Protein AF-A0A846DYH5-F1 (afdb_monomer_lite)

Secondary structure (DSSP, 8-state):
--------------S--GGGG--GGGSTTSS-S----HHHHHHHHHHHHTTSEEE-TTS-EEEEGGGGG-S-HHHHHHHHH-GGGGTT-HHHHHHHT-HHHHHHHHHHHHHHHHHHHHHHHHHHHHHIIIIIIS---PPPPPPP-------PPTT-SEEEE-TT-EEEEEE-TTSPEEEEE-SS-EEEES-------------PPPPHHHHHHTTTT-HHHHHHHHHHHH-SSSTTSPPPPBTTB---HHHIIIIIIHHHTTS-GGGS-HHHHHIIIIIS--SSHHHHHHHHHHHHHHHTTTSTTSPPPPHHHHHHHHHHHHHHHHHHHHHHHHHHHHHHHHT-SSHHHHHHHHHHHHH-SSSTTSPPPPPPTT--SHHHHHTTTTSHHHHHIIIIIS---HHHHHHHHHHHT-SSS--HHHHHHHHHHHHHHHTTPPPPPTT----

pLDDT: mean 88.49, std 13.13, range [25.88, 98.12]

Foldseek 3Di:
DDDDPPPPPPPPPPDDDPVSPDDCCLQLVSDFPDPDAPLNVLVVVLVVQQVAFDADPVRDGDGTRNVVSDDDSVLLVVCLVPLCVCVVPVPSSVVCVDPSNVVVSVVSVVVVVVRVVRSVVSVVVSCCVVCPVVVDDDDDDDDDDDDDDDDDDPPDAKDKDAWQDKDWPAADPVRHTDIDTHHHIDIDGPDDDPDDDDDDDDDDFQALVNQCPPPPNDQVSLQQSLQLLQNPDHRSHFQDDQVPHGDTSVCCVPVQQVVPQPDDPVPHPPSSQCCVCPRSNQVGVVLVNLLVVLSVLCVCVVPPPRDHDDPVSVVSNSVRSNNSSVSNVLVVQLVVLVVQLVVDPDNVVSNQQSLQQQQNPPHRRHHAPDQPPPDDDLVVLLVPLVDPSSQCCCCPRQVAHSVLSNLLVVLVVDPPDRPVVSVSNRSSVSSCVSVVDDDDHRRDDDD

Structure (mmCIF, N/CA/C/O backbone):
data_AF-A0A846DYH5-F1
#
_entry.id   AF-A0A846DYH5-F1
#
loop_
_atom_site.group_PDB
_atom_site.id
_atom_site.type_symbol
_atom_site.label_atom_id
_atom_site.label_alt_id
_atom_site.label_comp_id
_atom_site.label_asym_id
_atom_site.label_entity_id
_atom_site.label_seq_id
_atom_site.pdbx_PDB_ins_code
_atom_site.Cartn_x
_atom_site.Cartn_y
_atom_site.Cartn_z
_atom_site.occupancy
_atom_site.B_iso_or_equiv
_atom_site.auth_seq_id
_atom_site.auth_comp_id
_atom_site.auth_asym_id
_atom_site.auth_atom_id
_atom_site.pdbx_PDB_model_num
ATOM 1 N N . MET A 1 1 ? 3.959 31.354 -25.041 1.00 33.06 1 MET A N 1
ATOM 2 C CA . MET A 1 1 ? 5.036 30.347 -24.973 1.00 33.06 1 MET A CA 1
ATOM 3 C C . MET A 1 1 ? 4.444 29.095 -24.362 1.00 33.06 1 MET A C 1
ATOM 5 O O . MET A 1 1 ? 4.186 29.095 -23.171 1.00 33.06 1 MET A O 1
ATOM 9 N N . ASN A 1 2 ? 4.132 28.083 -25.167 1.00 25.88 2 ASN A N 1
ATOM 10 C CA . ASN A 1 2 ? 3.838 26.757 -24.636 1.00 25.88 2 ASN A CA 1
ATOM 11 C C . ASN A 1 2 ? 4.361 25.742 -25.651 1.00 25.88 2 ASN A C 1
ATOM 13 O O . ASN A 1 2 ? 3.909 25.692 -26.794 1.00 25.88 2 ASN A O 1
ATOM 17 N N . THR A 1 3 ? 5.437 25.071 -25.269 1.00 32.34 3 THR A N 1
ATOM 18 C CA . THR A 1 3 ? 6.216 24.150 -26.090 1.00 32.34 3 THR A CA 1
ATOM 19 C C . THR A 1 3 ? 5.499 22.812 -26.196 1.00 32.34 3 THR A C 1
ATOM 21 O O . THR A 1 3 ? 5.254 22.144 -25.196 1.00 32.34 3 THR A O 1
ATOM 24 N N . ASN A 1 4 ? 5.192 22.422 -27.434 1.00 33.66 4 ASN A N 1
ATOM 25 C CA . ASN A 1 4 ? 4.738 21.090 -27.816 1.00 33.66 4 ASN A CA 1
ATOM 26 C C . ASN A 1 4 ? 5.799 20.036 -27.464 1.00 33.66 4 ASN A C 1
ATOM 28 O O . ASN A 1 4 ? 6.685 19.755 -28.272 1.00 33.66 4 ASN A O 1
ATOM 32 N N . ASN A 1 5 ? 5.682 19.401 -26.300 1.00 33.19 5 ASN A N 1
ATOM 33 C CA . ASN A 1 5 ? 6.360 18.134 -26.050 1.00 33.19 5 ASN A CA 1
ATOM 34 C C . ASN A 1 5 ? 5.574 17.013 -26.738 1.00 33.19 5 ASN A C 1
ATOM 36 O O . ASN A 1 5 ? 4.652 16.426 -26.177 1.00 33.19 5 ASN A O 1
ATOM 40 N N . LYS A 1 6 ? 5.963 16.719 -27.984 1.00 35.84 6 LYS A N 1
ATOM 41 C CA . LYS A 1 6 ? 5.687 15.434 -28.633 1.00 35.84 6 LYS A CA 1
ATOM 42 C C . LYS A 1 6 ? 6.311 14.339 -27.767 1.00 35.84 6 LYS A C 1
ATOM 44 O O . LYS A 1 6 ? 7.518 14.119 -27.823 1.00 35.84 6 LYS A O 1
ATOM 49 N N . ILE A 1 7 ? 5.490 13.647 -26.986 1.00 35.69 7 ILE A N 1
ATOM 50 C CA . ILE A 1 7 ? 5.874 12.378 -26.372 1.00 35.69 7 ILE A CA 1
ATOM 51 C C . ILE A 1 7 ? 5.957 11.363 -27.514 1.00 35.69 7 ILE A C 1
ATOM 53 O O . ILE A 1 7 ? 4.967 10.771 -27.937 1.00 35.69 7 ILE A O 1
ATOM 57 N N . ILE A 1 8 ? 7.154 11.227 -28.081 1.00 36.69 8 ILE A N 1
ATOM 58 C CA . ILE A 1 8 ? 7.504 10.100 -28.936 1.00 36.69 8 ILE A CA 1
ATOM 59 C C . ILE A 1 8 ? 7.644 8.924 -27.974 1.00 36.69 8 ILE A C 1
ATOM 61 O O . ILE A 1 8 ? 8.625 8.856 -27.236 1.00 36.69 8 ILE A O 1
ATOM 65 N N . HIS A 1 9 ? 6.671 8.012 -27.955 1.00 36.84 9 HIS A N 1
ATOM 66 C CA . HIS A 1 9 ? 6.869 6.688 -27.372 1.00 36.84 9 HIS A CA 1
ATOM 67 C C . HIS A 1 9 ? 8.001 6.001 -28.149 1.00 36.84 9 HIS A C 1
ATOM 69 O O . HIS A 1 9 ? 7.777 5.311 -29.141 1.00 36.84 9 HIS A O 1
ATOM 75 N N . HIS A 1 10 ? 9.243 6.231 -27.721 1.00 39.12 10 HIS A N 1
ATOM 76 C CA . HIS A 1 10 ? 10.358 5.357 -28.031 1.00 39.12 10 HIS A CA 1
ATOM 77 C C . HIS A 1 10 ? 10.042 4.041 -27.331 1.00 39.12 10 HIS A C 1
ATOM 79 O O . HIS A 1 10 ? 10.247 3.888 -26.129 1.00 39.12 10 HIS A O 1
ATOM 85 N N . ILE A 1 11 ? 9.465 3.109 -28.086 1.00 37.81 11 ILE A N 1
ATOM 86 C CA . ILE A 1 11 ? 9.456 1.701 -27.719 1.00 37.81 11 ILE A CA 1
ATOM 87 C C . ILE A 1 11 ? 10.929 1.342 -27.521 1.00 37.81 11 ILE A C 1
ATOM 89 O O . ILE A 1 11 ? 11.677 1.235 -28.494 1.00 37.81 11 ILE A O 1
ATOM 93 N N . PHE A 1 12 ? 11.358 1.235 -26.265 1.00 35.06 12 PHE A N 1
ATOM 94 C CA . PHE A 1 12 ? 12.655 0.681 -25.908 1.00 35.06 12 PHE A CA 1
ATOM 95 C C . PHE A 1 12 ? 12.652 -0.768 -26.401 1.00 35.06 12 PHE A C 1
ATOM 97 O O . PHE A 1 12 ? 12.103 -1.662 -25.764 1.00 35.06 12 PHE A O 1
ATOM 104 N N . ARG A 1 13 ? 13.197 -0.987 -27.598 1.00 42.84 13 ARG A N 1
ATOM 105 C CA . ARG A 1 13 ? 13.584 -2.316 -28.056 1.00 42.84 13 ARG A CA 1
ATOM 106 C C . ARG A 1 13 ? 14.913 -2.609 -27.367 1.00 42.84 13 ARG A C 1
ATOM 108 O O . ARG A 1 13 ? 15.943 -2.095 -27.784 1.00 42.84 13 ARG A O 1
ATOM 115 N N . ASP A 1 14 ? 14.877 -3.405 -26.306 1.00 38.56 14 ASP A N 1
ATOM 116 C CA . ASP A 1 14 ? 16.056 -3.963 -25.622 1.00 38.56 14 ASP A CA 1
ATOM 117 C C . ASP A 1 14 ? 16.841 -4.966 -26.497 1.00 38.56 14 ASP A C 1
ATOM 119 O O . ASP A 1 14 ? 17.904 -5.459 -26.124 1.00 38.56 14 ASP A O 1
ATOM 123 N N . GLY A 1 15 ? 16.346 -5.249 -27.702 1.00 47.53 15 GLY A N 1
ATOM 124 C CA . GLY A 1 15 ? 17.020 -6.068 -28.691 1.00 47.53 15 GLY A CA 1
ATOM 125 C C . GLY A 1 15 ? 18.105 -5.302 -29.442 1.00 47.53 15 GLY A C 1
ATOM 126 O O . GLY A 1 15 ? 17.817 -4.427 -30.259 1.00 47.53 15 GLY A O 1
ATOM 127 N N . VAL A 1 16 ? 19.359 -5.726 -29.272 1.00 46.12 16 VAL A N 1
ATOM 128 C CA . VAL A 1 16 ? 20.442 -5.409 -30.214 1.00 46.12 16 VAL A CA 1
ATOM 129 C C . VAL A 1 16 ? 19.974 -5.791 -31.623 1.00 46.12 16 VAL A C 1
ATOM 131 O O . VAL A 1 16 ? 19.581 -6.947 -31.853 1.00 46.12 16 VAL A O 1
ATOM 134 N N . SER A 1 17 ? 19.983 -4.828 -32.555 1.00 54.22 17 SER A N 1
ATOM 135 C CA . SER A 1 17 ? 19.673 -5.089 -33.969 1.00 54.22 17 SER A CA 1
ATOM 136 C C . SER A 1 17 ? 20.543 -6.243 -34.480 1.00 54.22 17 SER A C 1
ATOM 138 O O . SER A 1 17 ? 21.670 -6.401 -34.017 1.00 54.22 17 SER A O 1
ATOM 140 N N . GLN A 1 18 ? 20.056 -7.063 -35.419 1.00 56.47 18 GLN A N 1
ATOM 141 C CA . GLN A 1 18 ? 20.845 -8.189 -35.951 1.00 56.47 18 GLN A CA 1
ATOM 142 C C . GLN A 1 18 ? 22.246 -7.752 -36.415 1.00 56.47 18 GLN A C 1
ATOM 144 O O . GLN A 1 18 ? 23.218 -8.453 -36.156 1.00 56.47 18 GLN A O 1
ATOM 149 N N . ARG A 1 19 ? 22.357 -6.557 -37.011 1.00 55.00 19 ARG A N 1
ATOM 150 C CA . ARG A 1 19 ? 23.637 -5.956 -37.415 1.00 55.00 19 ARG A CA 1
ATOM 151 C C . ARG A 1 19 ? 24.560 -5.634 -36.235 1.00 55.00 19 ARG A C 1
ATOM 153 O O . ARG A 1 19 ? 25.766 -5.739 -36.379 1.00 55.00 19 ARG A O 1
ATOM 160 N N . GLY A 1 20 ? 24.009 -5.299 -35.069 1.00 55.03 20 GLY A N 1
ATOM 161 C CA . GLY A 1 20 ? 24.764 -5.065 -33.833 1.00 55.03 20 GLY A CA 1
ATOM 162 C C . GLY A 1 20 ? 25.154 -6.333 -33.065 1.00 55.03 20 GLY A C 1
ATOM 163 O O . GLY A 1 20 ? 25.787 -6.222 -32.023 1.00 55.03 20 GLY A O 1
ATOM 164 N N . ARG A 1 21 ? 24.775 -7.531 -33.541 1.00 63.84 21 ARG A N 1
ATOM 165 C CA . ARG A 1 21 ? 25.204 -8.823 -32.964 1.00 63.84 21 ARG A CA 1
ATOM 166 C C . ARG A 1 21 ? 26.462 -9.386 -33.622 1.00 63.84 21 ARG A C 1
ATOM 168 O O . ARG A 1 21 ? 26.934 -10.442 -33.207 1.00 63.84 21 ARG A O 1
ATOM 175 N N . LEU A 1 22 ? 26.967 -8.727 -34.663 1.00 64.50 22 LEU A N 1
ATOM 176 C CA . LEU A 1 22 ? 28.192 -9.137 -35.329 1.00 64.50 22 LEU A CA 1
ATOM 177 C C . LEU A 1 22 ? 29.369 -8.681 -34.461 1.00 64.50 22 LEU A C 1
ATOM 179 O O . LEU A 1 22 ? 29.663 -7.491 -34.382 1.00 64.50 22 LEU A O 1
ATOM 183 N N . LEU A 1 23 ? 29.978 -9.624 -33.741 1.00 73.31 23 LEU A N 1
ATOM 184 C CA . LEU A 1 23 ? 31.199 -9.366 -32.984 1.00 73.31 23 LEU A CA 1
ATOM 185 C C . LEU A 1 23 ? 32.321 -9.124 -33.988 1.00 73.31 23 LEU A C 1
ATOM 187 O O . LEU A 1 23 ? 32.629 -10.009 -34.788 1.00 73.31 23 LEU A O 1
ATOM 191 N N . ARG A 1 24 ? 32.920 -7.933 -33.944 1.00 75.88 24 ARG A N 1
ATOM 192 C CA . ARG A 1 24 ? 34.040 -7.568 -34.818 1.00 75.88 24 ARG A CA 1
ATOM 193 C C . ARG A 1 24 ? 35.210 -8.540 -34.644 1.00 75.88 24 ARG A C 1
ATOM 195 O O . ARG A 1 24 ? 35.927 -8.823 -35.588 1.00 75.88 24 ARG A O 1
ATOM 202 N N . GLU A 1 25 ? 35.345 -9.108 -33.452 1.00 79.88 25 GLU A N 1
ATOM 203 C CA . GLU A 1 25 ? 36.344 -10.105 -33.070 1.00 79.88 25 GLU A CA 1
ATOM 204 C C . GLU A 1 25 ? 36.223 -11.427 -33.844 1.00 79.88 25 GLU A C 1
ATOM 206 O O . GLU A 1 25 ? 37.168 -12.214 -33.874 1.00 79.88 25 GLU A O 1
ATOM 211 N N . LEU A 1 26 ? 35.060 -11.691 -34.448 1.00 74.19 26 LEU A N 1
ATOM 212 C CA . LEU A 1 26 ? 34.813 -12.865 -35.286 1.00 74.19 26 LEU A CA 1
ATOM 213 C C . LEU A 1 26 ? 35.010 -12.573 -36.778 1.00 74.19 26 LEU A C 1
ATOM 215 O O . LEU A 1 26 ? 34.820 -13.477 -37.594 1.00 74.19 26 LEU A O 1
ATOM 219 N N . GLU A 1 27 ? 35.372 -11.342 -37.151 1.00 80.31 27 GLU A N 1
ATOM 220 C CA . GLU A 1 27 ? 35.711 -11.041 -38.535 1.00 80.31 27 GLU A CA 1
ATOM 221 C C . GLU A 1 27 ? 37.061 -11.682 -38.907 1.00 80.31 27 GLU A C 1
ATOM 223 O O . GLU A 1 27 ? 38.001 -11.685 -38.108 1.00 80.31 27 GLU A O 1
ATOM 228 N N . PRO A 1 28 ? 37.203 -12.241 -40.118 1.00 74.94 28 PRO A N 1
ATOM 229 C CA . PRO A 1 28 ? 38.383 -13.031 -40.485 1.00 74.94 28 PRO A CA 1
ATOM 230 C C . PRO A 1 28 ? 39.664 -12.206 -40.603 1.00 74.94 28 PRO A C 1
ATOM 232 O O . PRO A 1 28 ? 40.765 -12.751 -40.579 1.00 74.94 28 PRO A O 1
ATOM 235 N N . ASP A 1 29 ? 39.520 -10.899 -40.778 1.00 75.88 29 ASP A N 1
ATOM 236 C CA . ASP A 1 29 ? 40.586 -9.914 -40.858 1.00 75.88 29 ASP A CA 1
ATOM 237 C C . ASP A 1 29 ? 40.761 -9.115 -39.558 1.00 75.88 29 ASP A C 1
ATOM 239 O O . ASP A 1 29 ? 41.563 -8.181 -39.539 1.00 75.88 29 ASP A O 1
ATOM 243 N N . TYR A 1 30 ? 40.074 -9.500 -38.473 1.00 80.06 30 TYR A N 1
ATOM 244 C CA . TYR A 1 30 ? 40.242 -8.886 -37.155 1.00 80.06 30 TYR A CA 1
ATOM 245 C C . TYR A 1 30 ? 41.652 -9.092 -36.588 1.00 80.06 30 TYR A C 1
ATOM 247 O O . TYR A 1 30 ? 42.226 -8.164 -36.028 1.00 80.06 30 TYR A O 1
ATOM 255 N N . VAL A 1 31 ? 42.212 -10.296 -36.756 1.00 75.94 31 VAL A N 1
ATOM 256 C CA . VAL A 1 31 ? 43.593 -10.637 -36.383 1.00 75.94 31 VAL A CA 1
ATOM 257 C C . VAL A 1 31 ? 44.289 -11.267 -37.582 1.00 75.94 31 VAL A C 1
ATOM 259 O O . VAL A 1 31 ? 43.795 -12.231 -38.177 1.00 75.94 31 VAL A O 1
ATOM 262 N N . SER A 1 32 ? 45.469 -10.743 -37.914 1.00 74.00 32 SER A N 1
ATOM 263 C CA . SER A 1 32 ? 46.362 -11.339 -38.908 1.00 74.00 32 SER A CA 1
ATOM 264 C C . SER A 1 32 ? 47.502 -12.086 -38.217 1.00 74.00 32 SER A C 1
ATOM 266 O O . SER A 1 32 ? 47.984 -11.684 -37.165 1.00 74.00 32 SER A O 1
ATOM 268 N N . VAL A 1 33 ? 47.978 -13.171 -38.831 1.00 78.62 33 VAL A N 1
ATOM 269 C CA . VAL A 1 33 ? 49.165 -13.906 -38.347 1.00 78.62 33 VAL A CA 1
ATOM 270 C C . VAL A 1 33 ? 50.437 -13.051 -38.455 1.00 78.62 33 VAL A C 1
ATOM 272 O O . VAL A 1 33 ? 51.359 -13.209 -37.660 1.00 78.62 33 VAL A O 1
ATOM 275 N N . ASP A 1 34 ? 50.480 -12.136 -39.426 1.00 81.38 34 ASP A N 1
ATOM 276 C CA . ASP A 1 34 ? 51.511 -11.104 -39.557 1.00 81.38 34 ASP A CA 1
ATOM 277 C C . ASP A 1 34 ? 50.825 -9.755 -39.794 1.00 81.38 34 ASP A C 1
ATOM 279 O O . ASP A 1 34 ? 50.113 -9.581 -40.787 1.00 81.38 34 ASP A O 1
ATOM 283 N N . GLU A 1 35 ? 51.006 -8.827 -38.858 1.00 81.56 35 GLU A N 1
ATOM 284 C CA . GLU A 1 35 ? 50.425 -7.477 -38.889 1.00 81.56 35 GLU A CA 1
ATOM 285 C C . GLU A 1 35 ? 51.432 -6.409 -39.323 1.00 81.56 35 GLU A C 1
ATOM 287 O O . GLU A 1 35 ? 51.060 -5.249 -39.472 1.00 81.56 35 GLU A O 1
ATOM 292 N N . ARG A 1 36 ? 52.697 -6.790 -39.553 1.00 87.88 36 ARG A N 1
ATOM 293 C CA . ARG A 1 36 ? 53.738 -5.841 -39.954 1.00 87.88 36 ARG A CA 1
ATOM 294 C C . ARG A 1 36 ? 53.445 -5.309 -41.343 1.00 87.88 36 ARG A C 1
ATOM 296 O O . ARG A 1 36 ? 53.382 -6.070 -42.317 1.00 87.88 36 ARG A O 1
ATOM 303 N N . ASP A 1 37 ? 53.330 -3.995 -41.437 1.00 88.25 37 ASP A N 1
ATOM 304 C CA . ASP A 1 37 ? 53.206 -3.334 -42.720 1.00 88.25 37 ASP A CA 1
ATOM 305 C C . ASP A 1 37 ? 54.586 -3.119 -43.375 1.00 88.25 37 ASP A C 1
ATOM 307 O O . ASP A 1 37 ? 55.641 -3.520 -42.874 1.00 88.25 37 ASP A O 1
ATOM 311 N N . VAL A 1 38 ? 54.601 -2.505 -44.559 1.00 90.94 38 VAL A N 1
ATOM 312 C CA . VAL A 1 38 ? 55.864 -2.250 -45.270 1.00 90.94 38 VAL A CA 1
ATOM 313 C C . VAL A 1 38 ? 56.758 -1.261 -44.507 1.00 90.94 38 VAL A C 1
ATOM 315 O O . VAL A 1 38 ? 57.978 -1.362 -44.613 1.00 90.94 38 VAL A O 1
ATOM 318 N N . SER A 1 39 ? 56.181 -0.348 -43.721 1.00 92.88 39 SER A N 1
ATOM 319 C CA . SER A 1 39 ? 56.921 0.601 -42.881 1.00 92.88 39 SER A CA 1
ATOM 320 C C . SER A 1 39 ? 57.651 -0.129 -41.760 1.00 92.88 39 SER A C 1
ATOM 322 O O . SER A 1 39 ? 58.855 0.066 -41.557 1.00 92.88 39 SER A O 1
ATOM 324 N N . ASP A 1 40 ? 56.941 -1.031 -41.083 1.00 92.69 40 ASP A N 1
ATOM 325 C CA . ASP A 1 40 ? 57.485 -1.867 -40.019 1.00 92.69 40 ASP A CA 1
ATOM 326 C C . ASP A 1 40 ? 58.635 -2.727 -40.540 1.00 92.69 40 ASP A C 1
ATOM 328 O O . ASP A 1 40 ? 59.683 -2.833 -39.898 1.00 92.69 40 ASP A O 1
ATOM 332 N N . LEU A 1 41 ? 58.472 -3.309 -41.731 1.00 93.12 41 LEU A N 1
ATOM 333 C CA . LEU A 1 41 ? 59.492 -4.139 -42.368 1.00 93.12 41 LEU A CA 1
ATOM 334 C C . LEU A 1 41 ? 60.722 -3.330 -42.797 1.00 93.12 41 LEU A C 1
ATOM 336 O O . LEU A 1 41 ? 61.844 -3.784 -42.577 1.00 93.12 41 LEU A O 1
ATOM 340 N N . LEU A 1 42 ? 60.545 -2.130 -43.358 1.00 93.81 42 LEU A N 1
ATOM 341 C CA . LEU A 1 42 ? 61.658 -1.232 -43.689 1.00 93.81 42 LEU A CA 1
ATOM 342 C C . LEU A 1 42 ? 62.424 -0.814 -42.431 1.00 93.81 42 LEU A C 1
ATOM 344 O O . LEU A 1 42 ? 63.648 -0.936 -42.373 1.00 93.81 42 LEU A O 1
ATOM 348 N N . THR A 1 43 ? 61.696 -0.414 -41.389 1.00 94.75 43 THR A N 1
ATOM 349 C CA . THR A 1 43 ? 62.267 -0.053 -40.086 1.00 94.75 43 THR A CA 1
ATOM 350 C C . THR A 1 43 ? 63.015 -1.234 -39.469 1.00 94.75 43 THR A C 1
ATOM 352 O O . THR A 1 43 ? 64.103 -1.074 -38.909 1.00 94.75 43 THR A O 1
ATOM 355 N N . PHE A 1 44 ? 62.452 -2.439 -39.573 1.00 94.00 44 PHE A N 1
ATOM 356 C CA . PHE A 1 44 ? 63.087 -3.667 -39.117 1.00 94.00 44 PHE A CA 1
ATOM 357 C C . PHE A 1 44 ? 64.398 -3.927 -39.861 1.00 94.00 44 PHE A C 1
ATOM 359 O O . PHE A 1 44 ? 65.412 -4.166 -39.209 1.00 94.00 44 PHE A O 1
ATOM 366 N N . VAL A 1 45 ? 64.409 -3.832 -41.195 1.00 94.25 45 VAL A N 1
ATOM 367 C CA . VAL A 1 45 ? 65.615 -4.034 -42.014 1.00 94.25 45 VAL A CA 1
ATOM 368 C C . VAL A 1 45 ? 66.701 -3.024 -41.648 1.00 94.25 45 VAL A C 1
ATOM 370 O O . VAL A 1 45 ? 67.840 -3.425 -41.412 1.00 94.25 45 VAL A O 1
ATOM 373 N N . GLN A 1 46 ? 66.354 -1.741 -41.511 1.00 93.69 46 GLN A N 1
ATOM 374 C CA . GLN A 1 46 ? 67.301 -0.697 -41.107 1.00 93.69 46 GLN A CA 1
ATOM 375 C C . GLN A 1 46 ? 67.909 -0.971 -39.728 1.00 93.69 46 GLN A C 1
ATOM 377 O O . GLN A 1 46 ? 69.126 -0.908 -39.557 1.00 93.69 46 GLN A O 1
ATOM 382 N N . LYS A 1 47 ? 67.082 -1.347 -38.744 1.00 94.81 47 LYS A N 1
ATOM 383 C CA . LYS A 1 47 ? 67.564 -1.723 -37.405 1.00 94.81 47 LYS A CA 1
ATOM 384 C C . LYS A 1 47 ? 68.430 -2.977 -37.445 1.00 94.81 47 LYS A C 1
ATOM 386 O O . LYS A 1 47 ? 69.463 -3.018 -36.776 1.00 94.81 47 LYS A O 1
ATOM 391 N N . TYR A 1 48 ? 68.032 -3.986 -38.214 1.00 95.19 48 TYR A N 1
ATOM 392 C CA . TYR A 1 48 ? 68.766 -5.242 -38.339 1.00 95.19 48 TYR A CA 1
ATOM 393 C C . TYR A 1 48 ? 70.141 -5.029 -38.980 1.00 95.19 48 TYR A C 1
ATOM 395 O O . TYR A 1 48 ? 71.129 -5.590 -38.511 1.00 95.19 48 TYR A O 1
ATOM 403 N N . ALA A 1 49 ? 70.233 -4.142 -39.971 1.00 94.88 49 ALA A N 1
ATOM 404 C CA . ALA A 1 49 ? 71.477 -3.812 -40.655 1.00 94.88 49 ALA A CA 1
ATOM 405 C C . ALA A 1 49 ? 72.564 -3.262 -39.710 1.00 94.88 49 ALA A C 1
ATOM 407 O O . ALA A 1 49 ? 73.734 -3.594 -39.884 1.00 94.88 49 ALA A O 1
ATOM 408 N N . THR A 1 50 ? 72.189 -2.528 -38.652 1.00 94.69 50 THR A N 1
ATOM 409 C CA . THR A 1 50 ? 73.134 -2.040 -37.616 1.00 94.69 50 THR A CA 1
ATOM 410 C C . THR A 1 50 ? 73.805 -3.154 -36.805 1.00 94.69 50 THR A C 1
ATOM 412 O O . THR A 1 50 ? 74.762 -2.923 -36.071 1.00 94.69 50 THR A O 1
ATOM 415 N N . LYS A 1 51 ? 73.269 -4.378 -36.866 1.00 95.50 51 LYS A N 1
ATOM 416 C CA . LYS A 1 51 ? 73.795 -5.544 -36.142 1.00 95.50 51 LYS A CA 1
ATOM 417 C C . LYS A 1 51 ? 74.717 -6.400 -37.002 1.00 95.50 51 LYS A C 1
ATOM 419 O O . LYS A 1 51 ? 75.287 -7.363 -36.493 1.00 95.50 51 LYS A O 1
ATOM 424 N N . LEU A 1 52 ? 74.853 -6.070 -38.284 1.00 94.31 52 LEU A N 1
ATOM 425 C CA . LEU A 1 52 ? 75.666 -6.810 -39.235 1.00 94.31 52 LEU A CA 1
ATOM 426 C C . LEU A 1 52 ? 76.956 -6.041 -39.505 1.00 94.31 52 LEU A C 1
ATOM 428 O O . LEU A 1 52 ? 76.909 -4.907 -39.970 1.00 94.31 52 LEU A O 1
ATOM 432 N N . ASN A 1 53 ? 78.103 -6.675 -39.270 1.00 95.56 53 ASN A N 1
ATOM 433 C CA . ASN A 1 53 ? 79.398 -6.093 -39.615 1.00 95.56 53 ASN A CA 1
ATOM 434 C C . ASN A 1 53 ? 79.532 -5.960 -41.139 1.00 95.56 53 ASN A C 1
ATOM 436 O O . ASN A 1 53 ? 79.275 -6.919 -41.875 1.00 95.56 53 ASN A O 1
ATOM 440 N N . TYR A 1 54 ? 79.984 -4.797 -41.602 1.00 93.19 54 TYR A N 1
ATOM 441 C CA . TYR A 1 54 ? 80.401 -4.605 -42.986 1.00 93.19 54 TYR A CA 1
ATOM 442 C C . TYR A 1 54 ? 81.897 -4.899 -43.115 1.00 93.19 54 TYR A C 1
ATOM 444 O O . TYR A 1 54 ? 82.697 -4.412 -42.314 1.00 93.19 54 TYR A O 1
ATOM 452 N N . TYR A 1 55 ? 82.272 -5.705 -44.108 1.00 94.06 55 TYR A N 1
ATOM 453 C CA . TYR A 1 55 ? 83.664 -6.030 -44.411 1.00 94.06 55 TYR A CA 1
ATOM 454 C C . TYR A 1 55 ? 84.070 -5.331 -45.707 1.00 94.06 55 TYR A C 1
ATOM 456 O O . TYR A 1 55 ? 83.380 -5.455 -46.717 1.00 94.06 55 TYR A O 1
ATOM 464 N N . ASP A 1 56 ? 85.178 -4.595 -45.673 1.00 91.00 56 ASP A N 1
ATOM 465 C CA . ASP A 1 56 ? 85.725 -3.919 -46.849 1.00 91.00 56 ASP A CA 1
ATOM 466 C C . ASP A 1 56 ? 86.423 -4.889 -47.825 1.00 91.00 56 ASP A C 1
ATOM 468 O O . ASP A 1 56 ? 86.536 -6.091 -47.580 1.00 91.00 56 ASP A O 1
ATOM 472 N N . GLU A 1 57 ? 86.935 -4.364 -48.942 1.00 92.81 57 GLU A N 1
ATOM 473 C CA . GLU A 1 57 ? 87.640 -5.146 -49.973 1.00 92.81 57 GLU A CA 1
ATOM 474 C C . GLU A 1 57 ? 88.919 -5.833 -49.458 1.00 92.81 57 GLU A C 1
ATOM 476 O O . GLU A 1 57 ? 89.415 -6.778 -50.069 1.00 92.81 57 GLU A O 1
ATOM 481 N N . SER A 1 58 ? 89.452 -5.385 -48.316 1.00 94.12 58 SER A N 1
ATOM 482 C CA . SER A 1 58 ? 90.588 -6.003 -47.622 1.00 94.12 58 SER A CA 1
ATOM 483 C C . SER A 1 58 ? 90.152 -6.996 -46.535 1.00 94.12 58 SER A C 1
ATOM 485 O O . SER A 1 58 ? 90.989 -7.451 -45.750 1.00 94.12 58 SER A O 1
ATOM 487 N N . ASN A 1 59 ? 88.859 -7.339 -46.487 1.00 91.38 59 ASN A N 1
ATOM 488 C CA . ASN A 1 59 ? 88.222 -8.212 -45.504 1.00 91.38 59 ASN A CA 1
ATOM 489 C C . ASN A 1 59 ? 88.362 -7.714 -44.051 1.00 91.38 59 ASN A C 1
ATOM 491 O O . ASN A 1 59 ? 88.495 -8.508 -43.115 1.00 91.38 59 ASN A O 1
ATOM 495 N N . ARG A 1 60 ? 88.358 -6.391 -43.842 1.00 93.88 60 ARG A N 1
ATOM 496 C CA . ARG A 1 60 ? 88.394 -5.767 -42.510 1.00 93.88 60 ARG A CA 1
ATOM 497 C C . ARG A 1 60 ? 87.034 -5.189 -42.151 1.00 93.88 60 ARG A C 1
ATOM 499 O O . ARG A 1 60 ? 86.338 -4.663 -43.013 1.00 93.88 60 ARG A O 1
ATOM 506 N N . ILE A 1 61 ? 86.673 -5.263 -40.869 1.00 93.12 61 ILE A N 1
ATOM 507 C CA . ILE A 1 61 ? 85.431 -4.662 -40.370 1.00 93.12 61 ILE A CA 1
ATOM 508 C C . ILE A 1 61 ? 85.527 -3.142 -40.523 1.00 93.12 61 ILE A C 1
ATOM 510 O O . ILE A 1 61 ? 86.419 -2.517 -39.948 1.00 93.12 61 ILE A O 1
ATOM 514 N N . ASN A 1 62 ? 84.596 -2.561 -41.275 1.00 91.44 62 ASN A N 1
ATOM 515 C CA . ASN A 1 62 ? 84.513 -1.133 -41.550 1.00 91.44 62 ASN A CA 1
ATOM 516 C C . ASN A 1 62 ? 83.060 -0.656 -41.393 1.00 91.44 62 ASN A C 1
ATOM 518 O O . ASN A 1 62 ? 82.358 -0.392 -42.364 1.00 91.44 62 ASN A O 1
ATOM 522 N N . GLY A 1 63 ? 82.603 -0.600 -40.141 1.00 92.44 63 GLY A N 1
ATOM 523 C CA . GLY A 1 63 ? 81.231 -0.222 -39.801 1.00 92.44 63 GLY A CA 1
ATOM 524 C C . GLY A 1 63 ? 80.230 -1.370 -39.948 1.00 92.44 63 GLY A C 1
ATOM 525 O O . GLY A 1 63 ? 80.563 -2.541 -39.743 1.00 92.44 63 GLY A O 1
ATOM 526 N N . ASP A 1 64 ? 78.989 -1.015 -40.273 1.00 94.00 64 ASP A N 1
ATOM 527 C CA . ASP A 1 64 ? 77.852 -1.927 -40.391 1.00 94.00 64 ASP A CA 1
ATOM 528 C C . ASP A 1 64 ? 77.097 -1.736 -41.721 1.00 94.00 64 ASP A C 1
ATOM 530 O O . ASP A 1 64 ? 77.429 -0.875 -42.539 1.00 94.00 64 ASP A O 1
ATOM 534 N N . TRP A 1 65 ? 76.069 -2.551 -41.954 1.00 93.81 65 TRP A N 1
ATOM 535 C CA . TRP A 1 65 ? 75.273 -2.492 -43.185 1.00 93.81 65 TRP A CA 1
ATOM 536 C C . TRP A 1 65 ? 74.220 -1.370 -43.201 1.00 93.81 65 TRP A C 1
ATOM 538 O O . TRP A 1 65 ? 73.455 -1.279 -44.161 1.00 93.81 65 TRP A O 1
ATOM 548 N N . SER A 1 66 ? 74.139 -0.505 -42.183 1.00 91.44 66 SER A N 1
ATOM 549 C CA . SER A 1 66 ? 73.094 0.531 -42.102 1.00 91.44 66 SER A CA 1
ATOM 550 C C . SER A 1 66 ? 73.125 1.496 -43.286 1.00 91.44 66 SER A C 1
ATOM 552 O O . SER A 1 66 ? 72.073 1.866 -43.802 1.00 91.44 66 SER A O 1
ATOM 554 N N . SER A 1 67 ? 74.321 1.830 -43.783 1.00 87.94 67 SER A N 1
ATOM 555 C CA . SER A 1 67 ? 74.496 2.722 -44.938 1.00 87.94 67 SER A CA 1
ATOM 556 C C . SER A 1 67 ? 73.916 2.139 -46.232 1.00 87.94 67 SER A C 1
ATOM 558 O O . SER A 1 67 ? 73.530 2.894 -47.117 1.00 87.94 67 SER A O 1
ATOM 560 N N . PHE A 1 68 ? 73.810 0.809 -46.332 1.00 87.81 68 PHE A N 1
ATOM 561 C CA . PHE A 1 68 ? 73.245 0.110 -47.491 1.00 87.81 68 PHE A CA 1
ATOM 562 C C . PHE A 1 68 ? 71.710 0.174 -47.539 1.00 87.81 68 PHE A C 1
ATOM 564 O O . PHE A 1 68 ? 71.115 0.033 -48.598 1.00 87.81 68 PHE A O 1
ATOM 571 N N . PHE A 1 69 ? 71.053 0.391 -46.398 1.00 88.44 69 PHE A N 1
ATOM 572 C CA . PHE A 1 69 ? 69.592 0.520 -46.301 1.00 88.44 69 PHE A CA 1
ATOM 573 C C . PHE A 1 69 ? 69.171 1.897 -45.768 1.00 88.44 69 PHE A C 1
ATOM 575 O O . PHE A 1 69 ? 68.055 2.075 -45.275 1.00 88.44 69 PHE A O 1
ATOM 582 N N . GLY A 1 70 ? 70.085 2.867 -45.832 1.00 82.81 70 GLY A N 1
ATOM 583 C CA . GLY A 1 70 ? 69.900 4.201 -45.283 1.00 82.81 70 GLY A CA 1
ATOM 584 C C . GLY A 1 70 ? 68.899 5.035 -46.081 1.00 82.81 70 GLY A C 1
ATOM 585 O O . GLY A 1 70 ? 68.788 4.918 -47.300 1.00 82.81 70 GLY A O 1
ATOM 586 N N . GLY A 1 71 ? 68.185 5.911 -45.380 1.00 85.31 71 GLY A N 1
ATOM 587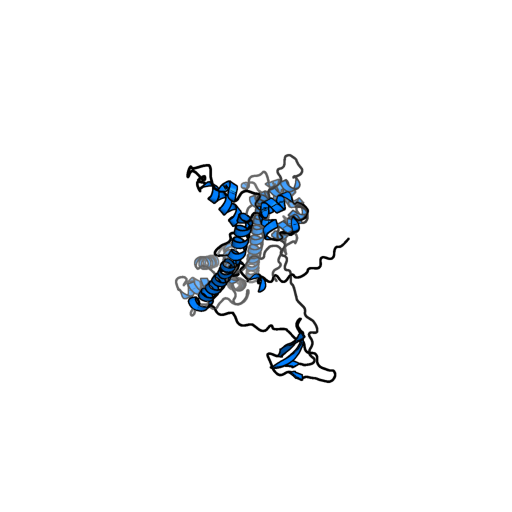 C CA . GLY A 1 71 ? 67.212 6.834 -45.958 1.00 85.31 71 GLY A CA 1
ATOM 588 C C . GLY A 1 71 ? 65.947 6.921 -45.114 1.00 85.31 71 GLY A C 1
ATOM 589 O O . GLY A 1 71 ? 65.768 6.166 -44.156 1.00 85.31 71 GLY A O 1
ATOM 590 N N . ASP A 1 72 ? 65.084 7.862 -45.471 1.00 91.38 72 ASP A N 1
ATOM 591 C CA . ASP A 1 72 ? 63.842 8.102 -44.752 1.00 91.38 72 ASP A CA 1
ATOM 592 C C . ASP A 1 72 ? 62.758 7.079 -45.132 1.00 91.38 72 ASP A C 1
ATOM 594 O O . ASP A 1 72 ? 62.476 6.858 -46.312 1.00 91.38 72 ASP A O 1
ATOM 598 N N . VAL A 1 73 ? 62.148 6.447 -44.126 1.00 92.38 73 VAL A N 1
ATOM 599 C CA . VAL A 1 73 ? 61.158 5.377 -44.329 1.00 92.38 73 VAL A CA 1
ATOM 600 C C . VAL A 1 73 ? 59.904 5.912 -45.022 1.00 92.38 73 VAL A C 1
ATOM 602 O O . VAL A 1 73 ? 59.346 5.220 -45.875 1.00 92.38 73 VAL A O 1
ATOM 605 N N . GLU A 1 74 ? 59.478 7.143 -44.728 1.00 92.50 74 GLU A N 1
ATOM 606 C CA . GLU A 1 74 ? 58.299 7.733 -45.371 1.00 92.50 74 GLU A CA 1
ATOM 607 C C . GLU A 1 74 ? 58.542 7.975 -46.865 1.00 92.50 74 GLU A C 1
ATOM 609 O O . GLU A 1 74 ? 57.706 7.601 -47.695 1.00 92.50 74 GLU A O 1
ATOM 614 N N . GLN A 1 75 ? 59.715 8.502 -47.228 1.00 92.25 75 GLN A N 1
ATOM 615 C CA . GLN A 1 75 ? 60.127 8.652 -48.627 1.00 92.25 75 GLN A CA 1
ATOM 616 C C . GLN A 1 75 ? 60.217 7.306 -49.357 1.00 92.25 75 GLN A C 1
ATOM 618 O O . GLN A 1 75 ? 59.711 7.177 -50.475 1.00 92.25 75 GLN A O 1
ATOM 623 N N . MET A 1 76 ? 60.798 6.281 -48.722 1.00 93.31 76 MET A N 1
ATOM 624 C CA . MET A 1 76 ? 60.848 4.929 -49.290 1.00 93.31 76 MET A CA 1
ATOM 625 C C . MET A 1 76 ? 59.441 4.365 -49.528 1.00 93.31 76 MET A C 1
ATOM 627 O O . MET A 1 76 ? 59.164 3.826 -50.597 1.00 93.31 76 MET A O 1
ATOM 631 N N . LEU A 1 77 ? 58.520 4.523 -48.573 1.00 93.62 77 LEU A N 1
ATOM 632 C CA . LEU A 1 77 ? 57.131 4.075 -48.712 1.00 93.62 77 LEU A CA 1
ATOM 633 C C . LEU A 1 77 ? 56.381 4.806 -49.821 1.00 93.62 77 LEU A C 1
ATOM 635 O O . LEU A 1 77 ? 55.629 4.173 -50.569 1.00 93.62 77 LEU A O 1
ATOM 639 N N . ALA A 1 78 ? 56.561 6.121 -49.924 1.00 92.88 78 ALA A N 1
ATOM 640 C CA . ALA A 1 78 ? 55.978 6.917 -50.995 1.00 92.88 78 ALA A CA 1
ATOM 641 C C . ALA A 1 78 ? 56.488 6.438 -52.360 1.00 92.88 78 ALA A C 1
ATOM 643 O O . ALA A 1 78 ? 55.683 6.206 -53.261 1.00 92.88 78 ALA A O 1
ATOM 644 N N . TYR A 1 79 ? 57.791 6.167 -52.476 1.00 93.56 79 TYR A N 1
ATOM 645 C CA . TYR A 1 79 ? 58.396 5.656 -53.704 1.00 93.56 79 TYR A CA 1
ATOM 646 C C . TYR A 1 79 ? 57.894 4.251 -54.061 1.00 93.56 79 TYR A C 1
ATOM 648 O O . TYR A 1 79 ? 57.555 3.995 -55.211 1.00 93.56 79 TYR A O 1
ATOM 656 N N . ILE A 1 80 ? 57.743 3.354 -53.078 1.00 93.00 80 ILE A N 1
ATOM 657 C CA . ILE A 1 80 ? 57.147 2.019 -53.279 1.00 93.00 80 ILE A CA 1
ATOM 658 C C . ILE A 1 80 ? 55.704 2.111 -53.799 1.00 93.00 80 ILE A C 1
ATOM 660 O O . ILE A 1 80 ? 55.272 1.240 -54.557 1.00 93.00 80 ILE A O 1
ATOM 664 N N . LYS A 1 81 ? 54.929 3.112 -53.358 1.00 92.44 81 LYS A N 1
ATOM 665 C CA . LYS A 1 81 ? 53.532 3.308 -53.783 1.00 92.44 81 LYS A CA 1
ATOM 666 C C . LYS A 1 81 ? 53.435 3.942 -55.166 1.00 92.44 81 LYS A C 1
ATOM 668 O O . LYS A 1 81 ? 52.605 3.511 -55.961 1.00 92.44 81 LYS A O 1
ATOM 673 N N . ASN A 1 82 ? 54.235 4.972 -55.424 1.00 93.12 82 ASN A N 1
ATOM 674 C CA . ASN A 1 82 ? 54.231 5.710 -56.677 1.00 93.12 82 ASN A CA 1
ATOM 675 C C . ASN A 1 82 ? 55.620 6.316 -56.961 1.00 93.12 82 ASN A C 1
ATOM 677 O O . ASN A 1 82 ? 55.895 7.433 -56.527 1.00 93.12 82 ASN A O 1
ATOM 681 N N . PRO A 1 83 ? 56.491 5.632 -57.724 1.00 90.50 83 PRO A N 1
ATOM 682 C CA . PRO A 1 83 ? 57.816 6.153 -58.062 1.00 90.50 83 PRO A CA 1
ATOM 683 C C . PRO A 1 83 ? 57.789 7.490 -58.821 1.00 90.50 83 PRO A C 1
ATOM 685 O O . PRO A 1 83 ? 58.738 8.270 -58.727 1.00 90.50 83 PRO A O 1
ATOM 688 N N . GLU A 1 84 ? 56.714 7.771 -59.567 1.00 90.06 84 GLU A N 1
ATOM 689 C CA . GLU A 1 84 ? 56.571 8.992 -60.370 1.00 90.06 84 GLU A CA 1
ATOM 690 C C . GLU A 1 84 ? 56.340 10.243 -59.513 1.00 90.06 84 GLU A C 1
ATOM 692 O O . GLU A 1 84 ? 56.589 11.352 -59.980 1.00 90.06 84 GLU A O 1
ATOM 697 N N . SER A 1 85 ? 55.947 10.099 -58.238 1.00 90.56 85 SER A N 1
ATOM 698 C CA . SER A 1 85 ? 55.737 11.248 -57.343 1.00 90.56 85 SER A CA 1
ATOM 699 C C . SER A 1 85 ? 57.018 12.021 -57.015 1.00 90.56 85 SER A C 1
ATOM 701 O O . SER A 1 85 ? 56.942 13.089 -56.419 1.00 90.56 85 SER A O 1
ATOM 703 N N . PHE A 1 86 ? 58.185 11.485 -57.381 1.00 90.94 86 PHE A N 1
ATOM 704 C CA . PHE A 1 86 ? 59.495 12.109 -57.183 1.00 90.94 86 PHE A CA 1
ATOM 705 C C . PHE A 1 86 ? 60.093 12.677 -58.478 1.00 90.94 86 PHE A C 1
ATOM 707 O O . PHE A 1 86 ? 61.264 13.045 -58.488 1.00 90.94 86 PHE A O 1
ATOM 714 N N . ALA A 1 87 ? 59.324 12.762 -59.571 1.00 87.00 87 ALA A N 1
ATOM 715 C CA . ALA A 1 87 ? 59.817 13.274 -60.854 1.00 87.00 87 ALA A CA 1
ATOM 716 C C . ALA A 1 87 ? 60.372 14.713 -60.770 1.00 87.00 87 ALA A C 1
ATOM 718 O O . ALA A 1 87 ? 61.328 15.041 -61.473 1.00 87.00 87 ALA A O 1
ATOM 719 N N . ASP A 1 88 ? 59.820 15.538 -59.873 1.00 90.50 88 ASP A N 1
ATOM 720 C CA . ASP A 1 88 ? 60.251 16.924 -59.641 1.00 90.50 88 ASP A CA 1
ATOM 721 C C . ASP A 1 88 ? 61.423 17.050 -58.636 1.00 90.50 88 ASP A C 1
ATOM 723 O O . ASP A 1 88 ? 61.944 18.148 -58.436 1.00 90.50 88 ASP A O 1
ATOM 727 N N . ASP A 1 89 ? 61.888 15.940 -58.038 1.00 91.81 89 ASP A N 1
ATOM 728 C CA . ASP A 1 89 ? 63.073 15.872 -57.163 1.00 91.81 89 ASP A CA 1
ATOM 729 C C . ASP A 1 89 ? 64.078 14.809 -57.665 1.00 91.81 89 ASP A C 1
ATOM 731 O O . ASP A 1 89 ? 64.149 13.686 -57.143 1.00 91.81 89 ASP A O 1
ATOM 735 N N . PRO A 1 90 ? 64.911 15.156 -58.668 1.00 87.81 90 PRO A N 1
ATOM 736 C CA . PRO A 1 90 ? 65.859 14.220 -59.271 1.00 87.81 90 PRO A CA 1
ATOM 737 C C . PRO A 1 90 ? 66.910 13.675 -58.293 1.00 87.81 90 PRO A C 1
ATOM 739 O O . PRO A 1 90 ? 67.471 12.601 -58.530 1.00 87.81 90 PRO A O 1
ATOM 742 N N . SER A 1 91 ? 67.215 14.404 -57.213 1.00 89.50 91 SER A N 1
ATOM 743 C CA . SER A 1 91 ? 68.166 13.975 -56.180 1.00 89.50 91 SER A CA 1
ATOM 744 C C . SER A 1 91 ? 67.618 12.810 -55.367 1.00 89.50 91 SER A C 1
ATOM 746 O O . SER A 1 91 ? 68.243 11.747 -55.322 1.00 89.50 91 SER A O 1
ATOM 748 N N . THR A 1 92 ? 66.436 12.991 -54.779 1.00 88.44 92 THR A N 1
ATOM 749 C CA . THR A 1 92 ? 65.771 11.964 -53.969 1.00 88.44 92 THR A CA 1
ATOM 750 C C . THR A 1 92 ? 65.368 10.777 -54.836 1.00 88.44 92 THR A C 1
ATOM 752 O O . THR A 1 92 ? 65.587 9.625 -54.456 1.00 88.44 92 THR A O 1
ATOM 755 N N . GLN A 1 93 ? 64.894 11.030 -56.061 1.00 89.94 93 GLN A N 1
ATOM 756 C CA . GLN A 1 93 ? 64.580 9.970 -57.014 1.00 89.94 93 GLN A 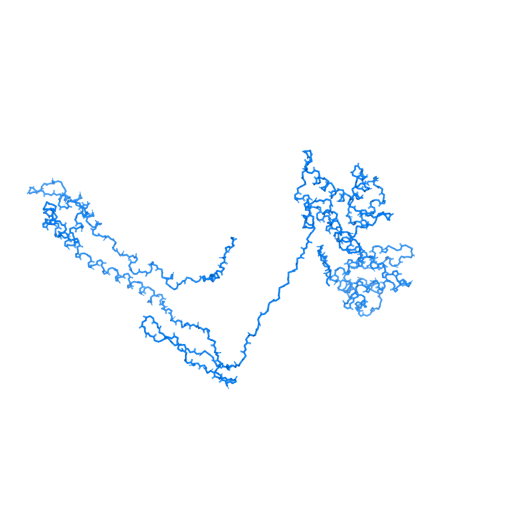CA 1
ATOM 757 C C . GLN A 1 93 ? 65.804 9.099 -57.321 1.00 89.94 93 GLN A C 1
ATOM 759 O O . GLN A 1 93 ? 65.702 7.874 -57.307 1.00 89.94 93 GLN A O 1
ATOM 764 N N . ARG A 1 94 ? 66.981 9.697 -57.557 1.00 89.50 94 ARG A N 1
ATOM 765 C CA . ARG A 1 94 ? 68.216 8.936 -57.808 1.00 89.50 94 ARG A CA 1
ATOM 766 C C . ARG A 1 94 ? 68.662 8.137 -56.584 1.00 89.50 94 ARG A C 1
ATOM 768 O O . ARG A 1 94 ? 69.190 7.041 -56.754 1.00 89.50 94 ARG A O 1
ATOM 775 N N . GLN A 1 95 ? 68.473 8.667 -55.377 1.00 90.25 95 GLN A N 1
ATOM 776 C CA . GLN A 1 95 ? 68.798 7.958 -54.139 1.00 90.25 95 GLN A CA 1
ATOM 777 C C . GLN A 1 95 ? 67.903 6.728 -53.944 1.00 90.25 95 GLN A C 1
ATOM 779 O O . GLN A 1 95 ? 68.415 5.648 -53.667 1.00 90.25 95 GLN A O 1
ATOM 784 N N . LEU A 1 96 ? 66.591 6.865 -54.146 1.00 91.75 96 LEU A N 1
ATOM 785 C CA . LEU A 1 96 ? 65.622 5.777 -53.965 1.00 91.75 96 LEU A CA 1
ATOM 786 C C . LEU A 1 96 ? 65.641 4.758 -55.117 1.00 91.75 96 LEU A C 1
ATOM 788 O O . LEU A 1 96 ? 65.356 3.582 -54.903 1.00 91.75 96 LEU A O 1
ATOM 792 N N . ALA A 1 97 ? 66.038 5.179 -56.322 1.00 92.38 97 ALA A N 1
ATOM 793 C CA . ALA A 1 97 ? 66.170 4.317 -57.499 1.00 92.38 97 ALA A CA 1
ATOM 794 C C . ALA A 1 97 ? 67.467 3.485 -57.528 1.00 92.38 97 ALA A C 1
ATOM 796 O O . ALA A 1 97 ? 67.762 2.835 -58.536 1.00 92.38 97 ALA A O 1
ATOM 797 N N . GLN A 1 98 ? 68.274 3.502 -56.460 1.00 92.94 98 GLN A N 1
ATOM 798 C CA . GLN A 1 98 ? 69.484 2.686 -56.400 1.00 92.94 98 GLN A CA 1
ATOM 799 C C . GLN A 1 98 ? 69.124 1.191 -56.505 1.00 92.94 98 GLN A C 1
ATOM 801 O O . GLN A 1 98 ? 68.196 0.741 -55.829 1.00 92.94 98 GLN A O 1
ATOM 806 N N . PRO A 1 99 ? 69.852 0.388 -57.310 1.00 94.19 99 PRO A N 1
ATOM 807 C CA . PRO A 1 99 ? 69.435 -0.978 -57.642 1.00 94.19 99 PRO A CA 1
ATOM 808 C C . PRO A 1 99 ? 69.147 -1.882 -56.437 1.00 94.19 99 PRO A C 1
ATOM 810 O O . PRO A 1 99 ? 68.234 -2.701 -56.483 1.00 94.19 99 PRO A O 1
ATOM 813 N N . HIS A 1 100 ? 69.900 -1.727 -55.346 1.00 90.69 100 HIS A N 1
ATOM 814 C CA . HIS A 1 100 ? 69.707 -2.525 -54.137 1.00 90.69 100 HIS A CA 1
ATOM 815 C C . HIS A 1 100 ? 68.435 -2.146 -53.363 1.00 90.69 100 HIS A C 1
ATOM 817 O O . HIS A 1 100 ? 67.758 -3.035 -52.849 1.00 90.69 100 HIS A O 1
ATOM 823 N N . LEU A 1 101 ? 68.073 -0.857 -53.322 1.00 93.25 101 LEU A N 1
ATOM 824 C CA . LEU A 1 101 ? 66.824 -0.400 -52.711 1.00 93.25 101 LEU A CA 1
ATOM 825 C C . LEU A 1 101 ? 65.626 -0.829 -53.552 1.00 93.25 101 LEU A C 1
ATOM 827 O O . LEU A 1 101 ? 64.678 -1.383 -53.012 1.00 93.25 101 LEU A O 1
ATOM 831 N N . VAL A 1 102 ? 65.700 -0.686 -54.877 1.00 93.94 102 VAL A N 1
ATOM 832 C CA . VAL A 1 102 ? 64.637 -1.152 -55.783 1.00 93.94 102 VAL A CA 1
ATOM 833 C C . VAL A 1 102 ? 64.423 -2.664 -55.658 1.00 93.94 102 VAL A C 1
ATOM 835 O O . VAL A 1 102 ? 63.279 -3.125 -55.639 1.00 93.94 102 VAL A O 1
ATOM 838 N N . LEU A 1 103 ? 65.496 -3.448 -55.504 1.00 94.94 103 LEU A N 1
ATOM 839 C CA . LEU A 1 103 ? 65.397 -4.885 -55.241 1.00 94.94 103 LEU A CA 1
ATOM 840 C C . LEU A 1 103 ? 64.684 -5.174 -53.909 1.00 94.94 103 LEU A C 1
ATOM 842 O O . LEU A 1 103 ? 63.774 -6.004 -53.876 1.00 94.94 103 LEU A O 1
ATOM 846 N N . LEU A 1 104 ? 65.049 -4.467 -52.833 1.00 94.06 104 LEU A N 1
ATOM 847 C CA . LEU A 1 104 ? 64.378 -4.581 -51.534 1.00 94.06 104 LEU A CA 1
ATOM 848 C C . LEU A 1 104 ? 62.895 -4.190 -51.628 1.00 94.06 104 LEU A C 1
ATOM 850 O O . LEU A 1 104 ? 62.032 -4.915 -51.140 1.00 94.06 104 LEU A O 1
ATOM 854 N N . PHE A 1 105 ? 62.582 -3.074 -52.280 1.00 94.62 105 PHE A N 1
ATOM 855 C CA . PHE A 1 105 ? 61.218 -2.584 -52.478 1.00 94.62 105 PHE A CA 1
ATOM 856 C C . PHE A 1 105 ? 60.360 -3.598 -53.231 1.00 94.62 105 PHE A C 1
ATOM 858 O O . PHE A 1 105 ? 59.245 -3.905 -52.807 1.00 94.62 105 PHE A O 1
ATOM 865 N N . THR A 1 106 ? 60.911 -4.178 -54.297 1.00 94.19 106 THR A N 1
ATOM 866 C CA . THR A 1 106 ? 60.254 -5.236 -55.072 1.00 94.19 106 THR A CA 1
ATOM 867 C C . THR A 1 106 ? 60.008 -6.468 -54.202 1.00 94.19 106 THR A C 1
ATOM 869 O O . THR A 1 106 ? 58.906 -7.014 -54.198 1.00 94.19 106 THR A O 1
ATOM 872 N N . PHE A 1 107 ? 60.996 -6.887 -53.406 1.00 94.25 107 PHE A N 1
ATOM 873 C CA . PHE A 1 107 ? 60.837 -7.996 -52.465 1.00 94.25 107 PHE A CA 1
ATOM 874 C C . PHE A 1 107 ? 59.706 -7.742 -51.457 1.00 94.25 107 PHE A C 1
ATOM 876 O O . PHE A 1 107 ? 58.846 -8.603 -51.272 1.00 94.25 107 PHE A O 1
ATOM 883 N N . LEU A 1 108 ? 59.652 -6.551 -50.854 1.00 92.06 108 LEU A N 1
ATOM 884 C CA . LEU A 1 108 ? 58.603 -6.180 -49.898 1.00 92.06 108 LEU A CA 1
ATOM 885 C C . LEU A 1 108 ? 57.213 -6.125 -50.547 1.00 92.06 108 LEU A C 1
ATOM 887 O O . LEU A 1 108 ? 56.225 -6.495 -49.914 1.00 92.06 108 LEU A O 1
ATOM 891 N N . GLN A 1 109 ? 57.115 -5.710 -51.813 1.00 89.88 109 GLN A N 1
ATOM 892 C CA . GLN A 1 109 ? 55.860 -5.778 -52.566 1.00 89.88 109 GLN A CA 1
ATOM 893 C C . GLN A 1 109 ? 55.416 -7.227 -52.803 1.00 89.88 109 GLN A C 1
ATOM 895 O O . GLN A 1 109 ? 54.236 -7.534 -52.632 1.00 89.88 109 GLN A O 1
ATOM 900 N N . LEU A 1 110 ? 56.343 -8.127 -53.149 1.00 91.50 110 LEU A N 1
ATOM 901 C CA . LEU A 1 110 ? 56.048 -9.548 -53.360 1.00 91.50 110 LEU A CA 1
ATOM 902 C C . LEU A 1 110 ? 55.682 -10.275 -52.058 1.00 91.50 110 LEU A C 1
ATOM 904 O O . LEU A 1 110 ? 54.842 -11.176 -52.071 1.00 91.50 110 LEU A O 1
ATOM 908 N N . LEU A 1 111 ? 56.250 -9.859 -50.925 1.00 88.62 111 LEU A N 1
ATOM 909 C CA . LEU A 1 111 ? 55.960 -10.441 -49.613 1.00 88.62 111 LEU A CA 1
ATOM 910 C C . LEU A 1 111 ? 54.484 -10.282 -49.195 1.00 88.62 111 LEU A C 1
ATOM 912 O O . LEU A 1 111 ? 53.977 -11.074 -48.399 1.00 88.62 111 LEU A O 1
ATOM 916 N N . ARG A 1 112 ? 53.755 -9.329 -49.793 1.00 82.81 112 ARG A N 1
ATOM 917 C CA . ARG A 1 112 ? 52.321 -9.119 -49.543 1.00 82.81 112 ARG A CA 1
ATOM 918 C C . ARG A 1 112 ? 51.450 -10.302 -49.977 1.00 82.81 112 ARG A C 1
ATOM 920 O O . ARG A 1 112 ? 50.404 -10.524 -49.372 1.00 82.81 112 ARG A O 1
ATOM 927 N N . TYR A 1 113 ? 51.848 -11.071 -50.995 1.00 84.88 113 TYR A N 1
ATOM 928 C CA . TYR A 1 113 ? 51.031 -12.189 -51.490 1.00 84.88 113 TYR A CA 1
ATOM 929 C C . TYR A 1 113 ? 50.936 -13.344 -50.475 1.00 84.88 113 TYR A C 1
ATOM 931 O O . TYR A 1 113 ? 49.816 -13.745 -50.154 1.00 84.88 113 TYR A O 1
ATOM 939 N N . PRO A 1 114 ? 52.045 -13.853 -49.896 1.00 82.81 114 PRO A N 1
ATOM 940 C CA . PRO A 1 114 ? 51.974 -14.778 -48.764 1.00 82.81 114 PRO A CA 1
ATOM 941 C C . PRO A 1 114 ? 51.218 -14.207 -47.558 1.00 82.81 114 PRO A C 1
ATOM 943 O O . PRO A 1 114 ? 50.420 -14.920 -46.955 1.00 82.81 114 PRO A O 1
ATOM 946 N N . GLN A 1 115 ? 51.399 -12.919 -47.235 1.00 78.38 115 GLN A N 1
ATOM 947 C CA . GLN A 1 115 ? 50.690 -12.287 -46.115 1.00 78.38 115 GLN A CA 1
ATOM 948 C C . GLN A 1 115 ? 49.161 -12.300 -46.302 1.00 78.38 115 GLN A C 1
ATOM 950 O O . GLN A 1 115 ? 48.422 -12.553 -45.354 1.00 78.38 115 GLN A O 1
ATOM 955 N N . GLN A 1 116 ? 48.661 -12.114 -47.529 1.00 76.75 116 GLN A N 1
ATOM 956 C CA . GLN A 1 116 ? 47.225 -12.226 -47.823 1.00 76.75 116 GLN A CA 1
ATOM 957 C C . GLN A 1 116 ? 46.672 -13.639 -47.593 1.00 76.75 116 GLN A C 1
ATOM 959 O O . GLN A 1 116 ? 45.511 -13.784 -47.208 1.00 76.75 116 GLN A O 1
ATOM 964 N N . GLN A 1 117 ? 47.485 -14.684 -47.772 1.00 79.25 117 GLN A N 1
ATOM 965 C CA . GLN A 1 117 ? 47.054 -16.063 -47.518 1.00 79.25 117 GLN A CA 1
ATOM 966 C C . GLN A 1 117 ? 46.787 -16.322 -46.029 1.00 79.25 117 GLN A C 1
ATOM 968 O O . GLN A 1 117 ? 45.955 -17.172 -45.706 1.00 79.25 117 GLN A O 1
ATOM 973 N N . PHE A 1 118 ? 47.405 -15.559 -45.118 1.00 77.44 118 PHE A N 1
ATOM 974 C CA . PHE A 1 118 ? 47.097 -15.651 -43.690 1.00 77.44 118 PHE A CA 1
ATOM 975 C C . PHE A 1 118 ? 45.660 -15.225 -43.368 1.00 77.44 118 PHE A C 1
ATOM 977 O O . PHE A 1 118 ? 45.037 -15.851 -42.517 1.00 77.44 118 PHE A O 1
ATOM 984 N N . LYS A 1 119 ? 45.076 -14.267 -44.104 1.00 71.94 119 LYS A N 1
ATOM 985 C CA . LYS A 1 119 ? 43.654 -13.904 -43.935 1.00 71.94 119 LYS A CA 1
ATOM 986 C C . LYS A 1 119 ? 42.725 -15.080 -44.249 1.00 71.94 119 LYS A C 1
ATOM 988 O O . LYS A 1 119 ? 41.771 -15.350 -43.524 1.00 71.94 119 LYS A O 1
ATOM 993 N N . ALA A 1 120 ? 43.035 -15.830 -45.308 1.00 77.50 120 ALA A N 1
ATOM 994 C CA . ALA A 1 120 ? 42.289 -17.037 -45.658 1.00 77.50 120 ALA A CA 1
ATOM 995 C C . ALA A 1 120 ? 42.474 -18.155 -44.617 1.00 77.50 120 ALA A C 1
ATOM 997 O O . ALA A 1 120 ? 41.555 -18.944 -44.393 1.00 77.50 120 ALA A O 1
ATOM 998 N N . LEU A 1 121 ? 43.640 -18.227 -43.966 1.00 84.00 121 LEU A N 1
ATOM 999 C CA . LEU A 1 121 ? 43.884 -19.172 -42.878 1.00 84.00 121 LEU A CA 1
ATOM 1000 C C . LEU A 1 121 ? 42.998 -18.870 -41.661 1.00 84.00 121 LEU A C 1
ATOM 1002 O O . LEU A 1 121 ? 42.384 -19.799 -41.138 1.00 84.00 121 LEU A O 1
ATOM 1006 N N . THR A 1 122 ? 42.874 -17.599 -41.261 1.00 82.88 122 THR A N 1
ATOM 1007 C CA . THR A 1 122 ? 42.006 -17.188 -40.144 1.00 82.88 122 THR A CA 1
ATOM 1008 C C . THR A 1 122 ? 40.541 -17.539 -40.416 1.00 82.88 122 THR A C 1
ATOM 1010 O O . THR A 1 122 ? 39.913 -18.188 -39.581 1.00 82.88 122 THR A O 1
ATOM 1013 N N . GLN A 1 123 ? 40.017 -17.234 -41.614 1.00 85.06 123 GLN A N 1
ATOM 1014 C CA . GLN A 1 123 ? 38.659 -17.642 -42.017 1.00 85.06 123 GLN A CA 1
ATOM 1015 C C . GLN A 1 123 ? 38.464 -19.159 -41.909 1.00 85.06 123 GLN A C 1
ATOM 1017 O O . GLN A 1 123 ? 37.499 -19.626 -41.309 1.00 85.06 123 GLN A O 1
ATOM 1022 N N . ARG A 1 124 ? 39.394 -19.942 -42.472 1.00 87.62 124 ARG A N 1
ATOM 1023 C CA . ARG A 1 124 ? 39.310 -21.410 -42.455 1.00 87.62 124 ARG A CA 1
ATOM 1024 C C . ARG A 1 124 ? 39.347 -21.971 -41.040 1.00 87.62 124 ARG A C 1
ATOM 1026 O O . ARG A 1 124 ? 38.647 -22.938 -40.765 1.00 87.62 124 ARG A O 1
ATOM 1033 N N . TYR A 1 125 ? 40.152 -21.385 -40.157 1.00 87.62 125 TYR A N 1
ATOM 1034 C CA . TYR A 1 125 ? 40.204 -21.788 -38.757 1.00 87.62 125 TYR A CA 1
ATOM 1035 C C . TYR A 1 125 ? 38.889 -21.486 -38.031 1.00 87.62 125 TYR A C 1
ATOM 1037 O O . TYR A 1 125 ? 38.383 -22.354 -37.323 1.00 87.62 125 TYR A O 1
ATOM 1045 N N . LEU A 1 126 ? 38.306 -20.299 -38.240 1.00 87.12 126 LEU A N 1
ATOM 1046 C CA . LEU A 1 126 ? 37.003 -19.941 -37.671 1.00 87.12 126 LEU A CA 1
ATOM 1047 C C . LEU A 1 126 ? 35.900 -20.882 -38.169 1.00 87.12 126 LEU A C 1
ATOM 1049 O O . LEU A 1 126 ? 35.123 -21.386 -37.361 1.00 87.12 126 LEU A O 1
ATOM 1053 N N . ASP A 1 127 ? 35.864 -21.172 -39.472 1.00 88.56 127 ASP A N 1
ATOM 1054 C CA . ASP A 1 127 ? 34.915 -22.128 -40.047 1.00 88.56 127 ASP A CA 1
ATOM 1055 C C . ASP A 1 127 ? 35.105 -23.531 -39.467 1.00 88.56 127 ASP A C 1
ATOM 1057 O O . ASP A 1 127 ? 34.137 -24.137 -39.016 1.00 88.56 127 ASP A O 1
ATOM 1061 N N . PHE A 1 128 ? 36.341 -24.031 -39.412 1.00 91.50 128 PHE A N 1
ATOM 1062 C CA . PHE A 1 128 ? 36.648 -25.333 -38.822 1.00 91.50 128 PHE A CA 1
ATOM 1063 C C . PHE A 1 128 ? 36.200 -25.401 -37.357 1.00 91.50 128 PHE A C 1
ATOM 1065 O O . PHE A 1 128 ? 35.466 -26.303 -36.957 1.00 91.50 128 PHE A O 1
ATOM 1072 N N . TYR A 1 129 ? 36.595 -24.422 -36.545 1.00 91.19 129 TYR A N 1
ATOM 1073 C CA . TYR A 1 129 ? 36.296 -24.430 -35.120 1.00 91.19 129 TYR A CA 1
ATOM 1074 C C . TYR A 1 129 ? 34.792 -24.296 -34.849 1.00 91.19 129 TYR A C 1
ATOM 1076 O O . TYR A 1 129 ? 34.220 -25.105 -34.120 1.00 91.19 129 TYR A O 1
ATOM 1084 N N . TYR A 1 130 ? 34.120 -23.319 -35.461 1.00 89.00 130 TYR A N 1
ATOM 1085 C CA . TYR A 1 130 ? 32.707 -23.068 -35.179 1.00 89.00 130 TYR A CA 1
ATOM 1086 C C . TYR A 1 130 ? 31.761 -24.025 -35.911 1.00 89.00 130 TYR A C 1
ATOM 1088 O O . TYR A 1 130 ? 30.775 -24.448 -35.310 1.00 89.00 130 TYR A O 1
ATOM 1096 N N . LYS A 1 131 ? 32.032 -24.404 -37.168 1.00 89.50 131 LYS A N 1
ATOM 1097 C CA . LYS A 1 131 ? 31.125 -25.253 -37.965 1.00 89.50 131 LYS A CA 1
ATOM 1098 C C . LYS A 1 131 ? 31.460 -26.741 -37.899 1.00 89.50 131 LYS A C 1
ATOM 1100 O O . LYS A 1 131 ? 30.534 -27.542 -37.943 1.00 89.50 131 LYS A O 1
ATOM 1105 N N . GLU A 1 132 ? 32.731 -27.133 -37.795 1.00 91.56 132 GLU A N 1
ATOM 1106 C CA . GLU A 1 132 ? 33.113 -28.558 -37.785 1.00 91.56 132 GLU A CA 1
ATOM 1107 C C . GLU A 1 132 ? 33.303 -29.107 -36.365 1.00 91.56 132 GLU A C 1
ATOM 1109 O O . GLU A 1 132 ? 32.744 -30.155 -36.040 1.00 91.56 132 GLU A O 1
ATOM 1114 N N . VAL A 1 133 ? 34.040 -28.397 -35.499 1.00 94.19 133 VAL A N 1
ATOM 1115 C CA . VAL A 1 133 ? 34.306 -28.839 -34.115 1.00 94.19 133 VAL A CA 1
ATOM 1116 C C . VAL A 1 133 ? 33.102 -28.586 -33.212 1.00 94.19 133 VAL A C 1
ATOM 1118 O O . VAL A 1 133 ? 32.593 -29.515 -32.589 1.00 94.19 133 VAL A O 1
ATOM 1121 N N . LEU A 1 134 ? 32.631 -27.336 -33.145 1.00 94.19 134 LEU A N 1
ATOM 1122 C CA . LEU A 1 134 ? 31.483 -26.959 -32.314 1.00 94.19 134 LEU A CA 1
ATOM 1123 C C . LEU A 1 134 ? 30.133 -27.259 -32.976 1.00 94.19 134 LEU A C 1
ATOM 1125 O O . LEU A 1 134 ? 29.106 -27.208 -32.301 1.00 94.19 134 LEU A O 1
ATOM 1129 N N . GLN A 1 135 ? 30.128 -27.567 -34.277 1.00 91.31 135 GLN A N 1
ATOM 1130 C CA . GLN A 1 135 ? 28.924 -27.892 -35.051 1.00 91.31 135 GLN A CA 1
ATOM 1131 C C . GLN A 1 135 ? 27.821 -26.832 -34.954 1.00 91.31 135 GLN A C 1
ATOM 1133 O O . GLN A 1 135 ? 26.627 -27.140 -35.046 1.00 91.31 135 GLN A O 1
ATOM 1138 N N . LEU A 1 136 ? 28.212 -25.564 -34.789 1.00 88.75 136 LEU A N 1
ATOM 1139 C CA . LEU A 1 136 ? 27.273 -24.458 -34.820 1.00 88.75 136 LEU A CA 1
ATOM 1140 C C . LEU A 1 136 ? 26.673 -24.358 -36.218 1.00 88.75 136 LEU A C 1
ATOM 1142 O O . LEU A 1 136 ? 27.367 -24.390 -37.235 1.00 88.75 136 LEU A O 1
ATOM 1146 N N . ARG A 1 137 ? 25.353 -24.207 -36.255 1.00 81.88 137 ARG A N 1
ATOM 1147 C CA . ARG A 1 137 ? 24.599 -23.993 -37.485 1.00 81.88 137 ARG A CA 1
ATOM 1148 C C . ARG A 1 137 ? 24.129 -22.556 -37.529 1.00 81.88 137 ARG A C 1
ATOM 1150 O O . ARG A 1 137 ? 23.702 -22.005 -36.512 1.00 81.88 137 ARG A O 1
ATOM 1157 N N . THR A 1 138 ? 24.179 -21.965 -38.716 1.00 81.38 138 THR A N 1
ATOM 1158 C CA . THR A 1 138 ? 23.522 -20.685 -38.960 1.00 81.38 138 THR A CA 1
ATOM 1159 C C . THR A 1 138 ? 22.047 -20.838 -38.620 1.00 81.38 138 THR A C 1
ATOM 1161 O O . THR A 1 138 ? 21.401 -21.793 -39.052 1.00 81.38 138 THR A O 1
ATOM 1164 N N . LYS A 1 139 ? 21.527 -19.922 -37.803 1.00 82.06 139 LYS A N 1
ATOM 1165 C CA . LYS A 1 139 ? 20.108 -19.911 -37.467 1.00 82.06 139 LYS A CA 1
ATOM 1166 C C . LYS A 1 139 ? 19.304 -19.666 -38.742 1.00 82.06 139 LYS A C 1
ATOM 1168 O O . LYS A 1 139 ? 19.645 -18.767 -39.505 1.00 82.06 139 LYS A O 1
ATOM 1173 N N . GLU A 1 140 ? 18.257 -20.456 -38.940 1.00 83.31 140 GLU A N 1
ATOM 1174 C CA . GLU A 1 140 ? 17.350 -20.286 -40.071 1.00 83.31 140 GLU A CA 1
ATOM 1175 C C . GLU A 1 140 ? 16.693 -18.902 -40.051 1.00 83.31 140 GLU A C 1
ATOM 1177 O O . GLU A 1 140 ? 16.487 -18.289 -38.993 1.00 83.31 140 GLU A O 1
ATOM 1182 N N . GLU A 1 141 ? 16.373 -18.416 -41.244 1.00 81.31 141 GLU A N 1
ATOM 1183 C CA . GLU A 1 141 ? 15.611 -17.191 -41.423 1.00 81.31 141 GLU A CA 1
ATOM 1184 C C . GLU A 1 141 ? 14.204 -17.383 -40.846 1.00 81.31 141 GLU A C 1
ATOM 1186 O O . GLU A 1 141 ? 13.535 -18.382 -41.104 1.00 81.31 141 GLU A O 1
ATOM 1191 N N . VAL A 1 142 ? 13.757 -16.428 -40.029 1.00 84.19 142 VAL A N 1
ATOM 1192 C CA . VAL A 1 142 ? 12.400 -16.422 -39.475 1.00 84.19 142 VAL A CA 1
ATOM 1193 C C . VAL A 1 142 ? 11.600 -15.389 -40.261 1.00 84.19 142 VAL A C 1
ATOM 1195 O O . VAL A 1 142 ? 11.962 -14.211 -40.189 1.00 84.19 142 VAL A O 1
ATOM 1198 N N . PRO A 1 143 ? 10.539 -15.796 -40.983 1.00 84.00 143 PRO A N 1
ATOM 1199 C CA . PRO A 1 143 ? 9.664 -14.862 -41.676 1.00 84.00 143 PRO A CA 1
ATOM 1200 C C . PRO A 1 143 ? 9.083 -13.836 -40.707 1.00 84.00 143 PRO A C 1
ATOM 1202 O O . PRO A 1 143 ? 8.746 -14.152 -39.560 1.00 84.00 143 PRO A O 1
ATOM 1205 N N . ASP A 1 144 ? 8.966 -12.601 -41.164 1.00 86.38 144 ASP A N 1
ATOM 1206 C CA . ASP A 1 144 ? 8.322 -11.537 -40.420 1.00 86.38 144 ASP A CA 1
ATOM 1207 C C . ASP A 1 144 ? 6.795 -11.704 -40.410 1.00 86.38 144 ASP A C 1
ATOM 1209 O O . ASP A 1 144 ? 6.201 -12.438 -41.201 1.00 86.38 144 ASP A O 1
ATOM 1213 N N . LYS A 1 145 ? 6.147 -11.051 -39.443 1.00 88.94 145 LYS A N 1
ATOM 1214 C CA . LYS A 1 145 ? 4.693 -11.085 -39.260 1.00 88.94 145 LYS A CA 1
ATOM 1215 C C . LYS A 1 145 ? 4.149 -9.669 -39.183 1.00 88.94 145 LYS A C 1
ATOM 1217 O O . LYS A 1 145 ? 4.752 -8.809 -38.539 1.00 88.94 145 LYS A O 1
ATOM 1222 N N . VAL A 1 146 ? 2.986 -9.457 -39.789 1.00 90.31 146 VAL A N 1
ATOM 1223 C CA . VAL A 1 146 ? 2.288 -8.169 -39.823 1.00 90.31 146 VAL A CA 1
ATOM 1224 C C . VAL A 1 146 ? 0.817 -8.355 -39.464 1.00 90.31 146 VAL A C 1
ATOM 1226 O O . VAL A 1 146 ? 0.224 -9.381 -39.781 1.00 90.31 146 VAL A O 1
ATOM 1229 N N . ASN A 1 147 ? 0.229 -7.353 -38.810 1.00 93.31 147 ASN A N 1
ATOM 1230 C CA . ASN A 1 147 ? -1.214 -7.310 -38.582 1.00 93.31 147 ASN A CA 1
ATOM 1231 C C . ASN A 1 147 ? -1.873 -6.602 -39.766 1.00 93.31 147 ASN A C 1
ATOM 1233 O O . ASN A 1 147 ? -1.459 -5.497 -40.125 1.00 93.31 147 ASN A O 1
ATOM 1237 N N . VAL A 1 148 ? -2.899 -7.222 -40.343 1.00 90.88 148 VAL A N 1
ATOM 1238 C CA . VAL A 1 148 ? -3.658 -6.676 -41.474 1.00 90.88 148 VAL A CA 1
ATOM 1239 C C . VAL A 1 148 ? -5.107 -6.487 -41.043 1.00 90.88 148 VAL A C 1
ATOM 1241 O O . VAL A 1 148 ? -5.680 -7.352 -40.385 1.00 90.88 148 VAL A O 1
ATOM 1244 N N . ILE A 1 149 ? -5.688 -5.342 -41.396 1.00 91.44 149 ILE A N 1
ATOM 1245 C CA . ILE A 1 149 ? -7.106 -5.047 -41.183 1.00 91.44 149 ILE A CA 1
ATOM 1246 C C . ILE A 1 149 ? -7.810 -5.210 -42.527 1.00 91.44 149 ILE A C 1
ATOM 1248 O O . ILE A 1 149 ? -7.366 -4.649 -43.528 1.00 91.44 149 ILE A O 1
ATOM 1252 N N . PHE A 1 150 ? -8.896 -5.976 -42.539 1.00 90.75 150 PHE A N 1
ATOM 1253 C CA . PHE A 1 150 ? -9.734 -6.169 -43.715 1.00 90.75 150 PHE A CA 1
ATOM 1254 C C . PHE A 1 150 ? -10.999 -5.327 -43.597 1.00 90.75 150 PHE A C 1
ATOM 1256 O O . PHE A 1 150 ? -11.641 -5.308 -42.548 1.00 90.75 150 PHE A O 1
ATOM 1263 N N . GLU A 1 151 ? -11.378 -4.678 -44.692 1.00 89.19 151 GLU A N 1
ATOM 1264 C CA . GLU A 1 151 ? -12.655 -3.984 -44.828 1.00 89.19 151 GLU A CA 1
ATOM 1265 C C . GLU A 1 151 ? -13.480 -4.673 -45.916 1.00 89.19 151 GLU A C 1
ATOM 1267 O O . GLU A 1 151 ? -12.950 -5.075 -46.955 1.00 89.19 151 GLU A O 1
ATOM 1272 N N . LEU A 1 152 ? -14.781 -4.831 -45.669 1.00 91.50 152 LEU A N 1
ATOM 1273 C CA . LEU A 1 152 ? -15.695 -5.392 -46.659 1.00 91.50 152 LEU A CA 1
ATOM 1274 C C . LEU A 1 152 ? -16.007 -4.370 -47.753 1.00 91.50 152 LEU A C 1
ATOM 1276 O O . LEU A 1 152 ? -16.183 -3.180 -47.489 1.00 91.50 152 LEU A O 1
ATOM 1280 N N . ALA A 1 153 ? -16.146 -4.862 -48.984 1.00 89.00 153 ALA A N 1
ATOM 1281 C CA . ALA A 1 153 ? -16.709 -4.076 -50.071 1.00 89.00 153 ALA A CA 1
ATOM 1282 C C . ALA A 1 153 ? -18.186 -3.738 -49.794 1.00 89.00 153 ALA A C 1
ATOM 1284 O O . ALA A 1 153 ? -18.894 -4.444 -49.073 1.00 89.00 153 ALA A O 1
ATOM 1285 N N . GLN A 1 154 ? -18.668 -2.648 -50.393 1.00 84.56 154 GLN A N 1
ATOM 1286 C CA . GLN A 1 154 ? -20.047 -2.205 -50.217 1.00 84.56 154 GLN A CA 1
ATOM 1287 C C . GLN A 1 154 ? -21.039 -3.268 -50.723 1.00 84.56 154 GLN A C 1
ATOM 1289 O O . GLN A 1 154 ? -20.975 -3.673 -51.880 1.00 84.56 154 GLN A O 1
ATOM 1294 N N . GLY A 1 155 ? -21.986 -3.667 -49.868 1.00 85.62 155 GLY A N 1
ATOM 1295 C CA . GLY A 1 155 ? -23.039 -4.637 -50.198 1.00 85.62 155 GLY A CA 1
ATOM 1296 C C . GLY A 1 155 ? -22.788 -6.068 -49.710 1.00 85.62 155 GLY A C 1
ATOM 1297 O O . GLY A 1 155 ? -23.702 -6.881 -49.794 1.00 85.62 155 GLY A O 1
ATOM 1298 N N . GLU A 1 156 ? -21.609 -6.363 -49.157 1.00 90.31 156 GLU A N 1
ATOM 1299 C CA . GLU A 1 156 ? -21.294 -7.657 -48.537 1.00 90.31 156 GLU A CA 1
ATOM 1300 C C . GLU A 1 156 ? -21.583 -7.627 -47.023 1.00 90.31 156 GLU A C 1
ATOM 1302 O O . GLU A 1 156 ? -21.238 -6.666 -46.326 1.00 90.31 156 GLU A O 1
ATOM 1307 N N . GLU A 1 157 ? -22.213 -8.678 -46.488 1.00 90.12 157 GLU A N 1
ATOM 1308 C CA . GLU A 1 157 ? -22.485 -8.810 -45.043 1.00 90.12 157 GLU A CA 1
ATOM 1309 C C . GLU A 1 157 ? -21.339 -9.504 -44.296 1.00 90.12 157 GLU A C 1
ATOM 1311 O O . GLU A 1 157 ? -20.988 -9.114 -43.178 1.00 90.12 157 GLU A O 1
ATOM 1316 N N . ALA A 1 158 ? -20.746 -10.524 -44.920 1.00 93.88 158 ALA A N 1
ATOM 1317 C CA . ALA A 1 158 ? -19.608 -11.257 -44.390 1.00 93.88 158 ALA A CA 1
ATOM 1318 C C . ALA A 1 158 ? -18.807 -11.938 -45.508 1.00 93.88 158 ALA A C 1
ATOM 1320 O O . ALA A 1 158 ? -19.372 -12.353 -46.518 1.00 93.88 158 ALA A O 1
ATOM 1321 N N . HIS A 1 159 ? -17.502 -12.116 -45.302 1.00 95.06 159 HIS A N 1
ATOM 1322 C CA . HIS A 1 159 ? -16.621 -12.817 -46.235 1.00 95.06 159 HIS A CA 1
ATOM 1323 C C . HIS A 1 159 ? -15.610 -13.702 -45.498 1.00 95.06 159 HIS A C 1
ATOM 1325 O O . HIS A 1 159 ? -14.986 -13.259 -44.534 1.00 95.06 159 HIS A O 1
ATOM 1331 N N . LEU A 1 160 ? -15.436 -14.945 -45.957 1.00 96.06 160 LEU A N 1
ATOM 1332 C CA . LEU A 1 160 ? -14.440 -15.877 -45.424 1.00 96.06 160 LEU A CA 1
ATOM 1333 C C . LEU A 1 160 ? -13.121 -15.733 -46.186 1.00 96.06 160 LEU A C 1
ATOM 1335 O O . LEU A 1 160 ? -13.058 -15.985 -47.387 1.00 96.06 160 LEU A O 1
ATOM 1339 N N . ILE A 1 161 ? -12.058 -15.410 -45.459 1.00 95.75 161 ILE A N 1
ATOM 1340 C CA . ILE A 1 161 ? -10.681 -15.436 -45.940 1.00 95.75 161 ILE A CA 1
ATOM 1341 C C . ILE A 1 161 ? -10.041 -16.707 -45.397 1.00 95.75 161 ILE A C 1
ATOM 1343 O O . ILE A 1 161 ? -9.905 -16.858 -44.187 1.00 95.75 161 ILE A O 1
ATOM 1347 N N . ASN A 1 162 ? -9.655 -17.624 -46.283 1.00 97.06 162 ASN A N 1
ATOM 1348 C CA . ASN A 1 162 ? -8.993 -18.858 -45.866 1.00 97.06 162 ASN A CA 1
ATOM 1349 C C . ASN A 1 162 ? -7.550 -18.580 -45.436 1.00 97.06 162 ASN A C 1
ATOM 1351 O O . ASN A 1 162 ? -6.889 -17.676 -45.962 1.00 97.06 162 ASN A O 1
ATOM 1355 N N . LYS A 1 163 ? -7.026 -19.426 -44.559 1.00 96.25 163 LYS A N 1
ATOM 1356 C CA . LYS A 1 163 ? -5.606 -19.546 -44.265 1.00 96.25 163 LYS A CA 1
ATOM 1357 C C . LYS A 1 163 ? -4.820 -19.774 -45.553 1.00 96.25 163 LYS A C 1
ATOM 1359 O O . LYS A 1 163 ? -5.207 -20.570 -46.408 1.00 96.25 163 LYS A O 1
ATOM 1364 N N . GLY A 1 164 ? -3.675 -19.115 -45.670 1.00 96.00 164 GLY A N 1
ATOM 1365 C CA . GLY A 1 164 ? -2.818 -19.199 -46.846 1.00 96.00 164 GLY A CA 1
ATOM 1366 C C . GLY A 1 164 ? -3.212 -18.242 -47.973 1.00 96.00 164 GLY A C 1
ATOM 1367 O O . GLY A 1 164 ? -2.632 -18.322 -49.054 1.00 96.00 164 GLY A O 1
ATOM 1368 N N . THR A 1 165 ? -4.177 -17.342 -47.752 1.00 96.06 165 THR A N 1
ATOM 1369 C CA . THR A 1 165 ? -4.542 -16.318 -48.738 1.00 96.06 165 THR A CA 1
ATOM 1370 C C . THR A 1 165 ? -3.388 -15.337 -48.905 1.00 96.06 165 THR A C 1
ATOM 1372 O O . THR A 1 165 ? -2.916 -14.755 -47.929 1.00 96.06 165 THR A O 1
ATOM 1375 N N . TRP A 1 166 ? -2.933 -15.157 -50.145 1.00 95.56 166 TRP A N 1
ATOM 1376 C CA . TRP A 1 166 ? -1.802 -14.295 -50.474 1.00 95.56 166 TRP A CA 1
ATOM 1377 C C . TRP A 1 166 ? -2.178 -12.812 -50.423 1.00 95.56 166 TRP A C 1
ATOM 1379 O O . TRP A 1 166 ? -3.147 -12.382 -51.047 1.00 95.56 166 TRP A O 1
ATOM 1389 N N . LEU A 1 167 ? -1.359 -12.029 -49.725 1.00 93.50 167 LEU A N 1
ATOM 1390 C CA . LEU A 1 167 ? -1.457 -10.581 -49.584 1.00 93.50 167 LEU A CA 1
ATOM 1391 C C . LEU A 1 167 ? -0.179 -9.949 -50.142 1.00 93.50 167 LEU A C 1
ATOM 1393 O O . LEU A 1 167 ? 0.921 -10.249 -49.677 1.00 93.50 167 LEU A O 1
ATOM 1397 N N . SER A 1 168 ? -0.310 -9.078 -51.141 1.00 93.31 168 SER A N 1
ATOM 1398 C CA . SER A 1 168 ? 0.841 -8.380 -51.722 1.00 93.31 168 SER A CA 1
ATOM 1399 C C . SER A 1 168 ? 1.256 -7.191 -50.855 1.00 93.31 168 SER A C 1
ATOM 1401 O O . SER A 1 168 ? 0.411 -6.393 -50.453 1.00 93.31 168 SER A O 1
ATOM 1403 N N . ALA A 1 169 ? 2.558 -7.053 -50.601 1.00 90.12 169 ALA A N 1
ATOM 1404 C CA . ALA A 1 169 ? 3.150 -5.965 -49.819 1.00 90.12 169 ALA A CA 1
ATOM 1405 C C . ALA A 1 169 ? 4.124 -5.096 -50.641 1.00 90.12 169 ALA A C 1
ATOM 1407 O O . ALA A 1 169 ? 4.970 -4.400 -50.084 1.00 90.12 169 ALA A O 1
ATOM 1408 N N . GLY A 1 170 ? 4.003 -5.115 -51.973 1.00 90.12 170 GLY A N 1
ATOM 1409 C CA . GLY A 1 170 ? 4.872 -4.359 -52.877 1.00 90.12 170 GLY A CA 1
ATOM 1410 C C . GLY A 1 170 ? 6.178 -5.088 -53.204 1.00 90.12 170 GLY A C 1
ATOM 1411 O O . GLY A 1 170 ? 6.195 -6.313 -53.319 1.00 90.12 170 GLY A O 1
ATOM 1412 N N . GLN A 1 171 ? 7.257 -4.331 -53.409 1.00 91.56 171 GLN A N 1
ATOM 1413 C CA . GLN A 1 171 ? 8.577 -4.840 -53.795 1.00 91.56 171 GLN A CA 1
ATOM 1414 C C . GLN A 1 171 ? 9.653 -4.380 -52.815 1.00 91.56 171 GLN A C 1
ATOM 1416 O O . GLN A 1 171 ? 9.549 -3.300 -52.233 1.00 91.56 171 GLN A O 1
ATOM 1421 N N . ASP A 1 172 ? 10.694 -5.192 -52.654 1.00 85.88 172 ASP A N 1
ATOM 1422 C CA . ASP A 1 172 ? 11.884 -4.819 -51.901 1.00 85.88 172 ASP A CA 1
ATOM 1423 C C . ASP A 1 172 ? 12.829 -3.900 -52.704 1.00 85.88 172 ASP A C 1
ATOM 1425 O O . ASP A 1 172 ? 12.599 -3.564 -53.869 1.00 85.88 172 ASP A O 1
ATOM 1429 N N . ASN A 1 173 ? 13.943 -3.505 -52.079 1.00 86.75 173 ASN A N 1
ATOM 1430 C CA . ASN A 1 173 ? 14.953 -2.631 -52.691 1.00 86.75 173 ASN A CA 1
ATOM 1431 C C . ASN A 1 173 ? 15.696 -3.267 -53.885 1.00 86.75 173 ASN A C 1
ATOM 1433 O O . ASN A 1 173 ? 16.466 -2.579 -54.552 1.00 86.75 173 ASN A O 1
ATOM 1437 N N . GLN A 1 174 ? 15.515 -4.566 -54.130 1.00 89.19 174 GLN A N 1
ATOM 1438 C CA . GLN A 1 174 ? 16.077 -5.302 -55.262 1.00 89.19 174 GLN A CA 1
ATOM 1439 C C . GLN A 1 174 ? 15.024 -5.562 -56.357 1.00 89.19 174 GLN A C 1
ATOM 1441 O O . GLN A 1 174 ? 15.351 -6.150 -57.387 1.00 89.19 174 GLN A O 1
ATOM 1446 N N . GLY A 1 175 ? 13.783 -5.095 -56.168 1.00 88.50 175 GLY A N 1
ATOM 1447 C CA . GLY A 1 175 ? 12.669 -5.287 -57.098 1.00 88.50 175 GLY A CA 1
ATOM 1448 C C . GLY A 1 175 ? 11.961 -6.638 -56.953 1.00 88.50 175 GLY A C 1
ATOM 1449 O O . GLY A 1 175 ? 11.196 -7.023 -57.838 1.00 88.50 175 GLY A O 1
ATOM 1450 N N . VAL A 1 176 ? 12.202 -7.378 -55.868 1.00 91.50 176 VAL A N 1
ATOM 1451 C CA . VAL A 1 176 ? 11.559 -8.670 -55.596 1.00 91.50 176 VAL A CA 1
ATOM 1452 C C . VAL A 1 176 ? 10.219 -8.437 -54.905 1.00 91.50 176 VAL A C 1
ATOM 1454 O O . VAL A 1 176 ? 10.135 -7.693 -53.931 1.00 91.50 176 VAL A O 1
ATOM 1457 N N . ASN A 1 177 ? 9.154 -9.074 -55.399 1.00 91.25 177 ASN A N 1
ATOM 1458 C CA . ASN A 1 177 ? 7.822 -8.958 -54.802 1.00 91.25 177 ASN A CA 1
ATOM 1459 C C . ASN A 1 177 ? 7.787 -9.571 -53.394 1.00 91.25 177 ASN A C 1
ATOM 1461 O O . ASN A 1 177 ? 8.147 -10.736 -53.212 1.00 91.25 177 ASN A O 1
ATOM 1465 N N . ILE A 1 178 ? 7.265 -8.815 -52.431 1.00 91.12 178 ILE A N 1
ATOM 1466 C CA . ILE A 1 178 ? 7.020 -9.268 -51.062 1.00 91.12 178 ILE A CA 1
ATOM 1467 C C . ILE A 1 178 ? 5.558 -9.697 -50.965 1.00 91.12 178 ILE A C 1
ATOM 1469 O O . ILE A 1 178 ? 4.650 -8.918 -51.266 1.00 91.12 178 ILE A O 1
ATOM 1473 N N . ASN A 1 179 ? 5.327 -10.934 -50.531 1.00 92.50 179 ASN A N 1
ATOM 1474 C CA . ASN A 1 179 ? 3.986 -11.454 -50.305 1.00 92.50 179 ASN A CA 1
ATOM 1475 C C . ASN A 1 179 ? 3.896 -12.102 -48.922 1.00 92.50 179 ASN A C 1
ATOM 1477 O O . ASN A 1 179 ? 4.782 -12.861 -48.534 1.00 92.50 179 ASN A O 1
ATOM 1481 N N . TYR A 1 180 ? 2.795 -11.844 -48.223 1.00 94.12 180 TYR A N 1
ATOM 1482 C CA . TYR A 1 180 ? 2.426 -12.519 -46.983 1.00 94.12 180 TYR A CA 1
ATOM 1483 C C . TYR A 1 180 ? 1.290 -13.495 -47.255 1.00 94.12 180 TYR A C 1
ATOM 1485 O O . TYR A 1 180 ? 0.569 -13.367 -48.243 1.00 94.12 180 TYR A O 1
ATOM 1493 N N . ALA A 1 181 ? 1.116 -14.459 -46.362 1.00 95.31 181 ALA A N 1
ATOM 1494 C CA . ALA A 1 181 ? -0.026 -15.352 -46.361 1.00 95.31 181 ALA A CA 1
ATOM 1495 C C . ALA A 1 181 ? -0.755 -15.215 -45.023 1.00 95.31 181 ALA A C 1
ATOM 1497 O O . ALA A 1 181 ? -0.103 -15.086 -43.984 1.00 95.31 181 ALA A O 1
ATOM 1498 N N . THR A 1 182 ? -2.085 -15.255 -45.038 1.00 95.38 182 THR A N 1
ATOM 1499 C CA . THR A 1 182 ? -2.879 -15.336 -43.805 1.00 95.38 182 THR A CA 1
ATOM 1500 C C . THR A 1 182 ? -2.548 -16.628 -43.051 1.00 95.38 182 THR A C 1
ATOM 1502 O O . THR A 1 182 ? -2.355 -17.686 -43.656 1.00 95.38 182 THR A O 1
ATOM 1505 N N . ASP A 1 183 ? -2.445 -16.570 -41.728 1.00 94.81 183 ASP A N 1
ATOM 1506 C CA . ASP A 1 183 ? -2.034 -17.698 -40.885 1.00 94.81 183 ASP A CA 1
ATOM 1507 C C . ASP A 1 183 ? -3.213 -18.507 -40.316 1.00 94.81 183 ASP A C 1
ATOM 1509 O O . ASP A 1 183 ? -3.016 -19.650 -39.873 1.00 94.81 183 ASP A O 1
ATOM 1513 N N . GLU A 1 184 ? -4.429 -17.972 -40.433 1.00 95.19 184 GLU A N 1
ATOM 1514 C CA . GLU A 1 184 ? -5.695 -18.589 -40.037 1.00 95.19 184 GLU A CA 1
ATOM 1515 C C . GLU A 1 184 ? -6.869 -18.224 -40.964 1.00 95.19 184 GLU A C 1
ATOM 1517 O O . GLU A 1 184 ? -6.761 -17.339 -41.817 1.00 95.19 184 GLU A O 1
ATOM 1522 N N . ASP A 1 185 ? -7.979 -18.950 -40.802 1.00 96.50 185 ASP A N 1
ATOM 1523 C CA . ASP A 1 185 ? -9.255 -18.656 -41.455 1.00 96.50 185 ASP A CA 1
ATOM 1524 C C . ASP A 1 185 ? -9.966 -17.522 -40.696 1.00 96.50 185 ASP A C 1
ATOM 1526 O O . ASP A 1 185 ? -10.162 -17.616 -39.484 1.00 96.50 185 ASP A O 1
ATOM 1530 N N . ILE A 1 186 ? -10.391 -16.464 -41.393 1.00 94.44 186 ILE A N 1
ATOM 1531 C CA . ILE A 1 186 ? -11.024 -15.280 -40.788 1.00 94.44 186 ILE A CA 1
ATOM 1532 C C . ILE A 1 186 ? -12.342 -14.980 -41.502 1.00 94.44 186 ILE A C 1
ATOM 1534 O O . ILE A 1 186 ? -12.376 -14.842 -42.723 1.00 94.44 186 ILE A O 1
ATOM 1538 N N . VAL A 1 187 ? -13.431 -14.816 -40.746 1.00 95.06 187 VAL A N 1
ATOM 1539 C CA . VAL A 1 187 ? -14.703 -14.290 -41.270 1.00 95.06 187 VAL A CA 1
ATOM 1540 C C . VAL A 1 187 ? -14.773 -12.793 -40.984 1.00 95.06 187 VAL A C 1
ATOM 1542 O O . VAL A 1 187 ? -14.994 -12.379 -39.847 1.00 95.06 187 VAL A O 1
ATOM 1545 N N . VAL A 1 188 ? -14.588 -11.979 -42.020 1.00 94.00 188 VAL A N 1
ATOM 1546 C CA . VAL A 1 188 ? -14.689 -10.516 -41.944 1.00 94.00 188 VAL A CA 1
ATOM 1547 C C . VAL A 1 188 ? -16.162 -10.128 -42.046 1.00 94.00 188 VAL A C 1
ATOM 1549 O O . VAL A 1 188 ? -16.848 -10.592 -42.951 1.00 94.00 188 VAL A O 1
ATOM 1552 N N . ASN A 1 189 ? -16.655 -9.297 -41.128 1.00 92.19 189 ASN A N 1
ATOM 1553 C CA . ASN A 1 189 ? -18.037 -8.807 -41.100 1.00 92.19 189 ASN A CA 1
ATOM 1554 C C . ASN A 1 189 ? -18.074 -7.276 -40.926 1.00 92.19 189 ASN A C 1
ATOM 1556 O O . ASN A 1 189 ? -17.038 -6.616 -40.904 1.00 92.19 189 ASN A O 1
ATOM 1560 N N . GLN A 1 190 ? -19.271 -6.702 -40.807 1.00 89.56 190 GLN A N 1
ATOM 1561 C CA . GLN A 1 190 ? -19.472 -5.251 -40.690 1.00 89.56 190 GLN A CA 1
ATOM 1562 C C . GLN A 1 190 ? -19.213 -4.673 -39.278 1.00 89.56 190 GLN A C 1
ATOM 1564 O O . GLN A 1 190 ? -19.458 -3.488 -39.050 1.00 89.56 190 GLN A O 1
ATOM 1569 N N . ALA A 1 191 ? -18.755 -5.471 -38.305 1.00 87.38 191 ALA A N 1
ATOM 1570 C CA . ALA A 1 191 ? -18.532 -5.000 -36.939 1.00 87.38 191 ALA A CA 1
ATOM 1571 C C . ALA A 1 191 ? -17.307 -4.077 -36.844 1.00 87.38 191 ALA A C 1
ATOM 1573 O O . ALA A 1 191 ? -16.232 -4.381 -37.356 1.00 87.38 191 ALA A O 1
ATOM 1574 N N . GLN A 1 192 ? -17.456 -2.961 -36.127 1.00 86.56 192 GLN A N 1
ATOM 1575 C CA . GLN A 1 192 ? -16.391 -1.983 -35.898 1.00 86.56 192 GLN A CA 1
ATOM 1576 C C . GLN A 1 192 ? -16.296 -1.625 -34.413 1.00 86.56 192 GLN A C 1
ATOM 1578 O O . GLN A 1 192 ? -17.293 -1.617 -33.686 1.00 86.56 192 GLN A O 1
ATOM 1583 N N . VAL A 1 193 ? -15.090 -1.286 -33.954 1.00 89.38 193 VAL A N 1
ATOM 1584 C CA . VAL A 1 193 ? -14.874 -0.787 -32.590 1.00 89.38 193 VAL A CA 1
ATOM 1585 C C . VAL A 1 193 ? -15.410 0.644 -32.490 1.00 89.38 193 VAL A C 1
ATOM 1587 O O . VAL A 1 193 ? -14.744 1.593 -32.891 1.00 89.38 193 VAL A O 1
ATOM 1590 N N . ALA A 1 194 ? -16.618 0.805 -31.941 1.00 92.12 194 ALA A N 1
ATOM 1591 C CA . ALA A 1 194 ? -17.283 2.108 -31.842 1.00 92.12 194 ALA A CA 1
ATOM 1592 C C . ALA A 1 194 ? -16.651 3.048 -30.797 1.00 92.12 194 ALA A C 1
ATOM 1594 O O . ALA A 1 194 ? -16.574 4.255 -31.008 1.00 92.12 194 ALA A O 1
ATOM 1595 N N . SER A 1 195 ? -16.212 2.518 -29.650 1.00 92.44 195 SER A N 1
ATOM 1596 C CA . SER A 1 195 ? -15.480 3.295 -28.643 1.00 92.44 195 SER A CA 1
ATOM 1597 C C . SER A 1 195 ? -14.741 2.381 -27.667 1.00 92.44 195 SER A C 1
ATOM 1599 O O . SER A 1 195 ? -15.224 1.292 -27.361 1.00 92.44 195 SER A O 1
ATOM 1601 N N . ILE A 1 196 ? -13.615 2.855 -27.135 1.00 92.12 196 ILE A N 1
ATOM 1602 C CA . ILE A 1 196 ? -12.895 2.236 -26.018 1.00 92.12 196 ILE A CA 1
ATOM 1603 C C . ILE A 1 196 ? -12.900 3.247 -24.871 1.00 92.12 196 ILE A C 1
ATOM 1605 O O . ILE A 1 196 ? -12.562 4.413 -25.073 1.00 92.12 196 ILE A O 1
ATOM 1609 N N . LYS A 1 197 ? -13.317 2.820 -23.677 1.00 92.50 197 LYS A N 1
ATOM 1610 C CA . LYS A 1 197 ? -13.379 3.671 -22.482 1.00 92.50 197 LYS A CA 1
ATOM 1611 C C . LYS A 1 197 ? -12.635 3.000 -21.334 1.00 92.50 197 LYS A C 1
ATOM 1613 O O . LYS A 1 197 ? -12.766 1.794 -21.147 1.00 92.50 197 LYS A O 1
ATOM 1618 N N . THR A 1 198 ? -11.932 3.800 -20.539 1.00 89.25 198 THR A N 1
ATOM 1619 C CA . THR A 1 198 ? -11.244 3.354 -19.320 1.00 89.25 198 THR A CA 1
ATOM 1620 C C . THR A 1 198 ? -11.790 4.134 -18.129 1.00 89.25 198 THR A C 1
ATOM 1622 O O . THR A 1 198 ? -11.967 5.347 -18.224 1.00 89.25 198 THR A O 1
ATOM 1625 N N . LEU A 1 199 ? -12.059 3.449 -17.014 1.00 85.94 199 LEU A N 1
ATOM 1626 C CA . LEU A 1 199 ? -12.422 4.073 -15.742 1.00 85.94 199 LEU A CA 1
ATOM 1627 C C . LEU A 1 199 ? -11.199 4.077 -14.821 1.00 85.94 199 LEU A C 1
ATOM 1629 O O . LEU A 1 199 ? -10.644 3.020 -14.530 1.00 85.94 199 LEU A O 1
ATOM 1633 N N . PHE A 1 200 ? -10.805 5.259 -14.351 1.00 78.31 200 PHE A N 1
ATOM 1634 C CA . PHE A 1 200 ? -9.772 5.438 -13.334 1.00 78.31 200 PHE A CA 1
ATOM 1635 C C . PHE A 1 200 ? -10.412 6.044 -12.084 1.00 78.31 200 PHE A C 1
ATOM 1637 O O . PHE A 1 200 ? -11.131 7.036 -12.182 1.00 78.31 200 PHE A O 1
ATOM 1644 N N . ILE A 1 201 ? -10.177 5.429 -10.923 1.00 79.56 201 ILE A N 1
ATOM 1645 C CA . ILE A 1 201 ? -10.652 5.923 -9.627 1.00 79.56 201 ILE A CA 1
ATOM 1646 C C . ILE A 1 201 ? -9.424 6.215 -8.769 1.00 79.56 201 ILE A C 1
ATOM 1648 O O . ILE A 1 201 ? -8.747 5.290 -8.320 1.00 79.56 201 ILE A O 1
ATOM 1652 N N . GLU A 1 202 ? -9.166 7.494 -8.518 1.00 67.06 202 GLU A N 1
ATOM 1653 C CA . GLU A 1 202 ? -8.142 7.943 -7.579 1.00 67.06 202 GLU A CA 1
ATOM 1654 C C . GLU A 1 202 ? -8.762 8.074 -6.182 1.00 67.06 202 GLU A C 1
ATOM 1656 O O . GLU A 1 202 ? -9.678 8.868 -5.965 1.00 67.06 202 GLU A O 1
ATOM 1661 N N . LYS A 1 203 ? -8.305 7.256 -5.228 1.00 62.44 203 LYS A N 1
ATOM 1662 C CA . LYS A 1 203 ? -8.726 7.338 -3.822 1.00 62.44 203 LYS A CA 1
ATOM 1663 C C . LYS A 1 203 ? -7.626 8.013 -3.009 1.00 62.44 203 LYS A C 1
ATOM 1665 O O . LYS A 1 203 ? -6.764 7.328 -2.463 1.00 62.44 203 LYS A O 1
ATOM 1670 N N . ASN A 1 204 ? -7.674 9.337 -2.916 1.00 58.94 204 ASN A N 1
ATOM 1671 C CA . ASN A 1 204 ? -6.762 10.098 -2.064 1.00 58.94 204 ASN A CA 1
ATOM 1672 C C . ASN A 1 204 ? -7.188 9.963 -0.597 1.00 58.94 204 ASN A C 1
ATOM 1674 O O . ASN A 1 204 ? -8.333 10.245 -0.251 1.00 58.94 204 ASN A O 1
ATOM 1678 N N . SER A 1 205 ? -6.280 9.503 0.266 1.00 63.88 205 SER A N 1
ATOM 1679 C CA . SER A 1 205 ? -6.416 9.636 1.719 1.00 63.88 205 SER A CA 1
ATOM 1680 C C . SER A 1 205 ? -5.603 10.837 2.167 1.00 63.88 205 SER A C 1
ATOM 1682 O O . SER A 1 205 ? -4.406 10.871 1.903 1.00 63.88 205 SER A O 1
ATOM 1684 N N . ILE A 1 206 ? -6.245 11.793 2.830 1.00 70.94 206 ILE A N 1
ATOM 1685 C CA . ILE A 1 206 ? -5.569 12.948 3.423 1.00 70.94 206 ILE A CA 1
ATOM 1686 C C . ILE A 1 206 ? -5.210 12.568 4.862 1.00 70.94 206 ILE A C 1
ATOM 1688 O O . ILE A 1 206 ? -6.107 12.261 5.647 1.00 70.94 206 ILE A O 1
ATOM 1692 N N . GLY A 1 207 ? -3.922 12.533 5.196 1.00 83.19 207 GLY A N 1
ATOM 1693 C CA . GLY A 1 207 ? -3.439 12.307 6.553 1.00 83.19 207 GLY A CA 1
ATOM 1694 C C . GLY A 1 207 ? -3.465 13.582 7.399 1.00 83.19 207 GLY A C 1
ATOM 1695 O O . GLY A 1 207 ? -3.710 14.689 6.913 1.00 83.19 207 GLY A O 1
ATOM 1696 N N . LEU A 1 208 ? -3.214 13.425 8.703 1.00 90.00 208 LEU A N 1
ATOM 1697 C CA . LEU A 1 208 ? -3.164 14.551 9.644 1.00 90.00 208 LEU A CA 1
ATOM 1698 C C . LEU A 1 208 ? -2.083 15.570 9.269 1.00 90.00 208 LEU A C 1
ATOM 1700 O O . LEU A 1 208 ? -2.306 16.767 9.416 1.00 90.00 208 LEU A O 1
ATOM 1704 N N . GLU A 1 209 ? -0.947 15.099 8.754 1.00 91.00 209 GLU A N 1
ATOM 1705 C CA . GLU A 1 209 ? 0.134 15.964 8.293 1.00 91.00 209 GLU A CA 1
ATOM 1706 C C . GLU A 1 209 ? -0.299 16.831 7.109 1.00 91.00 209 GLU A C 1
ATOM 1708 O O . GLU A 1 209 ? -0.069 18.040 7.125 1.00 91.00 209 GLU A O 1
ATOM 1713 N N . GLU A 1 210 ? -0.970 16.260 6.102 1.00 89.19 210 GLU A N 1
ATOM 1714 C CA . GLU A 1 210 ? -1.476 17.062 4.990 1.00 89.19 210 GLU A CA 1
ATOM 1715 C C . GLU A 1 210 ? -2.538 18.065 5.452 1.00 89.19 210 GLU A C 1
ATOM 1717 O O . GLU A 1 210 ? -2.479 19.215 5.026 1.00 89.19 210 GLU A O 1
ATOM 1722 N N . ILE A 1 211 ? -3.463 17.677 6.343 1.00 90.19 211 ILE A N 1
ATOM 1723 C CA . ILE A 1 211 ? -4.468 18.595 6.923 1.00 90.19 211 ILE A CA 1
ATOM 1724 C C . ILE A 1 211 ? -3.780 19.768 7.624 1.00 90.19 211 ILE A C 1
ATOM 1726 O O . ILE A 1 211 ? -4.146 20.923 7.419 1.00 90.19 211 ILE A O 1
ATOM 1730 N N . HIS A 1 212 ? -2.766 19.472 8.428 1.00 93.00 212 HIS A N 1
ATOM 1731 C CA . HIS A 1 212 ? -2.036 20.470 9.191 1.00 93.00 212 HIS A CA 1
ATOM 1732 C C . HIS A 1 212 ? -1.193 21.398 8.291 1.00 93.00 212 HIS A C 1
ATOM 1734 O O . HIS A 1 212 ? -1.071 22.593 8.545 1.00 93.00 212 HIS A O 1
ATOM 1740 N N . ASN A 1 213 ? -0.665 20.890 7.175 1.00 91.75 213 ASN A N 1
ATOM 1741 C CA . ASN A 1 213 ? 0.116 21.688 6.226 1.00 91.75 213 ASN A CA 1
ATOM 1742 C C . ASN A 1 213 ? -0.730 22.595 5.308 1.00 91.75 213 ASN A C 1
ATOM 1744 O O . ASN A 1 213 ? -0.162 23.492 4.684 1.00 91.75 213 ASN A O 1
ATOM 1748 N N . GLN A 1 214 ? -2.057 22.413 5.224 1.00 89.88 214 GLN A N 1
ATOM 1749 C CA . GLN A 1 214 ? -2.935 23.192 4.326 1.00 89.88 214 GLN A CA 1
ATOM 1750 C C . GLN A 1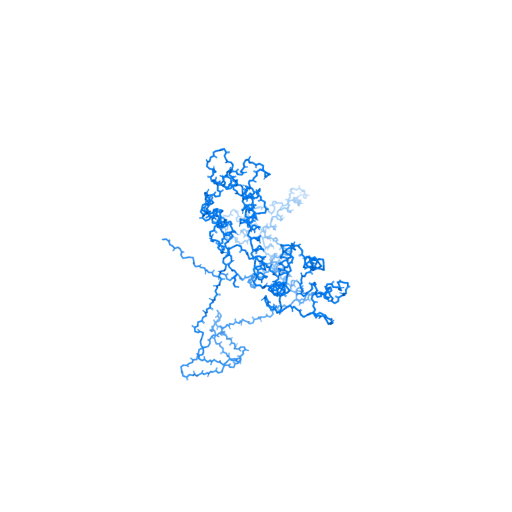 214 ? -2.860 24.706 4.543 1.00 89.88 214 GLN A C 1
ATOM 1752 O O . GLN A 1 214 ? -3.003 25.462 3.585 1.00 89.88 214 GLN A O 1
ATOM 1757 N N . ASP A 1 215 ? -2.622 25.134 5.782 1.00 90.94 215 ASP A N 1
ATOM 1758 C CA . ASP A 1 215 ? -2.484 26.544 6.151 1.00 90.94 215 ASP A CA 1
ATOM 1759 C C . ASP A 1 215 ? -1.199 26.771 6.960 1.00 90.94 215 ASP A C 1
ATOM 1761 O O . ASP A 1 215 ? -1.193 27.388 8.021 1.00 90.94 215 ASP A O 1
ATOM 1765 N N . ASN A 1 216 ? -0.090 26.196 6.476 1.00 90.50 216 ASN A N 1
ATOM 1766 C CA . ASN A 1 216 ? 1.255 26.388 7.028 1.00 90.50 216 ASN A CA 1
ATOM 1767 C C . ASN A 1 216 ? 1.353 26.159 8.553 1.00 90.50 216 ASN A C 1
ATOM 1769 O O . ASN A 1 216 ? 2.085 26.873 9.248 1.00 90.50 216 ASN A O 1
ATOM 1773 N N . LYS A 1 217 ? 0.629 25.155 9.070 1.00 94.00 217 LYS A N 1
ATOM 1774 C CA . LYS A 1 217 ? 0.607 24.803 10.496 1.00 94.00 217 LYS A CA 1
ATOM 1775 C C . LYS A 1 217 ? 0.111 25.948 11.401 1.00 94.00 217 LYS A C 1
ATOM 1777 O O . LYS A 1 217 ? 0.652 26.175 12.481 1.00 94.00 217 LYS A O 1
ATOM 1782 N N . SER A 1 218 ? -0.878 26.714 10.933 1.00 96.25 218 SER A N 1
ATOM 1783 C CA . SER A 1 218 ? -1.599 27.737 11.704 1.00 96.25 218 SER A CA 1
ATOM 1784 C C . SER A 1 218 ? -2.508 27.137 12.785 1.00 96.25 218 SER A C 1
ATOM 1786 O O . SER A 1 218 ? -2.813 25.941 12.761 1.00 96.25 218 SER A O 1
ATOM 1788 N N . ASP A 1 219 ? -3.029 27.987 13.678 1.00 96.94 219 ASP A N 1
ATOM 1789 C CA . ASP A 1 219 ? -4.071 27.622 14.650 1.00 96.94 219 ASP A CA 1
ATOM 1790 C C . ASP A 1 219 ? -5.282 26.949 13.993 1.00 96.94 219 ASP A C 1
ATOM 1792 O O . ASP A 1 219 ? -5.749 25.914 14.467 1.00 96.94 219 ASP A O 1
ATOM 1796 N N . GLN A 1 220 ? -5.724 27.458 12.841 1.00 96.31 220 GLN A N 1
ATOM 1797 C CA . GLN A 1 220 ? -6.847 26.886 12.103 1.00 96.31 220 GLN A CA 1
ATOM 1798 C C . GLN A 1 220 ? -6.547 25.468 11.604 1.00 96.31 220 GLN A C 1
ATOM 1800 O O . GLN A 1 220 ? -7.395 24.577 11.694 1.00 96.31 220 GLN A O 1
ATOM 1805 N N . SER A 1 221 ? -5.351 25.240 11.057 1.00 95.00 221 SER A N 1
ATOM 1806 C CA . SER A 1 221 ? -4.962 23.914 10.562 1.00 95.00 221 SER A CA 1
ATOM 1807 C C . SER A 1 221 ? -4.735 22.905 11.692 1.00 95.00 221 SER A C 1
ATOM 1809 O O . SER A 1 221 ? -5.056 21.725 11.532 1.00 95.00 221 SER A O 1
ATOM 1811 N N . PHE A 1 222 ? -4.257 23.364 12.851 1.00 97.31 222 PHE A N 1
ATOM 1812 C CA . PHE A 1 222 ? -4.119 22.545 14.050 1.00 97.31 222 PHE A CA 1
ATOM 1813 C C . PHE A 1 222 ? -5.488 22.187 14.645 1.00 97.31 222 PHE A C 1
ATOM 1815 O O . PHE A 1 222 ? -5.731 21.018 14.949 1.00 97.31 222 PHE A O 1
ATOM 1822 N N . GLU A 1 223 ? -6.430 23.136 14.712 1.00 97.12 223 GLU A N 1
ATOM 1823 C CA . GLU A 1 223 ? -7.822 22.848 15.080 1.00 97.12 223 GLU A CA 1
ATOM 1824 C C . GLU A 1 223 ? -8.442 21.820 14.136 1.00 97.12 223 GLU A C 1
ATOM 1826 O O . GLU A 1 223 ? -9.031 20.836 14.582 1.00 97.12 223 GLU A O 1
ATOM 1831 N N . ASN A 1 224 ? -8.278 22.013 12.824 1.00 94.69 224 ASN A N 1
ATOM 1832 C CA . ASN A 1 224 ? -8.793 21.084 11.826 1.00 94.69 224 ASN A CA 1
ATOM 1833 C C . ASN A 1 224 ? -8.227 19.683 12.066 1.00 94.69 224 ASN A C 1
ATOM 1835 O O . ASN A 1 224 ? -8.984 18.718 12.135 1.00 94.69 224 ASN A O 1
ATOM 1839 N N . MET A 1 225 ? -6.916 19.562 12.269 1.00 94.69 225 MET A N 1
ATOM 1840 C CA . MET A 1 225 ? -6.270 18.293 12.597 1.00 94.69 225 MET A CA 1
ATOM 1841 C C . MET A 1 225 ? -6.888 17.633 13.847 1.00 94.69 225 MET A C 1
ATOM 1843 O O . MET A 1 225 ? -7.204 16.439 13.817 1.00 94.69 225 MET A O 1
ATOM 1847 N N . LEU A 1 226 ? -7.132 18.398 14.920 1.00 96.38 226 LEU A N 1
ATOM 1848 C CA . LEU A 1 226 ? -7.822 17.909 16.120 1.00 96.38 226 LEU A CA 1
ATOM 1849 C C . LEU A 1 226 ? -9.258 17.466 15.808 1.00 96.38 226 LEU A C 1
ATOM 1851 O O . LEU A 1 226 ? -9.664 16.377 16.202 1.00 96.38 226 LEU A O 1
ATOM 1855 N N . ARG A 1 227 ? -10.025 18.252 15.052 1.00 95.44 227 ARG A N 1
ATOM 1856 C CA . ARG A 1 227 ? -11.401 17.926 14.641 1.00 95.44 227 ARG A CA 1
ATOM 1857 C C . ARG A 1 227 ? -11.474 16.648 13.811 1.00 95.44 227 ARG A C 1
ATOM 1859 O O . ARG A 1 227 ? -12.368 15.823 14.008 1.00 95.44 227 ARG A O 1
ATOM 1866 N N . TRP A 1 228 ? -10.508 16.421 12.930 1.00 93.06 228 TRP A N 1
ATOM 1867 C CA . TRP A 1 228 ? -10.393 15.175 12.174 1.00 93.06 228 TRP A CA 1
ATOM 1868 C C . TRP A 1 228 ? -10.097 13.969 13.075 1.00 93.06 228 TRP A C 1
ATOM 1870 O O . TRP A 1 228 ? -10.684 12.903 12.879 1.00 93.06 228 TRP A O 1
ATOM 1880 N N . ALA A 1 229 ? -9.269 14.136 14.109 1.00 93.31 229 ALA A N 1
ATOM 1881 C CA . ALA A 1 229 ? -8.966 13.067 15.057 1.00 93.31 229 ALA A CA 1
ATOM 1882 C C . ALA A 1 229 ? -10.110 12.797 16.060 1.00 93.31 229 ALA A C 1
ATOM 1884 O O . ALA A 1 229 ? -10.460 11.643 16.317 1.00 93.31 229 ALA A O 1
ATOM 1885 N N . VAL A 1 230 ? -10.705 13.840 16.647 1.00 94.38 230 VAL A N 1
ATOM 1886 C CA . VAL A 1 230 ? -11.552 13.717 17.851 1.00 94.38 230 VAL A CA 1
ATOM 1887 C C . VAL A 1 230 ? -12.900 14.443 17.771 1.00 94.38 230 VAL A C 1
ATOM 1889 O O . VAL A 1 230 ? -13.718 14.275 18.677 1.00 94.38 230 VAL A O 1
ATOM 1892 N N . GLY A 1 231 ? -13.181 15.167 16.682 1.00 92.62 231 GLY A N 1
ATOM 1893 C CA . GLY A 1 231 ? -14.450 15.875 16.461 1.00 92.62 231 GLY A CA 1
ATOM 1894 C C . GLY A 1 231 ? -15.659 14.941 16.365 1.00 92.62 231 GLY A C 1
ATOM 1895 O O . GLY A 1 231 ? -15.498 13.741 16.138 1.00 92.62 231 GLY A O 1
ATOM 1896 N N . ARG A 1 232 ? -16.874 15.438 16.606 1.00 89.12 232 ARG A N 1
ATOM 1897 C CA . ARG A 1 232 ? -18.103 14.621 16.658 1.00 89.12 232 ARG A CA 1
ATOM 1898 C C . ARG A 1 232 ? -19.302 15.340 16.014 1.00 89.12 232 ARG A C 1
ATOM 1900 O O . ARG A 1 232 ? -19.341 16.565 16.068 1.00 89.12 232 ARG A O 1
ATOM 1907 N N . PRO A 1 233 ? -20.307 14.603 15.490 1.00 84.44 233 PRO A N 1
ATOM 1908 C CA . PRO A 1 233 ? -20.415 13.136 15.463 1.00 84.44 233 PRO A CA 1
ATOM 1909 C C . PRO A 1 233 ? -19.461 12.454 14.470 1.00 84.44 233 PRO A C 1
ATOM 1911 O O . PRO A 1 233 ? -18.990 11.353 14.759 1.00 84.44 233 PRO A O 1
ATOM 1914 N N . ASN A 1 234 ? -19.098 13.111 13.368 1.00 86.19 234 ASN A N 1
ATOM 1915 C CA . ASN A 1 234 ? -18.201 12.570 12.346 1.00 86.19 234 ASN A CA 1
ATOM 1916 C C . ASN A 1 234 ? -16.789 13.168 12.440 1.00 86.19 234 ASN A C 1
ATOM 1918 O O . ASN A 1 234 ? -16.525 14.097 13.202 1.00 86.19 234 ASN A O 1
ATOM 1922 N N . GLN A 1 235 ? -15.842 12.599 11.688 1.00 86.62 235 GLN A N 1
ATOM 1923 C CA . GLN A 1 235 ? -14.504 13.185 11.551 1.00 86.62 235 GLN A CA 1
ATOM 1924 C C . GLN A 1 235 ? -14.600 14.572 10.906 1.00 86.62 235 GLN A C 1
ATOM 1926 O O . GLN A 1 235 ? -15.330 14.743 9.934 1.00 86.62 235 GLN A O 1
ATOM 1931 N N . GLY A 1 236 ? -13.852 15.540 11.431 1.00 89.31 236 GLY A N 1
ATOM 1932 C CA . GLY A 1 236 ? -13.832 16.906 10.906 1.00 89.31 236 GLY A CA 1
ATOM 1933 C C . GLY A 1 236 ? -14.979 17.787 11.411 1.00 89.31 236 GLY A C 1
ATOM 1934 O O . GLY A 1 236 ? -14.937 18.998 11.200 1.00 89.31 236 GLY A O 1
ATOM 1935 N N . ASP A 1 237 ? -15.963 17.233 12.126 1.00 92.75 237 ASP A N 1
ATOM 1936 C CA . ASP A 1 237 ? -17.001 18.015 12.812 1.00 92.75 237 ASP A CA 1
ATOM 1937 C C . ASP A 1 237 ? -16.415 18.770 14.028 1.00 92.75 237 ASP A C 1
ATOM 1939 O O . ASP A 1 237 ? -15.200 18.815 14.226 1.00 92.75 237 ASP A O 1
ATOM 1943 N N . GLN A 1 238 ? -17.257 19.427 14.826 1.00 95.56 238 GLN A N 1
ATOM 1944 C CA . GLN A 1 238 ? -16.819 20.244 15.964 1.00 95.56 238 GLN A CA 1
ATOM 1945 C C . GLN A 1 238 ? -16.138 19.407 17.055 1.00 95.56 238 GLN A C 1
ATOM 1947 O O . GLN A 1 238 ? -16.418 18.214 17.218 1.00 95.56 238 GLN A O 1
ATOM 1952 N N . LEU A 1 239 ? -15.239 20.039 17.814 1.00 96.88 239 LEU A N 1
ATOM 1953 C CA . LEU A 1 239 ? -14.678 19.427 19.016 1.00 96.88 239 LEU A CA 1
ATOM 1954 C C . LEU A 1 239 ? -15.793 19.206 20.057 1.00 96.88 239 LEU A C 1
ATOM 1956 O O . LEU A 1 239 ? -16.773 19.953 20.065 1.00 96.88 239 LEU A O 1
ATOM 1960 N N . PRO A 1 240 ? -15.682 18.173 20.913 1.00 95.00 240 PRO A N 1
ATOM 1961 C CA . PRO A 1 240 ? -16.625 17.965 22.010 1.00 95.00 240 PRO A CA 1
ATOM 1962 C C . PRO A 1 240 ? -16.772 19.219 22.879 1.00 95.00 240 PRO A C 1
ATOM 1964 O O . PRO A 1 240 ? -15.784 19.895 23.136 1.00 95.00 240 PRO A O 1
ATOM 1967 N N . ASP A 1 241 ? -17.979 19.503 23.364 1.00 95.50 241 ASP A N 1
ATOM 1968 C CA . ASP A 1 241 ? -18.191 20.588 24.323 1.00 95.50 241 ASP A CA 1
ATOM 1969 C C . ASP A 1 241 ? -17.481 20.310 25.660 1.00 95.50 241 ASP A C 1
ATOM 1971 O O . ASP A 1 241 ? -17.306 19.150 26.064 1.00 95.50 241 ASP A O 1
ATOM 1975 N N . PHE A 1 242 ? -17.100 21.379 26.361 1.00 95.19 242 PHE A N 1
ATOM 1976 C CA . PHE A 1 242 ? -16.631 21.314 27.744 1.00 95.19 242 PHE A CA 1
ATOM 1977 C C . PHE A 1 242 ? -17.616 22.063 28.637 1.00 95.19 242 PHE A C 1
ATOM 1979 O O . PHE A 1 242 ? -17.819 23.260 28.472 1.00 95.19 242 PHE A O 1
ATOM 1986 N N . ASN A 1 243 ? -18.264 21.352 29.565 1.00 90.56 243 ASN A N 1
ATOM 1987 C CA . ASN A 1 243 ? -19.295 21.906 30.452 1.00 90.56 243 ASN A CA 1
ATOM 1988 C C . ASN A 1 243 ? -20.427 22.662 29.715 1.00 90.56 243 ASN A C 1
ATOM 1990 O O . ASN A 1 243 ? -21.025 23.585 30.264 1.00 90.56 243 ASN A O 1
ATOM 1994 N N . GLY A 1 244 ? -20.755 22.238 28.486 1.00 89.94 244 GLY A N 1
ATOM 1995 C CA . GLY A 1 244 ? -21.781 22.858 27.641 1.00 89.94 244 GLY A CA 1
ATOM 1996 C C . GLY A 1 244 ? -21.298 24.038 26.791 1.00 89.94 244 GLY A C 1
ATOM 1997 O O . GLY A 1 244 ? -22.066 24.518 25.956 1.00 89.94 244 GLY A O 1
ATOM 1998 N N . ASP A 1 245 ? -20.047 24.477 26.952 1.00 93.56 245 ASP A N 1
ATOM 1999 C CA . ASP A 1 245 ? -19.443 25.509 26.111 1.00 93.56 245 ASP A CA 1
ATOM 2000 C C . ASP A 1 245 ? -18.921 24.913 24.797 1.00 93.56 245 ASP A C 1
ATOM 2002 O O . ASP A 1 245 ? -18.349 23.819 24.768 1.00 93.56 245 ASP A O 1
ATOM 2006 N N . ALA A 1 246 ? -19.079 25.659 23.700 1.00 95.25 246 ALA A N 1
ATOM 2007 C CA . ALA A 1 246 ? -18.451 25.320 22.427 1.00 95.25 246 ALA A CA 1
ATOM 2008 C C . ALA A 1 246 ? -16.926 25.449 22.541 1.00 95.25 246 ALA A C 1
ATOM 2010 O O . ALA A 1 246 ? -16.422 26.433 23.080 1.00 95.25 246 ALA A O 1
ATOM 2011 N N . VAL A 1 247 ? -16.206 24.458 22.014 1.00 96.81 247 VAL A N 1
ATOM 2012 C CA . VAL A 1 247 ? -14.746 24.388 22.100 1.00 96.81 247 VAL A CA 1
ATOM 2013 C C . VAL A 1 247 ? -14.129 24.549 20.715 1.00 96.81 247 VAL A C 1
ATOM 2015 O O . VAL A 1 247 ? -14.396 23.762 19.806 1.00 96.81 247 VAL A O 1
ATOM 2018 N N . ASP A 1 248 ? -13.267 25.548 20.587 1.00 96.88 248 ASP A N 1
ATOM 2019 C CA . ASP A 1 248 ? -12.376 25.797 19.456 1.00 96.88 24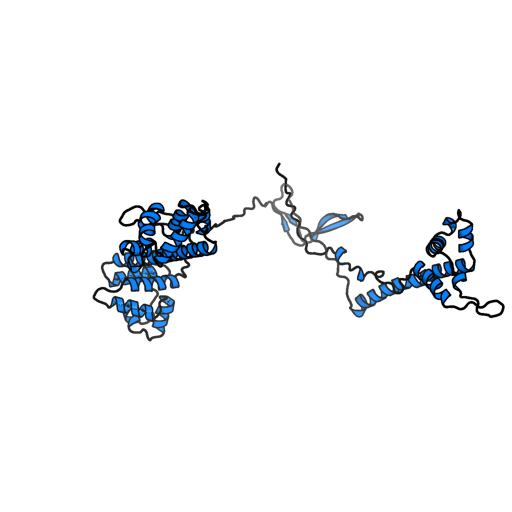8 ASP A CA 1
ATOM 2020 C C . ASP A 1 248 ? -10.909 25.796 19.930 1.00 96.88 248 ASP A C 1
ATOM 2022 O O . ASP A 1 248 ? -10.602 25.439 21.078 1.00 96.88 248 ASP A O 1
ATOM 2026 N N . ILE A 1 249 ? -9.976 26.138 19.037 1.00 96.69 249 ILE A N 1
ATOM 2027 C CA . ILE A 1 249 ? -8.553 26.181 19.389 1.00 96.69 249 ILE A CA 1
ATOM 2028 C C . ILE A 1 249 ? -8.226 27.217 20.470 1.00 96.69 249 ILE A C 1
ATOM 2030 O O . ILE A 1 249 ? -7.412 26.929 21.353 1.00 96.69 249 ILE A O 1
ATOM 2034 N N . ASP A 1 250 ? -8.882 28.375 20.454 1.00 97.00 250 ASP A N 1
ATOM 2035 C CA . ASP A 1 250 ? -8.650 29.441 21.429 1.00 97.00 250 ASP A CA 1
ATOM 2036 C C . ASP A 1 250 ? -9.134 29.008 22.816 1.00 97.00 250 ASP A C 1
ATOM 2038 O O . ASP A 1 250 ? -8.404 29.142 23.801 1.00 97.00 250 ASP A O 1
ATOM 2042 N N . TYR A 1 251 ? -10.296 28.353 22.899 1.00 97.31 251 TYR A N 1
ATOM 2043 C CA . TYR A 1 251 ? -10.785 27.759 24.141 1.00 97.31 251 TYR A CA 1
ATOM 2044 C C . TYR A 1 251 ? -9.796 26.732 24.698 1.00 97.31 251 TYR A C 1
ATOM 2046 O O . TYR A 1 251 ? -9.439 26.780 25.879 1.00 97.31 251 TYR A O 1
ATOM 2054 N N . LEU A 1 252 ? -9.323 25.799 23.863 1.00 97.12 252 LEU A N 1
ATOM 2055 C CA . LEU A 1 252 ? -8.362 24.791 24.311 1.00 97.12 252 LEU A CA 1
ATOM 2056 C C . LEU A 1 252 ? -7.051 25.421 24.781 1.00 97.12 252 LEU A C 1
ATOM 2058 O O . LEU A 1 252 ? -6.507 24.972 25.788 1.00 97.12 252 LEU A O 1
ATOM 2062 N N . LYS A 1 253 ? -6.558 26.461 24.103 1.00 96.19 253 LYS A N 1
ATOM 2063 C CA . LYS A 1 253 ? -5.355 27.189 24.513 1.00 96.19 253 LYS A CA 1
ATOM 2064 C C . LYS A 1 253 ? -5.565 27.914 25.839 1.00 96.19 253 LYS A C 1
ATOM 2066 O O . LYS A 1 253 ? -4.839 27.662 26.797 1.00 96.19 253 LYS A O 1
ATOM 2071 N N . GLU A 1 254 ? -6.551 28.798 25.910 1.00 94.69 254 GLU A N 1
ATOM 2072 C CA . GLU A 1 254 ? -6.704 29.758 27.006 1.00 94.69 254 GLU A CA 1
ATOM 2073 C C . GLU A 1 254 ? -7.352 29.160 28.258 1.00 94.69 254 GLU A C 1
ATOM 2075 O O . GLU A 1 254 ? -7.019 29.538 29.383 1.00 94.69 254 GLU A O 1
ATOM 2080 N N . ARG A 1 255 ? -8.304 28.237 28.082 1.00 93.75 255 ARG A N 1
ATOM 2081 C CA . ARG A 1 255 ? -9.152 27.729 29.174 1.00 93.75 255 ARG A CA 1
ATOM 2082 C C . ARG A 1 255 ? -8.732 26.358 29.675 1.00 93.75 255 ARG A C 1
ATOM 2084 O O . ARG A 1 255 ? -9.067 26.019 30.805 1.00 93.75 255 ARG A O 1
ATOM 2091 N N . ILE A 1 256 ? -8.011 25.588 28.862 1.00 94.62 256 ILE A N 1
ATOM 2092 C CA . ILE A 1 256 ? -7.531 24.256 29.237 1.00 94.62 256 ILE A CA 1
ATOM 2093 C C . ILE A 1 256 ? -6.009 24.270 29.355 1.00 94.62 256 ILE A C 1
ATOM 2095 O O . ILE A 1 256 ? -5.486 24.217 30.463 1.00 94.62 256 ILE A O 1
ATOM 2099 N N . TYR A 1 257 ? -5.291 24.400 28.237 1.00 96.19 257 TYR A N 1
ATOM 2100 C CA . TYR A 1 257 ? -3.841 24.235 28.175 1.00 96.19 257 TYR A CA 1
ATOM 2101 C C . TYR A 1 257 ? -3.087 25.199 29.097 1.00 96.19 257 TYR A C 1
ATOM 2103 O O . TYR A 1 257 ? -2.313 24.737 29.927 1.00 96.19 257 TYR A O 1
ATOM 2111 N N . GLN A 1 258 ? -3.351 26.508 29.035 1.00 93.56 258 GLN A N 1
ATOM 2112 C CA . GLN A 1 258 ? -2.665 27.498 29.882 1.00 93.56 258 GLN A CA 1
ATOM 2113 C C . GLN A 1 258 ? -2.886 27.274 31.386 1.00 93.56 258 GLN A C 1
ATOM 2115 O O . GLN A 1 258 ? -2.003 27.561 32.186 1.00 93.56 258 GLN A O 1
ATOM 2120 N N . GLN A 1 259 ? -4.038 26.729 31.788 1.00 93.06 259 GLN A N 1
ATOM 2121 C CA . GLN A 1 259 ? -4.318 26.451 33.201 1.00 93.06 259 GLN A CA 1
ATOM 2122 C C . GLN A 1 259 ? -3.567 25.224 33.713 1.00 93.06 259 GLN A C 1
ATOM 2124 O O . GLN A 1 259 ? -3.236 25.156 34.895 1.00 93.06 259 GLN A O 1
ATOM 2129 N N . ILE A 1 260 ? -3.303 24.260 32.827 1.00 92.62 260 ILE A N 1
ATOM 2130 C CA . ILE A 1 260 ? -2.658 23.003 33.196 1.00 92.62 260 ILE A CA 1
ATOM 2131 C C . ILE A 1 260 ? -1.163 22.973 32.878 1.00 92.62 260 ILE A C 1
ATOM 2133 O O . ILE A 1 260 ? -0.477 22.082 33.373 1.00 92.62 260 ILE A O 1
ATOM 2137 N N . ASN A 1 261 ? -0.647 23.882 32.037 1.00 92.31 261 ASN A N 1
ATOM 2138 C CA . ASN A 1 261 ? 0.703 23.782 31.475 1.00 92.31 261 ASN A CA 1
ATOM 2139 C C . ASN A 1 261 ? 1.795 23.745 32.555 1.00 92.31 261 ASN A C 1
ATOM 2141 O O . ASN A 1 261 ? 2.653 22.863 32.522 1.00 92.31 261 ASN A O 1
ATOM 2145 N N . ASP A 1 262 ? 1.685 24.606 33.565 1.00 89.81 262 ASP A N 1
ATOM 2146 C CA . ASP A 1 262 ? 2.731 24.801 34.579 1.00 89.81 262 ASP A CA 1
ATOM 2147 C C . ASP A 1 262 ? 2.444 24.108 35.920 1.00 89.81 262 ASP A C 1
ATOM 2149 O O . ASP A 1 262 ? 3.182 24.295 36.887 1.00 89.81 262 ASP A O 1
ATOM 2153 N N . ILE A 1 263 ? 1.383 23.299 35.997 1.00 91.00 263 ILE A N 1
ATOM 2154 C CA . ILE A 1 263 ? 1.044 22.529 37.202 1.00 91.00 263 ILE A CA 1
ATOM 2155 C C . ILE A 1 263 ? 1.343 21.038 37.029 1.00 91.00 263 ILE A C 1
ATOM 2157 O O . ILE A 1 263 ? 1.314 20.488 35.919 1.00 91.00 263 ILE A O 1
ATOM 2161 N N . GLU A 1 264 ? 1.643 20.391 38.156 1.00 89.38 264 GLU A N 1
ATOM 2162 C CA . GLU A 1 264 ? 1.808 18.941 38.256 1.00 89.38 264 GLU A CA 1
ATOM 2163 C C . GLU A 1 264 ? 0.485 18.224 37.958 1.00 89.38 264 GLU A C 1
ATOM 2165 O O . GLU A 1 264 ? -0.598 18.761 38.200 1.00 89.38 264 GLU A O 1
ATOM 2170 N N . ILE A 1 265 ? 0.569 17.002 37.427 1.00 85.25 265 ILE A N 1
ATOM 2171 C CA . ILE A 1 265 ? -0.589 16.235 36.938 1.00 85.25 265 ILE A CA 1
ATOM 2172 C C . ILE A 1 265 ? -1.610 16.021 38.060 1.00 85.25 265 ILE A C 1
ATOM 2174 O O . ILE A 1 265 ? -2.807 16.153 37.836 1.00 85.25 265 ILE A O 1
ATOM 2178 N N . GLU A 1 266 ? -1.135 15.762 39.276 1.00 88.56 266 GLU A N 1
ATOM 2179 C CA . GLU A 1 266 ? -1.938 15.517 40.475 1.00 88.56 266 GLU A CA 1
ATOM 2180 C C . GLU A 1 266 ? -2.745 16.742 40.930 1.00 88.56 266 GLU A C 1
ATOM 2182 O O . GLU A 1 266 ? -3.661 16.613 41.741 1.00 88.56 266 GLU A O 1
ATOM 2187 N N . GLN A 1 267 ? -2.397 17.933 40.436 1.00 91.44 267 GLN A N 1
ATOM 2188 C CA . GLN A 1 267 ? -3.050 19.198 40.772 1.00 91.44 267 GLN A CA 1
ATOM 2189 C C . GLN A 1 267 ? -4.056 19.636 39.699 1.00 91.44 267 GLN A C 1
ATOM 2191 O O . GLN A 1 267 ? -4.754 20.635 39.886 1.00 91.44 267 GLN A O 1
ATOM 2196 N N . ILE A 1 268 ? -4.142 18.909 38.579 1.00 91.88 268 ILE A N 1
ATOM 2197 C CA . ILE A 1 268 ? -5.060 19.228 37.487 1.00 91.88 268 ILE A CA 1
ATOM 2198 C C . ILE A 1 268 ? -6.502 18.955 37.941 1.00 91.88 268 ILE A C 1
ATOM 2200 O O . ILE A 1 268 ? -6.793 17.868 38.442 1.00 91.88 268 ILE A O 1
ATOM 2204 N N . PRO A 1 269 ? -7.435 19.911 37.765 1.00 93.88 269 PRO A N 1
ATOM 2205 C CA . PRO A 1 269 ? -8.849 19.687 38.037 1.00 93.88 269 PRO A CA 1
ATOM 2206 C C . PRO A 1 269 ? -9.389 18.437 37.328 1.00 93.88 269 PRO A C 1
ATOM 2208 O O . PRO A 1 269 ? -9.256 18.304 36.109 1.00 93.88 269 PRO A O 1
ATOM 2211 N N . GLN A 1 270 ? -10.072 17.566 38.078 1.00 93.88 270 GLN A N 1
ATOM 2212 C CA . GLN A 1 270 ? -10.623 16.301 37.568 1.00 93.88 270 GLN A CA 1
ATOM 2213 C C . GLN A 1 270 ? -11.477 16.497 36.306 1.00 93.88 270 GLN A C 1
ATOM 2215 O O . GLN A 1 270 ? -11.382 15.710 35.371 1.00 93.88 270 GLN A O 1
ATOM 2220 N N . GLU A 1 271 ? -12.267 17.573 36.239 1.00 94.44 271 GLU A N 1
ATOM 2221 C CA . GLU A 1 271 ? -13.095 17.884 35.066 1.00 94.44 271 GLU A CA 1
ATOM 2222 C C . GLU A 1 271 ? -12.257 18.078 33.791 1.00 94.44 271 GLU A C 1
ATOM 2224 O O . GLU A 1 271 ? -12.627 17.583 32.725 1.00 94.44 271 GLU A O 1
ATOM 2229 N N . GLN A 1 272 ? -11.106 18.755 33.888 1.00 94.44 272 GLN A N 1
ATOM 2230 C CA . GLN A 1 272 ? -10.203 18.972 32.753 1.00 94.44 272 GLN A CA 1
ATOM 2231 C C . GLN A 1 272 ? -9.490 17.680 32.360 1.00 94.44 272 GLN A C 1
ATOM 2233 O O . GLN A 1 272 ? -9.383 17.369 31.172 1.00 94.44 272 GLN A O 1
ATOM 2238 N N . GLU A 1 273 ? -9.037 16.901 33.345 1.00 95.38 273 GLU A N 1
ATOM 2239 C CA . GLU A 1 273 ? -8.431 15.595 33.096 1.00 95.38 273 GLU A CA 1
ATOM 2240 C C . GLU A 1 273 ? -9.416 14.650 32.389 1.00 95.38 273 GLU A C 1
ATOM 2242 O O . GLU A 1 273 ? -9.074 14.039 31.368 1.00 95.38 273 GLU A O 1
ATOM 2247 N N . ASP A 1 274 ? -10.656 14.581 32.875 1.00 95.19 274 ASP A N 1
ATOM 2248 C CA . ASP A 1 274 ? -11.719 13.769 32.291 1.00 95.19 274 ASP A CA 1
ATOM 2249 C C . ASP A 1 274 ? -12.079 14.245 30.885 1.00 95.19 274 ASP A C 1
ATOM 2251 O O . ASP A 1 274 ? -12.267 13.427 29.979 1.00 95.19 274 ASP A O 1
ATOM 2255 N N . TYR A 1 275 ? -12.128 15.555 30.656 1.00 96.69 275 TYR A N 1
ATOM 2256 C CA . TYR A 1 275 ? -12.352 16.104 29.326 1.00 96.69 275 TYR A CA 1
ATOM 2257 C C . TYR A 1 275 ? -11.241 15.691 28.349 1.00 96.69 275 TYR A C 1
ATOM 2259 O O . TYR A 1 275 ? -11.519 15.115 27.291 1.00 96.69 275 TYR A O 1
ATOM 2267 N N . ILE A 1 276 ? -9.975 15.864 28.727 1.00 97.06 276 ILE A N 1
ATOM 2268 C CA . ILE A 1 276 ? -8.824 15.503 27.889 1.00 97.06 276 ILE A CA 1
ATOM 2269 C C . ILE A 1 276 ? -8.797 13.994 27.598 1.00 97.06 276 ILE A C 1
ATOM 2271 O O . ILE A 1 276 ? -8.619 13.574 26.448 1.00 97.06 276 ILE A O 1
ATOM 2275 N N . LYS A 1 277 ? -9.011 13.151 28.615 1.00 96.25 277 LYS A N 1
ATOM 2276 C CA . LYS A 1 277 ? -8.889 11.690 28.483 1.00 96.25 277 LYS A CA 1
ATOM 2277 C C . LYS A 1 277 ? -10.121 11.020 27.879 1.00 96.25 277 LYS A C 1
ATOM 2279 O O . LYS A 1 277 ? -9.957 10.047 27.131 1.00 96.25 277 LYS A O 1
ATOM 2284 N N . ASN A 1 278 ? -11.327 11.499 28.183 1.00 92.81 278 ASN A N 1
ATOM 2285 C CA . ASN A 1 278 ? -12.584 10.804 27.867 1.00 92.81 278 ASN A CA 1
ATOM 2286 C C . ASN A 1 278 ? -13.402 11.498 26.769 1.00 92.81 278 ASN A C 1
ATOM 2288 O O . ASN A 1 278 ? -14.152 10.828 26.053 1.00 92.81 278 ASN A O 1
ATOM 2292 N N . LYS A 1 279 ? -13.256 12.819 26.591 1.00 94.81 279 LYS A N 1
ATOM 2293 C CA . LYS A 1 279 ? -13.935 13.563 25.516 1.00 94.81 279 LYS A CA 1
ATOM 2294 C C . LYS A 1 279 ? -13.020 13.758 24.312 1.00 94.81 279 LYS A C 1
ATOM 2296 O O . LYS A 1 279 ? -13.420 13.361 23.216 1.00 94.81 279 LYS A O 1
ATOM 2301 N N . LEU A 1 280 ? -11.799 14.256 24.534 1.00 96.62 280 LEU A N 1
ATOM 2302 C CA . LEU A 1 280 ? -10.751 14.417 23.515 1.00 96.62 280 LEU A CA 1
ATOM 2303 C C . LEU A 1 280 ? -9.894 13.160 23.305 1.00 96.62 280 LEU A C 1
ATOM 2305 O O . LEU A 1 280 ? -9.072 13.122 22.402 1.00 96.62 280 LEU A O 1
ATOM 2309 N N . PHE A 1 281 ? -10.084 12.110 24.105 1.00 96.81 281 PHE A N 1
ATOM 2310 C CA . PHE A 1 281 ? -9.456 10.799 23.907 1.00 96.81 281 PHE A CA 1
ATOM 2311 C C . PHE A 1 281 ? -7.924 10.760 23.916 1.00 96.81 281 PHE A C 1
ATOM 2313 O O . PHE A 1 281 ? -7.338 9.763 23.482 1.00 96.81 281 PHE A O 1
ATOM 2320 N N . PHE A 1 282 ? -7.250 11.765 24.469 1.00 97.75 282 PHE A N 1
ATOM 2321 C CA . PHE A 1 282 ? -5.814 11.655 24.687 1.00 97.75 282 PHE A CA 1
ATOM 2322 C C . PHE A 1 282 ? -5.525 10.486 25.644 1.00 97.75 282 PHE A C 1
ATOM 2324 O O . PHE A 1 282 ? -6.328 10.125 26.516 1.00 97.75 282 PHE A O 1
ATOM 2331 N N . ALA A 1 283 ? -4.393 9.812 25.433 1.00 96.12 283 ALA A N 1
ATOM 2332 C CA . ALA A 1 283 ? -3.999 8.702 26.299 1.00 96.12 283 ALA A CA 1
ATOM 2333 C C . ALA A 1 283 ? -3.659 9.202 27.712 1.00 96.12 283 ALA A C 1
ATOM 2335 O O . ALA A 1 283 ? -4.050 8.577 28.695 1.00 96.12 283 ALA A O 1
ATOM 2336 N N . THR A 1 284 ? -2.978 10.345 27.786 1.00 96.69 284 THR A N 1
ATOM 2337 C CA . THR A 1 284 ? -2.517 11.005 29.009 1.00 96.69 284 THR A CA 1
ATOM 2338 C C . THR A 1 284 ? -2.664 12.521 28.860 1.00 96.69 284 THR A C 1
ATOM 2340 O O . THR A 1 284 ? -2.840 13.015 27.741 1.00 96.69 284 THR A O 1
ATOM 2343 N N . VAL A 1 285 ? -2.609 13.261 29.969 1.00 96.56 285 VAL A N 1
ATOM 2344 C CA . VAL A 1 285 ? -2.678 14.731 29.919 1.00 96.56 285 VAL A CA 1
ATOM 2345 C C . VAL A 1 285 ? -1.382 15.303 29.347 1.00 96.56 285 VAL A C 1
ATOM 2347 O O . VAL A 1 285 ? -1.396 16.276 28.608 1.00 96.56 285 VAL A O 1
ATOM 2350 N N . GLU A 1 286 ? -0.265 14.634 29.586 1.00 96.94 286 GLU A N 1
ATOM 2351 C CA . GLU A 1 286 ? 1.063 14.964 29.083 1.00 96.94 286 GLU A CA 1
ATOM 2352 C C . GLU A 1 286 ? 1.119 14.895 27.560 1.00 96.94 286 GLU A C 1
ATOM 2354 O O . GLU A 1 286 ? 1.716 15.762 26.937 1.00 96.94 286 GLU A O 1
ATOM 2359 N N . ASN A 1 287 ? 0.428 13.933 26.941 1.00 97.94 287 ASN A N 1
ATOM 2360 C CA . ASN A 1 287 ? 0.299 13.888 25.486 1.00 97.94 287 ASN A CA 1
ATOM 2361 C C . ASN A 1 287 ? -0.452 15.111 24.944 1.00 97.94 287 ASN A C 1
ATOM 2363 O O . ASN A 1 287 ? -0.093 15.629 23.892 1.00 97.94 287 ASN A O 1
ATOM 2367 N N . PHE A 1 288 ? -1.489 15.570 25.652 1.00 98.00 288 PHE A N 1
ATOM 2368 C CA . PHE A 1 288 ? -2.200 16.796 25.294 1.00 98.00 288 PHE A CA 1
ATOM 2369 C C . PHE A 1 288 ? -1.293 18.021 25.463 1.00 98.00 288 PHE A C 1
ATOM 2371 O O . 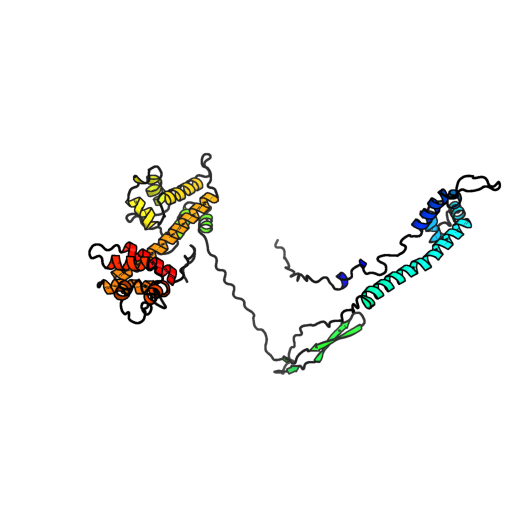PHE A 1 288 ? -1.161 18.799 24.521 1.00 98.00 288 PHE A O 1
ATOM 2378 N N . LYS A 1 289 ? -0.606 18.148 26.611 1.00 97.19 289 LYS A N 1
ATOM 2379 C CA . LYS A 1 289 ? 0.357 19.232 26.873 1.00 97.19 289 LYS A CA 1
ATOM 2380 C C . LYS A 1 289 ? 1.433 19.279 25.788 1.00 97.19 289 LYS A C 1
ATOM 2382 O O . LYS A 1 289 ? 1.641 20.328 25.200 1.00 97.19 289 LYS A O 1
ATOM 2387 N N . TYR A 1 290 ? 2.020 18.133 25.447 1.00 98.00 290 TYR A N 1
ATOM 2388 C CA . TYR A 1 290 ? 3.039 18.017 24.406 1.00 98.00 290 TYR A CA 1
ATOM 2389 C C . TYR A 1 290 ? 2.540 18.499 23.037 1.00 98.00 290 TYR A C 1
ATOM 2391 O O . TYR A 1 290 ? 3.215 19.281 22.373 1.00 98.00 290 TYR A O 1
ATOM 2399 N N . CYS A 1 291 ? 1.336 18.095 22.612 1.00 98.12 291 CYS A N 1
ATOM 2400 C CA . CYS A 1 291 ? 0.770 18.571 21.347 1.00 98.12 291 CYS A CA 1
ATOM 2401 C C . CYS A 1 291 ? 0.616 20.098 21.310 1.00 98.12 291 CYS A C 1
ATOM 2403 O O . CYS A 1 291 ? 0.912 20.711 20.286 1.00 98.12 291 CYS A O 1
ATOM 2405 N N . PHE A 1 292 ? 0.171 20.705 22.412 1.00 98.00 292 PHE A N 1
ATOM 2406 C CA . PHE A 1 292 ? -0.010 22.154 22.506 1.00 98.00 292 PHE A CA 1
ATOM 2407 C C . PHE A 1 292 ? 1.310 22.914 22.678 1.00 98.0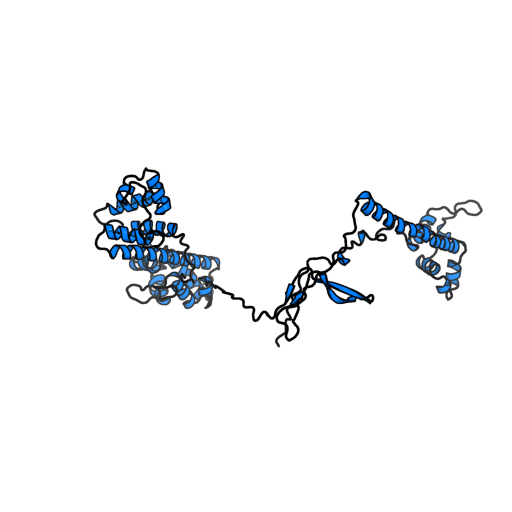0 292 PHE A C 1
ATOM 2409 O O . PHE A 1 292 ? 1.438 23.999 22.126 1.00 98.00 292 PHE A O 1
ATOM 2416 N N . GLU A 1 293 ? 2.304 22.344 23.359 1.00 97.00 293 GLU A N 1
ATOM 2417 C CA . GLU A 1 293 ? 3.655 22.906 23.478 1.00 97.00 293 GLU A CA 1
ATOM 2418 C C . GLU A 1 293 ? 4.331 23.013 22.106 1.00 97.00 293 GLU A C 1
ATOM 2420 O O . GLU A 1 293 ? 4.830 24.075 21.722 1.00 97.00 293 GLU A O 1
ATOM 2425 N N . ILE A 1 294 ? 4.301 21.921 21.334 1.00 98.00 294 ILE A N 1
ATOM 2426 C CA . ILE A 1 294 ? 4.846 21.879 19.974 1.00 98.00 294 ILE A CA 1
ATOM 2427 C C . ILE A 1 294 ? 4.123 22.880 19.070 1.00 98.00 294 ILE A C 1
ATOM 2429 O O . ILE A 1 294 ? 4.761 23.611 18.310 1.00 98.00 294 ILE A O 1
ATOM 2433 N N . HIS A 1 295 ? 2.799 22.964 19.187 1.00 97.44 295 HIS A N 1
ATOM 2434 C CA . HIS A 1 295 ? 2.010 23.935 18.440 1.00 97.44 295 HIS A CA 1
ATOM 2435 C C . HIS A 1 295 ? 2.315 25.389 18.835 1.00 97.44 295 HIS A C 1
ATOM 2437 O O . HIS A 1 295 ? 2.503 26.240 17.971 1.00 97.44 295 HIS A O 1
ATOM 2443 N N . ASP A 1 296 ? 2.455 25.690 20.125 1.00 95.38 296 ASP A N 1
ATOM 2444 C CA . ASP A 1 296 ? 2.780 27.038 20.604 1.00 95.38 296 ASP A CA 1
ATOM 2445 C C . ASP A 1 296 ? 4.157 27.506 20.098 1.00 95.38 296 ASP A C 1
ATOM 2447 O O . ASP A 1 296 ? 4.293 28.630 19.609 1.00 95.38 296 ASP A O 1
ATOM 2451 N N . ARG A 1 297 ? 5.159 26.612 20.091 1.00 95.94 297 ARG A N 1
ATOM 2452 C CA . ARG A 1 297 ? 6.475 26.866 19.474 1.00 95.94 297 ARG A CA 1
ATOM 2453 C C . ARG A 1 297 ? 6.382 27.126 17.969 1.00 95.94 297 ARG A C 1
ATOM 2455 O O . ARG A 1 297 ? 7.097 27.979 17.453 1.00 95.94 297 ARG A O 1
ATOM 2462 N N . GLN A 1 298 ? 5.504 26.419 17.258 1.00 95.94 298 GLN A N 1
ATOM 2463 C CA . GLN A 1 298 ? 5.275 26.638 15.826 1.00 95.94 298 GLN A CA 1
ATOM 2464 C C . GLN A 1 298 ? 4.657 28.004 15.538 1.00 95.94 298 GLN A C 1
ATOM 2466 O O . GLN A 1 298 ? 5.075 28.667 14.589 1.00 95.94 298 GLN A O 1
ATOM 2471 N N . ILE A 1 299 ? 3.686 28.434 16.343 1.00 95.38 299 ILE A N 1
ATOM 2472 C CA . ILE A 1 299 ? 3.054 29.750 16.197 1.00 95.38 299 ILE A CA 1
ATOM 2473 C C . ILE A 1 299 ? 4.053 30.870 16.520 1.00 95.38 299 ILE A C 1
ATOM 2475 O O . ILE A 1 299 ? 4.099 31.877 15.814 1.00 95.38 299 ILE A O 1
ATOM 2479 N N . LYS A 1 300 ? 4.908 30.671 17.529 1.00 94.56 300 LYS A N 1
ATOM 2480 C CA . LYS A 1 300 ? 5.914 31.646 17.984 1.00 94.56 300 LYS A CA 1
ATOM 2481 C C . LYS A 1 300 ? 7.273 31.530 17.290 1.00 94.56 300 LYS A C 1
ATOM 2483 O O . LYS A 1 300 ? 8.222 32.183 17.699 1.00 94.56 300 LYS A O 1
ATOM 2488 N N . LYS A 1 301 ? 7.399 30.754 16.210 1.00 91.12 301 LYS A N 1
ATOM 2489 C CA . LYS A 1 301 ? 8.691 30.496 15.537 1.00 91.12 301 LYS A CA 1
ATOM 2490 C C . LYS A 1 301 ? 9.410 31.733 14.976 1.00 91.12 301 LYS A C 1
ATOM 2492 O O . LYS A 1 301 ? 10.559 31.634 14.560 1.00 91.12 301 LYS A O 1
ATOM 2497 N N . ALA A 1 302 ? 8.722 32.873 14.886 1.00 90.56 302 ALA A N 1
ATOM 2498 C CA . ALA A 1 302 ? 9.326 34.147 14.498 1.00 90.56 302 ALA A CA 1
ATOM 2499 C C . ALA A 1 302 ? 10.098 34.818 15.652 1.00 90.56 302 ALA A C 1
ATOM 2501 O O . ALA A 1 302 ? 10.925 35.695 15.395 1.00 90.56 302 ALA A O 1
ATOM 2502 N N . ASP A 1 303 ? 9.843 34.414 16.899 1.00 92.12 303 ASP A N 1
ATOM 2503 C CA . ASP A 1 303 ? 10.516 34.931 18.085 1.00 92.12 303 ASP A CA 1
ATOM 2504 C C . ASP A 1 303 ? 11.911 34.307 18.211 1.00 92.12 303 ASP A C 1
ATOM 2506 O O . ASP A 1 303 ? 12.073 33.088 18.183 1.00 92.12 303 ASP A O 1
ATOM 2510 N N . ALA A 1 304 ? 12.936 35.145 18.383 1.00 86.00 304 ALA A N 1
ATOM 2511 C CA . ALA A 1 304 ? 14.338 34.713 18.356 1.00 86.00 304 ALA A CA 1
ATOM 2512 C C . ALA A 1 304 ? 14.714 33.704 19.461 1.00 86.00 304 ALA A C 1
ATOM 2514 O O . ALA A 1 304 ? 15.662 32.939 19.287 1.00 86.00 304 ALA A O 1
ATOM 2515 N N . ASP A 1 305 ? 13.974 33.700 20.572 1.00 91.38 305 ASP A N 1
ATOM 2516 C CA . ASP A 1 305 ? 14.213 32.829 21.729 1.00 91.38 305 ASP A CA 1
ATOM 2517 C C . ASP A 1 305 ? 13.431 31.502 21.656 1.00 91.38 305 ASP A C 1
ATOM 2519 O O . ASP A 1 305 ? 13.587 30.639 22.523 1.00 91.38 305 ASP A O 1
ATOM 2523 N N . VAL A 1 306 ? 12.589 31.315 20.631 1.00 91.31 306 VAL A N 1
ATOM 2524 C CA . VAL A 1 306 ? 11.758 30.118 20.462 1.00 91.31 306 VAL A CA 1
ATOM 2525 C C . VAL A 1 306 ? 12.369 29.205 19.407 1.00 91.31 306 VAL A C 1
ATOM 2527 O O . VAL A 1 306 ? 12.492 29.548 18.234 1.00 91.31 306 VAL A O 1
ATOM 2530 N N . GLN A 1 307 ? 12.719 27.988 19.815 1.00 93.31 307 GLN A N 1
ATOM 2531 C CA . GLN A 1 307 ? 13.184 26.968 18.884 1.00 93.31 307 GLN A CA 1
ATOM 2532 C C . GLN A 1 307 ? 12.008 26.419 18.058 1.00 93.31 307 GLN A C 1
ATOM 2534 O O . GLN A 1 307 ? 11.068 25.855 18.623 1.00 93.31 307 GLN A O 1
ATOM 2539 N N . GLU A 1 308 ? 12.082 26.499 16.726 1.00 93.88 308 GLU A N 1
ATOM 2540 C CA . GLU A 1 308 ? 11.078 25.895 15.835 1.00 93.88 308 GLU A CA 1
ATOM 2541 C C . GLU A 1 308 ? 10.971 24.373 16.078 1.00 93.88 308 GLU A C 1
ATOM 2543 O O . GLU A 1 308 ? 11.993 23.716 16.323 1.00 93.88 308 GLU A O 1
ATOM 2548 N N . PRO A 1 309 ? 9.762 23.783 16.056 1.00 96.50 309 PRO A N 1
ATOM 2549 C CA . PRO A 1 309 ? 9.616 22.341 16.193 1.00 96.50 309 PRO A CA 1
ATOM 2550 C C . PRO A 1 309 ? 10.214 21.563 15.025 1.00 96.50 309 PRO A C 1
ATOM 2552 O O . PRO A 1 309 ? 10.047 21.900 13.854 1.00 96.50 309 PRO A O 1
ATOM 2555 N N . THR A 1 310 ? 10.863 20.458 15.356 1.00 96.69 310 THR A N 1
ATOM 2556 C CA . THR A 1 310 ? 11.432 19.515 14.398 1.00 96.69 310 THR A CA 1
ATOM 2557 C C . THR A 1 310 ? 10.356 18.638 13.755 1.00 96.69 310 THR A C 1
ATOM 2559 O O . THR A 1 310 ? 9.270 18.426 14.299 1.00 96.69 310 THR A O 1
ATOM 2562 N N . GLU A 1 311 ? 10.678 18.041 12.605 1.00 94.38 311 GLU A N 1
ATOM 2563 C CA . GLU A 1 311 ? 9.807 17.045 11.965 1.00 94.38 311 GLU A CA 1
ATOM 2564 C C . GLU A 1 311 ? 9.555 15.822 12.860 1.00 94.38 311 GLU A C 1
ATOM 2566 O O . GLU A 1 311 ? 8.469 15.252 12.836 1.00 94.38 311 GLU A O 1
ATOM 2571 N N . LEU A 1 312 ? 10.532 15.416 13.681 1.00 96.44 312 LEU A N 1
ATOM 2572 C CA . LEU A 1 312 ? 10.372 14.290 14.608 1.00 96.44 312 LEU A CA 1
ATOM 2573 C C . LEU A 1 312 ? 9.361 14.594 15.719 1.00 96.44 312 LEU A C 1
ATOM 2575 O O . LEU A 1 312 ? 8.557 13.723 16.048 1.00 96.44 312 LEU A O 1
ATOM 2579 N N . GLU A 1 313 ? 9.372 15.815 16.257 1.00 97.94 313 GLU A N 1
ATOM 2580 C CA . GLU A 1 313 ? 8.383 16.261 17.245 1.00 97.94 313 GLU A CA 1
ATOM 2581 C C . GLU A 1 313 ? 6.976 16.286 16.632 1.00 97.94 313 GLU A C 1
ATOM 2583 O O . GLU A 1 313 ? 6.038 15.724 17.200 1.00 97.94 313 GLU A O 1
ATOM 2588 N N . TRP A 1 314 ? 6.834 16.827 15.416 1.00 97.06 314 TRP A N 1
ATOM 2589 C CA . TRP A 1 314 ? 5.560 16.804 14.691 1.00 97.06 314 TRP A CA 1
ATOM 2590 C C . TRP A 1 314 ? 5.069 15.384 14.386 1.00 97.06 314 TRP A C 1
ATOM 2592 O O . TRP A 1 314 ? 3.889 15.085 14.568 1.00 97.06 314 TRP A O 1
ATOM 2602 N N . ASN A 1 315 ? 5.969 14.480 14.000 1.00 96.00 315 ASN A N 1
ATOM 2603 C CA . ASN A 1 315 ? 5.636 13.073 13.792 1.00 96.00 315 ASN A CA 1
ATOM 2604 C C . ASN A 1 315 ? 5.110 12.399 15.064 1.00 96.00 315 ASN A C 1
ATOM 2606 O O . ASN A 1 315 ? 4.245 11.524 14.981 1.00 96.00 315 ASN A O 1
ATOM 2610 N N . GLU A 1 316 ? 5.599 12.787 16.243 1.00 97.88 316 GLU A N 1
ATOM 2611 C CA . GLU A 1 316 ? 5.062 12.276 17.503 1.00 97.88 316 GLU A CA 1
ATOM 2612 C C . GLU A 1 316 ? 3.680 12.865 17.814 1.00 97.88 316 GLU A C 1
ATOM 2614 O O . GLU A 1 316 ? 2.781 12.115 18.200 1.00 97.88 316 GLU A O 1
ATOM 2619 N N . VAL A 1 317 ? 3.449 14.154 17.535 1.00 98.00 317 VAL A N 1
ATOM 2620 C CA . VAL A 1 317 ? 2.111 14.769 17.627 1.00 98.00 317 VAL A CA 1
ATOM 2621 C C . VAL A 1 317 ? 1.097 14.025 16.752 1.00 98.00 317 VAL A C 1
ATOM 2623 O O . VAL A 1 317 ? 0.031 13.640 17.238 1.00 98.00 317 VAL A O 1
ATOM 2626 N N . TYR A 1 318 ? 1.433 13.731 15.492 1.00 95.81 318 TYR A N 1
ATOM 2627 C CA . TYR A 1 318 ? 0.536 12.989 14.601 1.00 95.81 318 TYR A CA 1
ATOM 2628 C C . TYR A 1 318 ? 0.223 11.581 15.127 1.00 95.81 318 TYR A C 1
ATOM 2630 O O . TYR A 1 318 ? -0.936 11.160 15.106 1.00 95.81 318 TYR A O 1
ATOM 2638 N N . LYS A 1 319 ? 1.211 10.864 15.681 1.00 95.50 319 LYS A N 1
ATOM 2639 C CA . LYS A 1 319 ? 0.991 9.547 16.311 1.00 95.50 319 LYS A CA 1
ATOM 2640 C C . LYS A 1 319 ? 0.111 9.628 17.555 1.00 95.50 319 LYS A C 1
ATOM 2642 O O . LYS A 1 319 ? -0.694 8.723 17.791 1.00 95.50 319 LYS A O 1
ATOM 2647 N N . ILE A 1 320 ? 0.270 10.667 18.375 1.00 97.94 320 ILE A N 1
ATOM 2648 C CA . ILE A 1 320 ? -0.571 10.898 19.556 1.00 97.94 320 ILE A CA 1
ATOM 2649 C C . ILE A 1 320 ? -2.029 11.072 19.127 1.00 97.94 320 ILE A C 1
ATOM 2651 O O . ILE A 1 320 ? -2.910 10.403 19.674 1.00 97.94 320 ILE A O 1
ATOM 2655 N N . LEU A 1 321 ? -2.280 11.905 18.118 1.00 95.94 321 LEU A N 1
ATOM 2656 C CA . LEU A 1 321 ? -3.629 12.149 17.610 1.00 95.94 321 LEU A CA 1
ATOM 2657 C C . LEU A 1 321 ? -4.222 10.928 16.906 1.00 95.94 321 LEU A C 1
ATOM 2659 O O . LEU A 1 321 ? -5.404 10.634 17.082 1.00 95.94 321 LEU A O 1
ATOM 2663 N N . GLU A 1 322 ? -3.412 10.143 16.195 1.00 93.25 322 GLU A N 1
ATOM 2664 C CA . GLU A 1 322 ? -3.860 8.870 15.631 1.00 93.25 322 GLU A CA 1
ATOM 2665 C C . GLU A 1 322 ? -4.288 7.883 16.732 1.00 93.25 322 GLU A C 1
ATOM 2667 O O . GLU A 1 322 ? -5.323 7.220 16.619 1.00 93.25 322 GLU A O 1
ATOM 2672 N N . LYS A 1 323 ? -3.542 7.807 17.844 1.00 94.75 323 LYS A N 1
ATOM 2673 C CA . LYS A 1 323 ? -3.936 7.004 19.015 1.00 94.75 323 LYS A CA 1
ATOM 2674 C C . LYS A 1 323 ? -5.230 7.524 19.646 1.00 94.75 323 LYS A C 1
ATOM 2676 O O . LYS A 1 323 ? -6.082 6.706 20.001 1.00 94.75 323 LYS A O 1
ATOM 2681 N N . ALA A 1 324 ? -5.397 8.843 19.757 1.00 95.75 324 ALA A N 1
ATOM 2682 C CA . ALA A 1 324 ? -6.620 9.452 20.280 1.00 95.75 324 ALA A CA 1
ATOM 2683 C C . ALA A 1 324 ? -7.836 9.114 19.405 1.00 95.75 324 ALA A C 1
ATOM 2685 O O . ALA A 1 324 ? -8.866 8.663 19.907 1.00 95.75 324 ALA A O 1
ATOM 2686 N N . TYR A 1 325 ? -7.685 9.198 18.086 1.00 93.38 325 TYR A N 1
ATOM 2687 C CA . TYR A 1 325 ? -8.701 8.787 17.123 1.00 93.38 325 TYR A CA 1
ATOM 2688 C C . TYR A 1 325 ? -9.057 7.290 17.225 1.00 93.38 325 TYR A C 1
ATOM 2690 O O . TYR A 1 325 ? -10.232 6.919 17.277 1.00 93.38 325 TYR A O 1
ATOM 2698 N N . ARG A 1 326 ? -8.065 6.398 17.344 1.00 91.94 326 ARG A N 1
ATOM 2699 C CA . ARG A 1 326 ? -8.318 4.958 17.556 1.00 91.94 326 ARG A CA 1
ATOM 2700 C C . ARG A 1 326 ? -9.052 4.702 18.878 1.00 91.94 326 ARG A C 1
ATOM 2702 O O . ARG A 1 326 ? -9.977 3.884 18.926 1.00 91.94 326 ARG A O 1
ATOM 2709 N N . LYS A 1 327 ? -8.691 5.428 19.944 1.00 93.38 327 LYS A N 1
ATOM 2710 C CA . LYS A 1 327 ? -9.388 5.380 21.240 1.00 93.38 327 LYS A CA 1
ATOM 2711 C C . LYS A 1 327 ? -10.831 5.885 21.110 1.00 93.38 327 LYS A C 1
ATOM 2713 O O . LYS A 1 327 ? -11.723 5.224 21.637 1.00 93.38 327 LYS A O 1
ATOM 2718 N N . LYS A 1 328 ? -11.081 6.963 20.355 1.00 92.88 328 LYS A N 1
ATOM 2719 C CA . LYS A 1 328 ? -12.432 7.461 20.032 1.00 92.88 328 LYS A CA 1
ATOM 2720 C C . LYS A 1 328 ? -13.296 6.379 19.395 1.00 92.88 328 LYS A C 1
ATOM 2722 O O . LYS A 1 328 ? -14.398 6.132 19.876 1.00 92.88 328 LYS A O 1
ATOM 2727 N N . ILE A 1 329 ? -12.801 5.719 18.346 1.00 91.00 329 ILE A N 1
ATOM 2728 C CA . ILE A 1 329 ? -13.533 4.637 17.663 1.00 91.00 329 ILE A CA 1
ATOM 2729 C C . ILE A 1 329 ? -13.850 3.505 18.638 1.00 91.00 329 ILE A C 1
ATOM 2731 O O . ILE A 1 329 ? -14.988 3.045 18.717 1.00 91.00 329 ILE A O 1
ATOM 2735 N N . THR A 1 330 ? -12.849 3.084 19.411 1.00 92.12 330 THR A N 1
ATOM 2736 C CA . THR A 1 330 ? -12.992 2.017 20.407 1.00 92.12 330 THR A CA 1
ATOM 2737 C C . THR A 1 330 ? -14.078 2.358 21.428 1.00 92.12 330 THR A C 1
ATOM 2739 O O . THR A 1 330 ? -14.947 1.537 21.711 1.00 92.12 330 THR A O 1
ATOM 2742 N N . MET A 1 331 ? -14.069 3.584 21.956 1.00 91.19 331 MET A N 1
ATOM 2743 C CA . MET A 1 331 ? -15.076 4.049 22.911 1.00 91.19 331 MET A CA 1
ATOM 2744 C C . MET A 1 331 ? -16.457 4.201 22.276 1.00 91.19 331 MET A C 1
ATOM 2746 O O . MET A 1 331 ? -17.444 3.834 22.901 1.00 91.19 331 MET A O 1
ATOM 2750 N N . GLY A 1 332 ? -16.546 4.651 21.021 1.00 90.94 332 GLY A N 1
ATOM 2751 C CA . GLY A 1 332 ? -17.808 4.680 20.277 1.00 90.94 332 GLY A CA 1
ATOM 2752 C C . GLY A 1 332 ? -18.434 3.290 20.145 1.00 90.94 332 GLY A C 1
ATOM 2753 O O . GLY A 1 332 ? -19.626 3.123 20.386 1.00 90.94 332 GLY A O 1
ATOM 2754 N N . ARG A 1 333 ? -17.621 2.265 19.863 1.00 92.19 333 ARG A N 1
ATOM 2755 C CA . ARG A 1 333 ? -18.075 0.864 19.806 1.00 92.19 333 ARG A CA 1
ATOM 2756 C C . ARG A 1 333 ? -18.556 0.367 21.168 1.00 92.19 333 ARG A C 1
ATOM 2758 O O . ARG A 1 333 ? -19.603 -0.265 21.239 1.00 92.19 333 ARG A O 1
ATOM 2765 N N . ARG A 1 334 ? -17.842 0.687 22.253 1.00 94.88 334 ARG A N 1
ATOM 2766 C CA . ARG A 1 334 ? -18.280 0.349 23.622 1.00 94.88 334 ARG A CA 1
ATOM 2767 C C . ARG A 1 334 ? -19.585 1.042 23.998 1.00 94.88 334 ARG A C 1
ATOM 2769 O O . ARG A 1 334 ? -20.466 0.390 24.544 1.00 94.88 334 ARG A O 1
ATOM 2776 N N . ASN A 1 335 ? -19.743 2.314 23.642 1.00 92.56 335 ASN A N 1
ATOM 2777 C CA . ASN A 1 335 ? -20.988 3.045 23.864 1.00 92.56 335 ASN A CA 1
ATOM 2778 C C . ASN A 1 335 ? -22.150 2.419 23.088 1.00 92.56 335 ASN A C 1
ATOM 2780 O O . ASN A 1 335 ? -23.215 2.243 23.661 1.00 92.56 335 ASN A O 1
ATOM 2784 N N . ALA A 1 336 ? -21.938 1.976 21.846 1.00 93.62 336 ALA A N 1
ATOM 2785 C CA . ALA A 1 336 ? -22.964 1.252 21.095 1.00 93.62 336 ALA A CA 1
ATOM 2786 C C . ALA A 1 336 ? -23.369 -0.075 21.772 1.00 93.62 336 ALA A C 1
ATOM 2788 O O . ALA A 1 336 ? -24.546 -0.433 21.775 1.00 93.62 336 ALA A O 1
ATOM 2789 N N . LEU A 1 337 ? -22.421 -0.801 22.384 1.00 95.38 337 LEU A N 1
ATOM 2790 C CA . LEU A 1 337 ? -22.729 -1.994 23.189 1.00 95.38 337 LEU A CA 1
ATOM 2791 C C . LEU A 1 337 ? -23.536 -1.638 24.443 1.00 95.38 337 LEU A C 1
ATOM 2793 O O . LEU A 1 337 ? -24.521 -2.313 24.748 1.00 95.38 337 LEU A O 1
ATOM 2797 N N . LYS A 1 338 ? -23.144 -0.566 25.137 1.00 95.25 338 LYS A N 1
ATOM 2798 C CA . LYS A 1 338 ? -23.846 -0.043 26.310 1.00 95.25 338 LYS A CA 1
ATOM 2799 C C . LYS A 1 338 ? -25.280 0.360 25.977 1.00 95.25 338 LYS A C 1
ATOM 2801 O O . LYS A 1 338 ? -26.203 -0.133 26.616 1.00 95.25 338 LYS A O 1
ATOM 2806 N N . GLU A 1 339 ? -25.467 1.171 24.941 1.00 94.25 339 GLU A N 1
ATOM 2807 C CA . GLU A 1 339 ? -26.780 1.592 24.447 1.00 94.25 339 GLU A CA 1
ATOM 2808 C C . GLU A 1 339 ? -27.635 0.384 24.060 1.00 94.25 339 GLU A C 1
ATOM 2810 O O . GLU A 1 339 ? -28.805 0.308 24.429 1.00 94.25 339 GLU A O 1
ATOM 2815 N N . LYS A 1 340 ? -27.052 -0.609 23.373 1.00 94.50 340 LYS A N 1
ATOM 2816 C CA . LYS A 1 340 ? -27.779 -1.826 22.994 1.00 94.50 340 LYS A CA 1
ATOM 2817 C C . LYS A 1 340 ? -28.261 -2.623 24.204 1.00 94.50 340 LYS A C 1
ATOM 2819 O O . LYS A 1 340 ? -29.351 -3.186 24.155 1.00 94.50 340 LYS A O 1
ATOM 2824 N N . ARG A 1 341 ? -27.456 -2.688 25.266 1.00 93.69 341 ARG A N 1
ATOM 2825 C CA . ARG A 1 341 ? -27.828 -3.344 26.523 1.00 93.69 341 ARG A CA 1
ATOM 2826 C C . ARG A 1 341 ? -28.925 -2.558 27.245 1.00 93.69 341 ARG A C 1
ATOM 2828 O O . ARG A 1 341 ? -29.901 -3.147 27.683 1.00 93.69 341 ARG A O 1
ATOM 2835 N N . GLU A 1 342 ? -28.783 -1.241 27.348 1.00 92.75 342 GLU A N 1
ATOM 2836 C CA . GLU A 1 342 ? -29.706 -0.372 28.094 1.00 92.75 342 GLU A CA 1
ATOM 2837 C C . GLU A 1 342 ? -31.091 -0.233 27.437 1.00 92.75 342 GLU A C 1
ATOM 2839 O O . GLU A 1 342 ? -32.039 0.185 28.095 1.00 92.75 342 GLU A O 1
ATOM 2844 N N . GLN A 1 343 ? -31.237 -0.634 26.169 1.00 91.38 343 GLN A N 1
ATOM 2845 C CA . GLN A 1 343 ? -32.529 -0.717 25.474 1.00 91.38 343 GLN A CA 1
ATOM 2846 C C . GLN A 1 343 ? -33.442 -1.852 25.963 1.00 91.38 343 GLN A C 1
ATOM 2848 O O . GLN A 1 343 ? -34.634 -1.829 25.664 1.00 91.38 343 GLN A O 1
ATOM 2853 N N . GLU A 1 344 ? -32.908 -2.857 26.657 1.00 89.00 344 GLU A N 1
ATOM 2854 C CA . GLU A 1 344 ? -33.658 -4.042 27.072 1.00 89.00 344 GLU A CA 1
ATOM 2855 C C . GLU A 1 344 ? -33.747 -4.110 28.601 1.00 89.00 344 GLU A C 1
ATOM 2857 O O . GLU A 1 344 ? -32.738 -4.173 29.300 1.00 89.00 344 GLU A O 1
ATOM 2862 N N . GLU A 1 345 ? -34.971 -4.118 29.131 1.00 83.25 345 GLU A N 1
ATOM 2863 C CA . GLU A 1 345 ? -35.220 -4.089 30.580 1.00 83.25 345 GLU A CA 1
ATOM 2864 C C . GLU A 1 345 ? -34.864 -5.418 31.259 1.00 83.25 345 GLU A C 1
ATOM 2866 O O . GLU A 1 345 ? -34.550 -5.462 32.450 1.00 83.25 345 GLU A O 1
ATOM 2871 N N . ARG A 1 346 ? -34.918 -6.530 30.515 1.00 85.31 346 ARG A N 1
ATOM 2872 C CA . ARG A 1 346 ? -34.582 -7.853 31.046 1.00 85.31 346 ARG A CA 1
ATOM 2873 C C . ARG A 1 346 ? -33.093 -8.112 30.884 1.00 85.31 346 ARG A C 1
ATOM 2875 O O . ARG A 1 346 ? -32.636 -8.426 29.792 1.00 85.31 346 ARG A O 1
ATOM 2882 N N . GLU A 1 347 ? -32.358 -8.105 31.989 1.00 80.88 347 GLU A N 1
ATOM 2883 C CA . GLU A 1 347 ? -30.892 -8.227 32.014 1.00 80.88 347 GLU A CA 1
ATOM 2884 C C . GLU A 1 347 ? -30.329 -9.397 31.181 1.00 80.88 347 GLU A C 1
ATOM 2886 O O . GLU A 1 347 ? -29.370 -9.231 30.427 1.00 80.88 347 GLU A O 1
ATOM 2891 N N . GLN A 1 348 ? -30.972 -10.570 31.226 1.00 80.94 348 GLN A N 1
ATOM 2892 C CA . GLN A 1 348 ? -30.564 -11.727 30.418 1.00 80.94 348 GLN A CA 1
ATOM 2893 C C . GLN A 1 348 ? -30.726 -11.491 28.906 1.00 80.94 348 GLN A C 1
ATOM 2895 O O . GLN A 1 348 ? -29.875 -11.903 28.114 1.00 80.94 348 GLN A O 1
ATOM 2900 N N . LEU A 1 349 ? -31.807 -10.823 28.493 1.00 86.25 349 LEU A N 1
ATOM 2901 C CA . LEU A 1 349 ? -32.026 -10.448 27.095 1.00 86.25 349 LEU A CA 1
ATOM 2902 C C . LEU A 1 349 ? -31.120 -9.282 26.688 1.00 86.25 349 LEU A C 1
ATOM 2904 O O . LEU A 1 349 ? -30.652 -9.256 25.551 1.00 86.25 349 LEU A O 1
ATOM 2908 N N . ALA A 1 350 ? -30.819 -8.369 27.612 1.00 91.31 350 ALA A N 1
ATOM 2909 C CA . ALA A 1 350 ? -29.931 -7.235 27.395 1.00 91.31 350 ALA A CA 1
ATOM 2910 C C . ALA A 1 350 ? -28.501 -7.697 27.096 1.00 91.31 350 ALA A C 1
ATOM 2912 O O . ALA A 1 350 ? -27.913 -7.311 26.082 1.00 91.31 350 ALA A O 1
ATOM 2913 N N . PHE A 1 351 ? -27.970 -8.601 27.926 1.00 92.81 351 PHE A N 1
ATOM 2914 C CA . PHE A 1 351 ? -26.658 -9.203 27.702 1.00 92.81 351 PHE A CA 1
ATOM 2915 C C . PHE A 1 351 ? -26.609 -9.977 26.381 1.00 92.81 351 PHE A C 1
ATOM 2917 O O . PHE A 1 351 ? -25.685 -9.790 25.586 1.00 92.81 351 PHE A O 1
ATOM 2924 N N . LYS A 1 352 ? -27.626 -10.805 26.107 1.00 92.81 352 LYS A N 1
ATOM 2925 C CA . LYS A 1 352 ? -27.715 -11.560 24.852 1.00 92.81 352 LYS A CA 1
ATOM 2926 C C . LYS A 1 352 ? -27.737 -10.632 23.634 1.00 92.81 352 LYS A C 1
ATOM 2928 O O . LYS A 1 352 ? -26.950 -10.837 22.717 1.00 92.81 352 LYS A O 1
ATOM 2933 N N . SER A 1 353 ? -28.567 -9.592 23.648 1.00 93.38 353 SER A N 1
ATOM 2934 C CA . SER A 1 353 ? -28.710 -8.642 22.536 1.00 93.38 353 SER A CA 1
ATOM 2935 C C . SER A 1 353 ? -27.416 -7.873 22.256 1.00 93.38 353 SER A C 1
ATOM 2937 O O . SER A 1 353 ? -27.059 -7.639 21.100 1.00 93.38 353 SER A O 1
ATOM 2939 N N . MET A 1 354 ? -26.682 -7.501 23.307 1.00 96.00 354 MET A N 1
ATOM 2940 C CA . MET A 1 354 ? -25.353 -6.899 23.193 1.00 96.00 354 MET A CA 1
ATOM 2941 C C . MET A 1 354 ? -24.339 -7.885 22.586 1.00 96.00 354 MET A C 1
ATOM 2943 O O . MET A 1 354 ? -23.572 -7.521 21.691 1.00 96.00 354 MET A O 1
ATOM 2947 N N . MET A 1 355 ? -24.346 -9.142 23.040 1.00 95.56 355 MET A N 1
ATOM 2948 C CA . MET A 1 355 ? -23.480 -10.196 22.506 1.00 95.56 355 MET A CA 1
ATOM 2949 C C . MET A 1 355 ? -23.802 -10.521 21.043 1.00 95.56 355 MET A C 1
ATOM 2951 O O . MET A 1 355 ? -22.881 -10.744 20.268 1.00 95.56 355 MET A O 1
ATOM 2955 N N . GLU A 1 356 ? -25.070 -10.501 20.634 1.00 96.00 356 GLU A N 1
ATOM 2956 C CA . GLU A 1 356 ? -25.498 -10.673 19.238 1.00 96.00 356 GLU A CA 1
ATOM 2957 C C . GLU A 1 356 ? -25.044 -9.495 18.364 1.00 96.00 356 GLU A C 1
ATOM 2959 O O . GLU A 1 356 ? -24.477 -9.700 17.288 1.00 96.00 356 GLU A O 1
ATOM 2964 N N . LEU A 1 357 ? -25.158 -8.253 18.854 1.00 96.06 357 LEU A N 1
ATOM 2965 C CA . LEU A 1 357 ? -24.621 -7.077 18.160 1.00 96.06 357 LEU A CA 1
ATOM 2966 C C . LEU A 1 357 ? -23.112 -7.209 17.892 1.00 96.06 357 LEU A C 1
ATOM 2968 O O . LEU A 1 357 ? -22.647 -6.959 16.780 1.00 96.06 357 LEU A O 1
ATOM 2972 N N . ALA A 1 358 ? -22.336 -7.635 18.886 1.00 95.69 358 ALA A N 1
ATOM 2973 C CA . ALA A 1 358 ? -20.892 -7.791 18.741 1.00 95.69 358 ALA A CA 1
ATOM 2974 C C . ALA A 1 358 ? -20.504 -9.045 17.934 1.00 95.69 358 ALA A C 1
ATOM 2976 O O . ALA A 1 358 ? -19.730 -8.989 16.970 1.00 95.69 358 ALA A O 1
ATOM 2977 N N . LEU A 1 359 ? -21.039 -10.192 18.341 1.00 96.31 359 LEU A N 1
ATOM 2978 C CA . LEU A 1 359 ? -20.546 -11.527 18.016 1.00 96.31 359 LEU A CA 1
ATOM 2979 C C . LEU A 1 359 ? -21.557 -12.385 17.248 1.00 96.31 359 LEU A C 1
ATOM 2981 O O . LEU A 1 359 ? -21.308 -13.578 17.083 1.00 96.31 359 LEU A O 1
ATOM 2985 N N . GLY A 1 360 ? -22.642 -11.811 16.729 1.00 95.50 360 GLY A N 1
ATOM 2986 C CA . GLY A 1 360 ? -23.591 -12.492 15.845 1.00 95.50 360 GLY A CA 1
ATOM 2987 C C . GLY A 1 360 ? -22.944 -13.105 14.599 1.00 95.50 360 GLY A C 1
ATOM 2988 O O . GLY A 1 360 ? -21.852 -12.695 14.179 1.00 95.50 360 GLY A O 1
ATOM 2989 N N . SER A 1 361 ? -23.576 -14.121 14.015 1.00 92.69 361 SER A N 1
ATOM 2990 C CA . SER A 1 361 ? -23.092 -14.782 12.797 1.00 92.69 361 SER A CA 1
ATOM 2991 C C . SER A 1 361 ? -24.220 -15.000 11.778 1.00 92.69 361 SER A C 1
ATOM 2993 O O . SER A 1 361 ? -25.246 -15.565 12.157 1.00 92.69 361 SER A O 1
ATOM 2995 N N . PRO A 1 362 ? -24.031 -14.642 10.490 1.00 91.75 362 PRO A N 1
ATOM 2996 C CA . PRO A 1 362 ? -22.796 -14.108 9.904 1.00 91.75 362 PRO A CA 1
ATOM 2997 C C . PRO A 1 362 ? -22.520 -12.626 10.220 1.00 91.75 362 PRO A C 1
ATOM 2999 O O . PRO A 1 362 ? -21.352 -12.237 10.275 1.00 91.75 362 PRO A O 1
ATOM 3002 N N . ASN A 1 363 ? -23.535 -11.803 10.489 1.00 92.44 363 ASN A N 1
ATOM 3003 C CA . ASN A 1 363 ? -23.404 -10.347 10.618 1.00 92.44 363 ASN A CA 1
ATOM 3004 C C . ASN A 1 363 ? -23.584 -9.846 12.067 1.00 92.44 363 ASN A C 1
ATOM 3006 O O . ASN A 1 363 ? -24.095 -10.567 12.925 1.00 92.44 363 ASN A O 1
ATOM 3010 N N . PRO A 1 364 ? -23.139 -8.614 12.385 1.00 92.69 364 PRO A N 1
ATOM 3011 C CA . PRO A 1 364 ? -23.495 -7.940 13.635 1.00 92.69 364 PRO A CA 1
ATOM 3012 C C . PRO A 1 364 ? -25.016 -7.877 13.833 1.00 92.69 364 PRO A C 1
ATOM 3014 O O . PRO A 1 364 ? -25.732 -7.442 12.936 1.00 92.69 364 PRO A O 1
ATOM 3017 N N . GLY A 1 365 ? -25.501 -8.288 15.005 1.00 93.25 365 GLY A N 1
ATOM 3018 C CA . GLY A 1 365 ? -26.929 -8.312 15.345 1.00 93.25 365 GLY A CA 1
ATOM 3019 C C . GLY A 1 365 ? -27.649 -9.618 15.000 1.00 93.25 365 GLY A C 1
ATOM 3020 O O . GLY A 1 365 ? -28.760 -9.821 15.484 1.00 93.25 365 GLY A O 1
ATOM 3021 N N . ASP A 1 366 ? -27.026 -10.511 14.226 1.00 95.38 366 ASP A N 1
ATOM 3022 C CA . ASP A 1 366 ? -27.535 -11.869 14.013 1.00 95.38 366 ASP A CA 1
ATOM 3023 C C . ASP A 1 366 ? -27.409 -12.711 15.301 1.00 95.38 366 ASP A C 1
ATOM 3025 O O . ASP A 1 366 ? -26.634 -12.360 16.200 1.00 95.38 366 ASP A O 1
ATOM 3029 N N . PRO A 1 367 ? -28.114 -13.857 15.407 1.00 95.94 367 PRO A N 1
ATOM 3030 C CA . PRO A 1 367 ? -27.941 -14.773 16.527 1.00 95.94 367 PRO A CA 1
ATOM 3031 C C . PRO A 1 367 ? -26.479 -15.177 16.745 1.00 95.94 367 PRO A C 1
ATOM 3033 O O . PRO A 1 367 ? -25.669 -15.237 15.811 1.00 95.94 367 PRO A O 1
ATOM 3036 N N . LEU A 1 368 ? -26.143 -15.500 17.995 1.00 95.50 368 LEU A N 1
ATOM 3037 C CA . LEU A 1 368 ? -24.827 -16.042 18.325 1.00 95.50 368 LEU A CA 1
ATOM 3038 C C . LEU A 1 368 ? -24.536 -17.330 17.532 1.00 95.50 368 LEU A C 1
ATOM 3040 O O . LEU A 1 368 ? -25.468 -18.070 17.197 1.00 95.50 368 LEU A O 1
ATOM 3044 N N . PRO A 1 369 ? -23.250 -17.626 17.249 1.00 94.62 369 PRO A N 1
ATOM 3045 C CA . PRO A 1 369 ? -22.858 -18.866 16.598 1.00 94.62 369 PRO A CA 1
ATOM 3046 C C . PRO A 1 369 ? -23.448 -20.085 17.302 1.00 94.62 369 PRO A C 1
ATOM 3048 O O . PRO A 1 369 ? -23.639 -20.098 18.520 1.00 94.62 369 PRO A O 1
ATOM 3051 N N . LYS A 1 370 ? -23.726 -21.134 16.527 1.00 94.31 370 LYS A N 1
ATOM 3052 C CA . LYS A 1 370 ? -24.307 -22.358 17.071 1.00 94.31 370 LYS A CA 1
ATOM 3053 C C . LYS A 1 370 ? -23.370 -22.956 18.127 1.00 94.31 370 LYS A C 1
ATOM 3055 O O . LYS A 1 370 ? -22.205 -23.223 17.843 1.00 94.31 370 LYS A O 1
ATOM 3060 N N . MET A 1 371 ? -23.902 -23.187 19.326 1.00 94.81 371 MET A N 1
ATOM 3061 C CA . MET A 1 371 ? -23.160 -23.806 20.425 1.00 94.81 371 MET A CA 1
ATOM 3062 C C . MET A 1 371 ? -22.772 -25.263 20.102 1.00 94.81 371 MET A C 1
ATOM 3064 O O . MET A 1 371 ? -23.417 -25.902 19.259 1.00 94.81 371 MET A O 1
ATOM 3068 N N . PRO A 1 372 ? -21.743 -25.820 20.773 1.00 95.62 372 PRO A N 1
ATOM 3069 C CA . PRO A 1 372 ? -21.407 -27.236 20.672 1.00 95.62 372 PRO A CA 1
ATOM 3070 C C . PRO A 1 372 ? -22.593 -28.140 21.037 1.00 95.62 372 PRO A C 1
ATOM 3072 O O . PRO A 1 372 ? -23.469 -27.769 21.817 1.00 95.62 372 PRO A O 1
ATOM 3075 N N . ASN A 1 373 ? -22.618 -29.356 20.487 1.00 92.75 373 ASN A N 1
ATOM 3076 C CA . ASN A 1 373 ? -23.684 -30.318 20.773 1.00 92.75 373 ASN A CA 1
ATOM 3077 C C . ASN A 1 373 ? -23.777 -30.601 22.281 1.00 92.75 373 ASN A C 1
ATOM 3079 O O . ASN A 1 373 ? -22.768 -30.898 22.912 1.00 92.75 373 ASN A O 1
ATOM 3083 N N . GLY A 1 374 ? -24.995 -30.555 22.824 1.00 91.31 374 GLY A N 1
ATOM 3084 C CA . GLY A 1 374 ? -25.251 -30.746 24.256 1.00 91.31 374 GLY A CA 1
ATOM 3085 C C . GLY A 1 374 ? -25.332 -29.449 25.066 1.00 91.31 374 GLY A C 1
ATOM 3086 O O . GLY A 1 374 ? -25.672 -29.522 26.239 1.00 91.31 374 GLY A O 1
ATOM 3087 N N . TYR A 1 375 ? -25.094 -28.291 24.440 1.00 93.88 375 TYR A N 1
ATOM 3088 C CA . TYR A 1 375 ? -25.169 -26.975 25.075 1.00 93.88 375 TYR A CA 1
ATOM 3089 C C . TYR A 1 375 ? -26.243 -26.104 24.424 1.00 93.88 375 TYR A C 1
ATOM 3091 O O . TYR A 1 375 ? -26.395 -26.075 23.200 1.00 93.88 375 TYR A O 1
ATOM 3099 N N . THR A 1 376 ? -26.982 -25.377 25.253 1.00 91.12 376 THR A N 1
ATOM 3100 C CA . THR A 1 376 ? -28.079 -24.485 24.858 1.00 91.12 376 THR A CA 1
ATOM 3101 C C . THR A 1 376 ? -27.962 -23.088 25.463 1.00 91.12 376 THR A C 1
ATOM 3103 O O . THR A 1 376 ? -28.570 -22.151 24.941 1.00 91.12 376 THR A O 1
ATOM 3106 N N . THR A 1 377 ? -27.163 -22.916 26.523 1.00 92.06 377 THR A N 1
ATOM 3107 C CA . THR A 1 377 ? -26.963 -21.619 27.184 1.00 92.06 377 THR A CA 1
ATOM 3108 C C . THR A 1 377 ? -25.487 -21.287 27.401 1.00 92.06 377 THR A C 1
ATOM 3110 O O . THR A 1 377 ? -24.639 -22.166 27.525 1.00 92.06 377 THR A O 1
ATOM 3113 N N . LEU A 1 378 ? -25.171 -19.990 27.503 1.00 92.38 378 LEU A N 1
ATOM 3114 C CA . LEU A 1 378 ? -23.819 -19.535 27.855 1.00 92.38 378 LEU A CA 1
ATOM 3115 C C . LEU A 1 378 ? -23.422 -19.910 29.294 1.00 92.38 378 LEU A C 1
ATOM 3117 O O . LEU A 1 378 ? -22.232 -20.009 29.574 1.00 92.38 378 LEU A O 1
ATOM 3121 N N . GLN A 1 379 ? -24.393 -20.160 30.180 1.00 93.56 379 GLN A N 1
ATOM 3122 C CA . GLN A 1 379 ? -24.124 -20.661 31.528 1.00 93.56 379 GLN A CA 1
ATOM 3123 C C . GLN A 1 379 ? -23.572 -22.091 31.482 1.00 93.56 379 GLN A C 1
ATOM 3125 O O . GLN A 1 379 ? -22.544 -22.365 32.085 1.00 93.56 379 GLN A O 1
ATOM 3130 N N . GLU A 1 380 ? -24.171 -22.977 30.681 1.00 95.00 380 GLU A N 1
ATOM 3131 C CA . GLU A 1 380 ? -23.654 -24.343 30.515 1.00 95.00 380 GLU A CA 1
ATOM 3132 C C . GLU A 1 380 ? -22.243 -24.343 29.900 1.00 95.00 380 GLU A C 1
ATOM 3134 O O . GLU A 1 380 ? -21.408 -25.165 30.271 1.00 95.00 380 GLU A O 1
ATOM 3139 N N . ILE A 1 381 ? -21.956 -23.401 28.991 1.00 96.06 381 ILE A N 1
ATOM 3140 C CA . ILE A 1 381 ? -20.607 -23.170 28.446 1.00 96.06 381 ILE A CA 1
ATOM 3141 C C . ILE A 1 381 ? -19.635 -22.742 29.559 1.00 96.06 381 ILE A C 1
ATOM 3143 O O . ILE A 1 381 ? -18.506 -23.227 29.610 1.00 96.06 381 ILE A O 1
ATOM 3147 N N . PHE A 1 382 ? -20.058 -21.856 30.463 1.00 96.06 382 PHE A N 1
ATOM 3148 C CA . PHE A 1 382 ? -19.251 -21.404 31.600 1.00 96.06 382 PHE A CA 1
ATOM 3149 C C . PHE A 1 382 ? -18.965 -22.508 32.626 1.00 96.06 382 PHE A C 1
ATOM 3151 O O . PHE A 1 382 ? -17.872 -22.552 33.186 1.00 96.06 382 PHE A O 1
ATOM 3158 N N . ASP A 1 383 ? -19.892 -23.438 32.826 1.00 96.00 383 ASP A N 1
ATOM 3159 C CA . ASP A 1 383 ? -19.712 -24.531 33.786 1.00 96.00 383 ASP A CA 1
ATOM 3160 C C . ASP A 1 383 ? -18.724 -25.614 33.285 1.00 96.00 383 ASP A C 1
ATOM 3162 O O . ASP A 1 383 ? -18.289 -26.458 34.066 1.00 96.00 383 ASP A O 1
ATOM 3166 N N . HIS A 1 384 ? -18.332 -25.584 31.999 1.00 97.12 384 HIS A N 1
ATOM 3167 C CA . HIS A 1 384 ? -17.532 -26.626 31.329 1.00 97.12 384 HIS A CA 1
ATOM 3168 C C . HIS A 1 384 ? -16.309 -26.074 30.564 1.00 97.12 384 HIS A C 1
ATOM 3170 O O . HIS A 1 384 ? -15.957 -26.558 29.485 1.00 97.12 384 HIS A O 1
ATOM 3176 N N . LEU A 1 385 ? -15.648 -25.038 31.099 1.00 95.88 385 LEU A N 1
ATOM 3177 C CA . LEU A 1 385 ? -14.500 -24.364 30.455 1.00 95.88 385 LEU A CA 1
ATOM 3178 C C . LEU A 1 385 ? -13.248 -25.240 30.263 1.00 95.88 385 LEU A C 1
ATOM 3180 O O . LEU A 1 385 ? -12.288 -24.796 29.632 1.00 95.88 385 LEU A O 1
ATOM 3184 N N . ASP A 1 386 ? -13.231 -26.443 30.829 1.00 95.12 386 ASP A N 1
ATOM 3185 C CA . ASP A 1 386 ? -12.187 -27.456 30.690 1.00 95.12 386 ASP A CA 1
ATOM 3186 C C . ASP A 1 386 ? -12.399 -28.384 29.481 1.00 95.12 386 ASP A C 1
ATOM 3188 O O . ASP A 1 386 ? -11.469 -29.077 29.068 1.00 95.12 386 ASP A O 1
ATOM 3192 N N . GLN A 1 387 ? -13.592 -28.386 28.878 1.00 96.38 387 GLN A N 1
ATOM 3193 C CA . GLN A 1 387 ? -13.905 -29.263 27.755 1.00 96.38 387 GLN A CA 1
ATOM 3194 C C . GLN A 1 387 ? -13.452 -28.684 26.409 1.00 96.38 387 GLN A C 1
ATOM 3196 O O . GLN A 1 387 ? -13.767 -27.549 26.054 1.00 96.38 387 GLN A O 1
ATOM 3201 N N . GLU A 1 388 ? -12.789 -29.503 25.590 1.00 96.44 388 GLU A N 1
ATOM 3202 C CA . GLU A 1 388 ? -12.282 -29.092 24.271 1.00 96.44 388 GLU A CA 1
ATOM 3203 C C . GLU A 1 388 ? -13.346 -28.476 23.334 1.00 96.44 388 GLU A C 1
ATOM 3205 O O . GLU A 1 388 ? -13.085 -27.411 22.767 1.00 96.44 388 GLU A O 1
ATOM 3210 N N . PRO A 1 389 ? -14.569 -29.036 23.184 1.00 96.50 389 PRO A N 1
ATOM 3211 C CA . PRO A 1 389 ? -15.603 -28.416 22.348 1.00 96.50 389 PRO A CA 1
ATOM 3212 C C . PRO A 1 389 ? -15.995 -27.005 22.812 1.00 96.50 389 PRO A C 1
ATOM 3214 O O . PRO A 1 389 ? -16.266 -26.134 21.984 1.00 96.50 389 PRO A O 1
ATOM 3217 N N . VAL A 1 390 ? -15.989 -26.770 24.127 1.00 97.12 390 VAL A N 1
ATOM 3218 C CA . VAL A 1 390 ? -16.286 -25.474 24.751 1.00 97.12 390 VAL A CA 1
ATOM 3219 C C . VAL A 1 390 ? -15.143 -24.487 24.522 1.00 97.12 390 VAL A C 1
ATOM 3221 O O . VAL A 1 390 ? -15.376 -23.366 24.064 1.00 97.12 390 VAL A O 1
ATOM 3224 N N . ILE A 1 391 ? -13.899 -24.909 24.771 1.00 97.56 391 ILE A N 1
ATOM 3225 C CA . ILE A 1 391 ? -12.699 -24.089 24.545 1.00 97.56 391 ILE A CA 1
ATOM 3226 C C . ILE A 1 391 ? -12.637 -23.632 23.086 1.00 97.56 391 ILE A C 1
ATOM 3228 O O . ILE A 1 391 ? -12.366 -22.457 22.813 1.00 97.56 391 ILE A O 1
ATOM 3232 N N . ARG A 1 392 ? -12.916 -24.550 22.154 1.00 96.94 392 ARG A N 1
ATOM 3233 C CA . ARG A 1 392 ? -12.949 -24.269 20.720 1.00 96.94 392 ARG A CA 1
ATOM 3234 C C . ARG A 1 392 ? -14.020 -23.241 20.371 1.00 96.94 392 ARG A C 1
ATOM 3236 O O . ARG A 1 392 ? -13.704 -22.253 19.720 1.00 96.94 392 ARG A O 1
ATOM 3243 N N . TYR A 1 393 ? -15.249 -23.417 20.854 1.00 97.25 393 TYR A N 1
ATOM 3244 C CA . TYR A 1 393 ? -16.340 -22.464 20.628 1.00 97.25 393 TYR A CA 1
ATOM 3245 C C . TYR A 1 393 ? -15.993 -21.050 21.125 1.00 97.25 393 TYR A C 1
ATOM 3247 O O . TYR A 1 393 ? -16.139 -20.072 20.394 1.00 97.25 393 TYR A O 1
ATOM 3255 N N . ILE A 1 394 ? -15.447 -20.922 22.336 1.00 97.38 394 ILE A N 1
ATOM 3256 C CA . ILE A 1 394 ? -15.080 -19.613 22.897 1.00 97.38 394 ILE A CA 1
ATOM 3257 C C . ILE A 1 394 ? -14.001 -18.922 22.046 1.00 97.38 394 ILE A C 1
ATOM 3259 O O . ILE A 1 394 ? -14.109 -17.727 21.759 1.00 97.38 394 ILE A O 1
ATOM 3263 N N . LYS A 1 395 ? -12.969 -19.665 21.628 1.00 97.38 395 LYS A N 1
ATOM 3264 C CA . LYS A 1 395 ? -11.828 -19.105 20.888 1.00 97.38 395 LYS A CA 1
ATOM 3265 C C . LYS A 1 395 ? -12.120 -18.848 19.413 1.00 97.38 395 LYS A C 1
ATOM 3267 O O . LYS A 1 395 ? -11.688 -17.821 18.900 1.00 97.38 395 LYS A O 1
ATOM 3272 N N . GLU A 1 396 ? -12.801 -19.771 18.743 1.00 96.19 396 GLU A N 1
ATOM 3273 C CA . GLU A 1 396 ? -12.982 -19.754 17.286 1.00 96.19 396 GLU A CA 1
ATOM 3274 C C . GLU A 1 396 ? -14.300 -19.097 16.862 1.00 96.19 396 GLU A C 1
ATOM 3276 O O . GLU A 1 396 ? -14.325 -18.416 15.844 1.00 96.19 396 GLU A O 1
ATOM 3281 N N . GLU A 1 397 ? -15.375 -19.235 17.645 1.00 95.56 397 GLU A N 1
ATOM 3282 C CA . GLU A 1 397 ? -16.703 -18.721 17.267 1.00 95.56 397 GLU A CA 1
ATOM 3283 C C . GLU A 1 397 ? -17.024 -17.376 17.938 1.00 95.56 397 GLU A C 1
ATOM 3285 O O . GLU A 1 397 ? -17.547 -16.446 17.303 1.00 95.56 397 GLU A O 1
ATOM 3290 N N . LEU A 1 398 ? -16.679 -17.252 19.227 1.00 96.06 398 LEU A N 1
ATOM 3291 C CA . LEU A 1 398 ? -16.846 -16.017 20.004 1.00 96.06 398 LEU A CA 1
ATOM 3292 C C . LEU A 1 398 ? -15.610 -15.108 19.986 1.00 96.06 398 LEU A C 1
ATOM 3294 O O . LEU A 1 398 ? -15.714 -13.955 20.391 1.00 96.06 398 LEU A O 1
ATOM 3298 N N . TYR A 1 399 ? -14.456 -15.587 19.507 1.00 96.75 399 TYR A N 1
ATOM 3299 C CA . TYR A 1 399 ? -13.198 -14.823 19.433 1.00 96.75 399 TYR A CA 1
ATOM 3300 C C . TYR A 1 399 ? -12.708 -14.265 20.786 1.00 96.75 399 TYR A C 1
ATOM 3302 O O . TYR A 1 399 ? -11.913 -13.316 20.850 1.00 96.75 399 TYR A O 1
ATOM 3310 N N . LEU A 1 400 ? -13.139 -14.887 21.883 1.00 96.94 400 LEU A N 1
ATOM 3311 C CA . LEU A 1 400 ? -12.726 -14.580 23.249 1.00 96.94 400 LEU A CA 1
ATOM 3312 C C . LEU A 1 400 ? -11.601 -15.524 23.685 1.00 96.94 400 LEU A C 1
ATOM 3314 O O . LEU A 1 400 ? -11.478 -16.652 23.213 1.00 96.94 400 LEU A O 1
ATOM 3318 N N . SER A 1 401 ? -10.759 -15.082 24.620 1.00 97.31 401 SER A N 1
ATOM 3319 C CA . SER A 1 401 ? -9.967 -16.052 25.384 1.00 97.31 401 SER A CA 1
ATOM 3320 C C . SER A 1 401 ? -10.854 -16.698 26.453 1.00 97.31 401 SER A C 1
ATOM 3322 O O . SER A 1 401 ? -11.810 -16.081 26.916 1.00 97.31 401 SER A O 1
ATOM 3324 N N . VAL A 1 402 ? -10.528 -17.919 26.884 1.00 97.44 402 VAL A N 1
ATOM 3325 C CA . VAL A 1 402 ? -11.265 -18.596 27.972 1.00 97.44 402 VAL A CA 1
ATOM 3326 C C . VAL A 1 402 ? -11.251 -17.754 29.255 1.00 97.44 402 VAL A C 1
ATOM 3328 O O . VAL A 1 402 ? -12.256 -17.688 29.952 1.00 97.44 402 VAL A O 1
ATOM 3331 N N . ALA A 1 403 ? -10.146 -17.051 29.533 1.00 97.69 403 ALA A N 1
ATOM 3332 C CA . ALA A 1 403 ? -10.044 -16.127 30.661 1.00 97.69 403 ALA A CA 1
ATOM 3333 C C . ALA A 1 403 ? -10.953 -14.894 30.500 1.00 97.69 403 ALA A C 1
ATOM 3335 O O . ALA A 1 403 ? -11.643 -14.530 31.446 1.00 97.69 403 ALA A O 1
ATOM 3336 N N . ASP A 1 404 ? -10.992 -14.285 29.307 1.00 97.62 404 ASP A N 1
ATOM 3337 C CA . ASP A 1 404 ? -11.880 -13.148 29.022 1.00 97.62 404 ASP A CA 1
ATOM 3338 C C . ASP A 1 404 ? -13.359 -13.574 29.148 1.00 97.62 404 ASP A C 1
ATOM 3340 O O . ASP A 1 404 ? -14.149 -12.871 29.770 1.00 97.62 404 ASP A O 1
ATOM 3344 N N . PHE A 1 405 ? -13.731 -14.747 28.617 1.00 97.69 405 PHE A N 1
ATOM 3345 C CA . PHE A 1 405 ? -15.092 -15.285 28.733 1.00 97.69 405 PHE A CA 1
ATOM 3346 C C . PHE A 1 405 ? -15.472 -15.583 30.188 1.00 97.69 405 PHE A C 1
ATOM 3348 O O . PHE A 1 405 ? -16.539 -15.170 30.633 1.00 97.69 405 PHE A O 1
ATOM 3355 N N . ARG A 1 406 ? -14.583 -16.241 30.948 1.00 97.50 406 ARG A N 1
ATOM 3356 C CA . ARG A 1 406 ? -14.782 -16.485 32.383 1.00 97.50 406 ARG A CA 1
ATOM 3357 C C . ARG A 1 406 ? -15.040 -15.176 33.125 1.00 97.50 406 ARG A C 1
ATOM 3359 O O . ARG A 1 406 ? -16.023 -15.082 33.846 1.00 97.50 406 ARG A O 1
ATOM 3366 N N . LYS A 1 407 ? -14.198 -14.166 32.892 1.00 97.50 407 LYS A N 1
ATOM 3367 C CA . LYS A 1 407 ? -14.310 -12.862 33.548 1.00 97.50 407 LYS A CA 1
ATOM 3368 C C . LYS A 1 407 ? -15.637 -12.166 33.233 1.00 97.50 407 LYS A C 1
ATOM 3370 O O . LYS A 1 407 ? -16.253 -11.618 34.137 1.00 97.50 407 LYS A O 1
ATOM 3375 N N . ILE A 1 408 ? -16.104 -12.221 31.980 1.00 96.19 408 ILE A N 1
ATOM 3376 C CA . ILE A 1 408 ? -17.428 -11.694 31.605 1.00 96.19 408 ILE A CA 1
ATOM 3377 C C . ILE A 1 408 ? -18.528 -12.383 32.424 1.00 96.19 408 ILE A C 1
ATOM 3379 O O . ILE A 1 408 ? -19.361 -11.706 33.016 1.00 96.19 408 ILE A O 1
ATOM 3383 N N . MET A 1 409 ? -18.517 -13.715 32.484 1.00 95.31 409 MET A N 1
ATOM 3384 C CA . MET A 1 409 ? -19.548 -14.486 33.188 1.00 95.31 409 MET A CA 1
ATOM 3385 C C . MET A 1 409 ? -19.510 -14.279 34.711 1.00 95.31 409 MET A C 1
ATOM 3387 O O . MET A 1 409 ? -20.561 -14.189 35.336 1.00 95.31 409 MET A O 1
ATOM 3391 N N . GLU A 1 410 ? -18.323 -14.131 35.306 1.00 94.75 410 GLU A N 1
ATOM 3392 C CA . GLU A 1 410 ? -18.158 -13.787 36.727 1.00 94.75 410 GLU A CA 1
ATOM 3393 C C . GLU A 1 410 ? -18.736 -12.398 37.052 1.00 94.75 410 GLU A C 1
ATOM 3395 O O . GLU A 1 410 ? -19.419 -12.234 38.064 1.00 94.75 410 GLU A O 1
ATOM 3400 N N . ILE A 1 411 ? -18.530 -11.408 36.173 1.00 94.06 411 ILE A N 1
ATOM 3401 C CA . ILE A 1 411 ? -19.125 -10.073 36.338 1.00 94.06 411 ILE A CA 1
ATOM 3402 C C . ILE A 1 411 ? -20.654 -10.149 36.248 1.00 94.06 411 ILE A C 1
ATOM 3404 O O . ILE A 1 411 ? -21.337 -9.549 37.072 1.00 94.06 411 ILE A O 1
ATOM 3408 N N . LEU A 1 412 ? -21.203 -10.927 35.309 1.00 90.94 412 LEU A N 1
ATOM 3409 C CA . LEU A 1 412 ? -22.657 -11.108 35.170 1.00 90.94 412 LEU A CA 1
ATOM 3410 C C . LEU A 1 412 ? -23.304 -11.827 36.360 1.00 90.94 412 LEU A C 1
ATOM 3412 O O . LEU A 1 412 ? -24.491 -11.646 36.607 1.00 90.94 412 LEU A O 1
ATOM 3416 N N . ALA A 1 413 ? -22.546 -12.644 37.092 1.00 89.62 413 ALA A N 1
ATOM 3417 C CA . ALA A 1 413 ? -23.023 -13.301 38.306 1.00 89.62 413 ALA A CA 1
ATOM 3418 C C . ALA A 1 413 ? -23.031 -12.366 39.534 1.00 89.62 413 ALA A C 1
ATOM 3420 O O . ALA A 1 413 ? -23.552 -12.739 40.587 1.00 89.62 413 ALA A O 1
ATOM 3421 N N . THR A 1 414 ? -22.449 -11.166 39.427 1.00 89.00 414 THR A N 1
ATOM 3422 C CA . THR A 1 414 ? -22.358 -10.202 40.530 1.00 89.00 414 THR A CA 1
ATOM 3423 C C . THR A 1 414 ? -23.685 -9.458 40.705 1.00 89.00 414 THR A C 1
ATOM 3425 O O . THR A 1 414 ? -24.149 -8.784 39.792 1.00 89.00 414 THR A O 1
ATOM 3428 N N . THR A 1 415 ? -24.290 -9.548 41.894 1.00 74.88 415 THR A N 1
ATOM 3429 C CA . THR A 1 415 ? -25.627 -8.987 42.177 1.00 74.88 415 THR A CA 1
ATOM 3430 C C . THR A 1 415 ? -25.631 -7.496 42.509 1.00 74.88 415 THR A C 1
ATOM 3432 O O . THR A 1 415 ? -26.670 -6.852 42.398 1.00 74.88 415 THR A O 1
ATOM 3435 N N . GLU A 1 416 ? -24.495 -6.935 42.929 1.00 81.88 416 GLU A N 1
ATOM 3436 C CA . GLU A 1 416 ? -24.361 -5.516 43.270 1.00 81.88 416 GLU A CA 1
ATOM 3437 C C . GLU A 1 416 ? -23.259 -4.860 42.434 1.00 81.88 416 GLU A C 1
ATOM 3439 O O . GLU A 1 416 ? -22.107 -5.279 42.474 1.00 81.88 416 GLU A O 1
ATOM 3444 N N . ASN A 1 417 ? -23.626 -3.806 41.698 1.00 81.81 417 ASN A N 1
ATOM 3445 C CA . ASN A 1 417 ? -22.730 -2.964 40.898 1.00 81.81 417 ASN A CA 1
ATOM 3446 C C . ASN A 1 417 ? -21.730 -3.730 39.992 1.00 81.81 417 ASN A C 1
ATOM 3448 O O . ASN A 1 417 ? -20.516 -3.561 40.132 1.00 81.81 417 ASN A O 1
ATOM 3452 N N . PRO A 1 418 ? -22.217 -4.574 39.063 1.00 88.94 418 PRO A N 1
ATOM 3453 C CA . PRO A 1 418 ? -21.363 -5.273 38.102 1.00 88.94 418 PRO A CA 1
ATOM 3454 C C . PRO A 1 418 ? -20.521 -4.300 37.258 1.00 88.94 418 PRO A C 1
ATOM 3456 O O . PRO A 1 418 ? -21.029 -3.299 36.746 1.00 88.94 418 PRO A O 1
ATOM 3459 N N . ASP A 1 419 ? -19.238 -4.628 37.069 1.00 93.75 419 ASP A N 1
ATOM 3460 C CA . ASP A 1 419 ? -18.280 -3.856 36.262 1.00 93.75 419 ASP A CA 1
ATOM 3461 C C . ASP A 1 419 ? -18.552 -4.009 34.753 1.00 93.75 419 ASP A C 1
ATOM 3463 O O . ASP A 1 419 ? -17.869 -4.724 34.013 1.00 93.75 419 ASP A O 1
ATOM 3467 N N . TRP A 1 420 ? -19.603 -3.340 34.287 1.00 93.62 420 TRP A N 1
ATOM 3468 C CA . TRP A 1 420 ? -20.006 -3.367 32.884 1.00 93.62 420 TRP A CA 1
ATOM 3469 C C . TRP A 1 420 ? -18.973 -2.747 31.943 1.00 93.62 420 TRP A C 1
ATOM 3471 O O . TRP A 1 420 ? -18.892 -3.169 30.790 1.00 93.62 420 TRP A O 1
ATOM 3481 N N . GLU A 1 421 ? -18.157 -1.801 32.411 1.00 94.25 421 GLU A N 1
ATOM 3482 C CA . GLU A 1 421 ? -17.098 -1.201 31.593 1.00 94.25 421 GLU A CA 1
ATOM 3483 C C . GLU A 1 421 ? -16.061 -2.247 31.173 1.00 94.25 421 GLU A C 1
ATOM 3485 O O . GLU A 1 421 ? -15.643 -2.296 30.008 1.00 94.25 421 GLU A O 1
ATOM 3490 N N . GLU A 1 422 ? -15.708 -3.157 32.083 1.00 96.25 422 GLU A N 1
ATOM 3491 C CA . GLU A 1 422 ? -14.843 -4.284 31.759 1.00 96.25 422 GLU A CA 1
ATOM 3492 C C . GLU A 1 422 ? -15.516 -5.274 30.796 1.00 96.25 422 GLU A C 1
ATOM 3494 O O . GLU A 1 422 ? -14.866 -5.759 29.864 1.00 96.25 422 GLU A O 1
ATOM 3499 N N . VAL A 1 423 ? -16.822 -5.529 30.942 1.00 96.31 423 VAL A N 1
ATOM 3500 C CA . VAL A 1 423 ? -17.577 -6.370 29.995 1.00 96.31 423 VAL A CA 1
ATOM 3501 C C . VAL A 1 423 ? -17.553 -5.760 28.592 1.00 96.31 423 VAL A C 1
ATOM 3503 O O . VAL A 1 423 ? -17.173 -6.445 27.639 1.00 96.31 423 VAL A O 1
ATOM 3506 N N . TYR A 1 424 ? -17.874 -4.471 28.443 1.00 97.06 424 TYR A N 1
ATOM 3507 C CA . TYR A 1 424 ? -17.833 -3.794 27.143 1.00 97.06 424 TYR A CA 1
ATOM 3508 C C . TYR A 1 424 ? -16.434 -3.825 26.536 1.00 97.06 424 TYR A C 1
ATOM 3510 O O . TYR A 1 424 ? -16.292 -4.063 25.336 1.00 97.06 424 TYR A O 1
ATOM 3518 N N . ARG A 1 425 ? -15.386 -3.638 27.348 1.00 96.94 425 ARG A N 1
ATOM 3519 C CA . ARG A 1 425 ? -13.994 -3.722 26.892 1.00 96.94 425 ARG A CA 1
ATOM 3520 C C . ARG A 1 425 ? -13.652 -5.107 26.339 1.00 96.94 425 ARG A C 1
ATOM 3522 O O . ARG A 1 425 ? -13.004 -5.203 25.296 1.00 96.94 425 ARG A O 1
ATOM 3529 N N . LEU A 1 426 ? -14.047 -6.176 27.030 1.00 97.56 426 LEU A N 1
ATOM 3530 C CA . LEU A 1 426 ? -13.751 -7.552 26.620 1.00 97.56 426 LEU A CA 1
ATOM 3531 C C . LEU A 1 426 ? -14.555 -7.977 25.385 1.00 97.56 426 LEU A C 1
ATOM 3533 O O . LEU A 1 426 ? -14.002 -8.611 24.482 1.00 97.56 426 LEU A O 1
ATOM 3537 N N . VAL A 1 427 ? -15.827 -7.585 25.312 1.00 96.88 427 VAL A N 1
ATOM 3538 C CA . VAL A 1 427 ? -16.703 -7.879 24.171 1.00 96.88 427 VAL A CA 1
ATOM 3539 C C . VAL A 1 427 ? -16.284 -7.084 22.932 1.00 96.88 427 VAL A C 1
ATOM 3541 O O . VAL A 1 427 ? -16.195 -7.659 21.850 1.00 96.88 427 VAL A O 1
ATOM 3544 N N . GLU A 1 428 ? -15.932 -5.802 23.069 1.00 96.38 428 GLU A N 1
ATOM 3545 C CA . GLU A 1 428 ? -15.398 -4.992 21.964 1.00 96.38 428 GLU A CA 1
ATOM 3546 C C . GLU A 1 428 ? -14.085 -5.583 21.423 1.00 96.38 428 GLU A C 1
ATOM 3548 O O . GLU A 1 428 ? -13.928 -5.739 20.210 1.00 96.38 428 GLU A O 1
ATOM 3553 N N . LYS A 1 429 ? -13.179 -6.029 22.306 1.00 95.62 429 LYS A N 1
ATOM 3554 C CA . LYS A 1 429 ? -11.941 -6.727 21.915 1.00 95.62 429 LYS A CA 1
ATOM 3555 C C . LYS A 1 429 ? -12.232 -7.988 21.094 1.00 95.62 429 LYS A C 1
ATOM 3557 O O . LYS A 1 429 ? -11.524 -8.262 20.121 1.00 95.62 429 LYS A O 1
ATOM 3562 N N . ALA A 1 430 ? -13.251 -8.762 21.468 1.00 96.12 430 ALA A N 1
ATOM 3563 C CA . ALA A 1 430 ? -13.682 -9.937 20.713 1.00 96.12 430 ALA A CA 1
ATOM 3564 C C . ALA A 1 430 ? -14.331 -9.562 19.373 1.00 96.12 430 ALA A C 1
ATOM 3566 O O . ALA A 1 430 ? -14.002 -10.157 18.347 1.00 96.12 430 ALA A O 1
ATOM 3567 N N . GLN A 1 431 ? -15.172 -8.525 19.352 1.00 94.81 431 GLN A N 1
ATOM 3568 C CA . GLN A 1 431 ? -15.784 -7.986 18.136 1.00 94.81 431 GLN A CA 1
ATOM 3569 C C . GLN A 1 431 ? -14.716 -7.558 17.122 1.00 94.81 431 GLN A C 1
ATOM 3571 O O . GLN A 1 431 ? -14.798 -7.903 15.944 1.00 94.81 431 GLN A O 1
ATOM 3576 N N . THR A 1 432 ? -13.687 -6.844 17.580 1.00 92.06 432 THR A N 1
ATOM 3577 C CA . THR A 1 432 ? -12.566 -6.381 16.753 1.00 92.06 432 THR A CA 1
ATOM 3578 C C . THR A 1 432 ? -11.805 -7.550 16.123 1.00 92.06 432 THR A C 1
ATOM 3580 O O . THR A 1 432 ? -11.513 -7.511 14.928 1.00 92.06 432 THR A O 1
ATOM 3583 N N . LYS A 1 433 ? -11.578 -8.640 16.870 1.00 93.75 433 LYS A N 1
ATOM 3584 C CA . LYS A 1 433 ? -10.986 -9.875 16.328 1.00 93.75 433 LYS A CA 1
ATOM 3585 C C . LYS A 1 433 ? -11.901 -10.575 15.324 1.00 93.75 433 LYS A C 1
ATOM 3587 O O . LYS A 1 433 ? -11.457 -10.890 14.225 1.00 93.75 433 LYS A O 1
ATOM 3592 N N . LYS A 1 434 ? -13.171 -10.795 15.681 1.00 92.94 434 LYS A N 1
ATOM 3593 C CA . LYS A 1 434 ? -14.144 -11.516 14.846 1.00 92.94 434 LYS A CA 1
ATOM 3594 C C . LYS A 1 434 ? -14.344 -10.858 13.488 1.00 92.94 434 LYS A C 1
ATOM 3596 O O . LYS A 1 434 ? -14.459 -11.536 12.474 1.00 92.94 434 LYS A O 1
ATOM 3601 N N . ARG A 1 435 ? -14.399 -9.527 13.469 1.00 90.75 435 ARG A N 1
ATOM 3602 C CA . ARG A 1 435 ? -14.636 -8.746 12.249 1.00 90.75 435 ARG A CA 1
ATOM 3603 C C . ARG A 1 435 ? -13.362 -8.421 11.480 1.00 90.75 435 ARG A C 1
ATOM 3605 O O . ARG A 1 435 ? -13.453 -7.727 10.476 1.00 90.75 435 ARG A O 1
ATOM 3612 N N . ASN A 1 436 ? -12.202 -8.897 11.946 1.00 87.38 436 ASN A N 1
ATOM 3613 C CA . ASN A 1 436 ? -10.896 -8.518 11.411 1.00 87.38 436 ASN A CA 1
ATOM 3614 C C . ASN A 1 436 ? -10.786 -6.987 11.242 1.00 87.38 436 ASN A C 1
ATOM 3616 O O . ASN A 1 436 ? -10.378 -6.487 10.195 1.00 87.38 436 ASN A O 1
ATOM 3620 N N . PHE A 1 437 ? -11.264 -6.245 12.250 1.00 84.81 437 PHE A N 1
ATOM 3621 C CA . PHE A 1 437 ? -11.467 -4.805 12.142 1.00 84.81 437 PHE A CA 1
ATOM 3622 C C . PHE A 1 437 ? -10.122 -4.084 12.068 1.00 84.81 437 PHE A C 1
ATOM 3624 O O . PHE A 1 437 ? -9.313 -4.131 12.998 1.00 84.81 437 PHE A O 1
ATOM 3631 N N . THR A 1 438 ? -9.903 -3.380 10.963 1.00 83.19 438 THR A N 1
ATOM 3632 C CA . THR A 1 438 ? -8.777 -2.469 10.781 1.00 83.19 438 THR A CA 1
ATOM 3633 C C . THR A 1 438 ? -9.253 -1.049 11.021 1.00 83.19 438 THR A C 1
ATOM 3635 O O . THR A 1 438 ? -10.201 -0.617 10.369 1.00 83.19 438 THR A O 1
ATOM 3638 N N . TYR A 1 439 ? -8.584 -0.311 11.909 1.00 79.19 439 TYR A N 1
ATOM 3639 C CA . TYR A 1 439 ? -8.907 1.097 12.130 1.00 79.19 439 TYR A CA 1
ATOM 3640 C C . TYR A 1 439 ? -8.838 1.862 10.799 1.00 79.19 439 TYR A C 1
ATOM 3642 O O . TYR A 1 439 ? -7.773 1.862 10.172 1.00 79.19 439 TYR A O 1
ATOM 3650 N N . PRO A 1 440 ? -9.939 2.493 10.350 1.00 75.25 440 PRO A N 1
ATOM 3651 C CA . PRO A 1 440 ? -9.915 3.284 9.132 1.00 75.25 440 PRO A CA 1
ATOM 3652 C C . PRO A 1 440 ? -8.947 4.448 9.340 1.00 75.25 440 PRO A C 1
ATOM 3654 O O . PRO A 1 440 ? -9.009 5.071 10.398 1.00 75.25 440 PRO A O 1
ATOM 3657 N N . PRO A 1 441 ? -8.049 4.765 8.394 1.00 74.56 441 PRO A N 1
ATOM 3658 C CA . PRO A 1 441 ? -7.207 5.943 8.535 1.00 74.56 441 PRO A CA 1
ATOM 3659 C C . PRO A 1 441 ? -8.093 7.189 8.644 1.00 74.56 441 PRO A C 1
ATOM 3661 O O . PRO A 1 441 ? -9.174 7.248 8.049 1.00 74.56 441 PRO A O 1
ATOM 3664 N N . ILE A 1 442 ? -7.626 8.175 9.406 1.00 74.06 442 ILE A N 1
ATOM 3665 C CA . ILE A 1 442 ? -8.258 9.496 9.469 1.00 74.06 442 ILE A CA 1
ATOM 3666 C C . ILE A 1 442 ? -8.359 10.032 8.032 1.00 74.06 442 ILE A C 1
ATOM 3668 O O . ILE A 1 442 ? -7.435 9.829 7.245 1.00 74.06 442 ILE A O 1
ATOM 3672 N N . GLY A 1 443 ? -9.496 10.620 7.653 1.00 60.78 443 GLY A N 1
ATOM 3673 C CA . GLY A 1 443 ? -9.742 11.040 6.267 1.00 60.78 443 GLY A CA 1
ATOM 3674 C C . GLY A 1 443 ? -10.601 10.083 5.433 1.00 60.78 443 GLY A C 1
ATOM 3675 O O . GLY A 1 443 ? -10.951 10.424 4.305 1.00 60.78 443 GLY A O 1
ATOM 3676 N N . LYS A 1 444 ? -10.958 8.895 5.947 1.00 59.03 444 LYS A N 1
ATOM 3677 C CA . LYS A 1 444 ? -11.866 7.947 5.273 1.00 59.03 444 LYS A CA 1
ATOM 3678 C C . LYS A 1 444 ? -13.164 7.772 6.061 1.00 59.03 444 LYS A C 1
ATOM 3680 O O . LYS A 1 444 ? -13.130 7.355 7.216 1.00 59.03 444 LYS A O 1
ATOM 3685 N N . THR A 1 445 ? -14.305 8.025 5.421 1.00 43.44 445 THR A N 1
ATOM 3686 C CA . THR A 1 445 ? -15.589 7.462 5.855 1.00 43.44 445 THR A CA 1
ATOM 3687 C C . THR A 1 445 ? -15.609 5.972 5.504 1.00 43.44 445 THR A C 1
ATOM 3689 O O . THR A 1 445 ? -15.154 5.583 4.424 1.00 43.44 445 THR A O 1
ATOM 3692 N N . GLU A 1 446 ? -16.072 5.124 6.428 1.00 36.66 446 GLU A N 1
ATOM 3693 C CA . GLU A 1 446 ? -16.396 3.729 6.101 1.00 36.66 446 GLU A CA 1
ATOM 3694 C C . GLU A 1 446 ? -17.396 3.734 4.932 1.00 36.66 446 GLU A C 1
ATOM 3696 O O . GLU A 1 446 ? -18.337 4.530 4.929 1.00 36.66 446 GLU A O 1
ATOM 3701 N N . ILE A 1 447 ? -17.121 2.926 3.903 1.00 34.34 447 ILE A N 1
ATOM 3702 C CA . ILE A 1 447 ? -18.037 2.703 2.773 1.00 34.34 447 ILE A CA 1
ATOM 3703 C C . ILE A 1 447 ? -19.064 1.665 3.194 1.00 34.34 447 ILE A C 1
ATOM 3705 O O . ILE A 1 447 ? -18.615 0.617 3.717 1.00 34.34 447 ILE A O 1
#

Radius of gyration: 48.62 Å; chains: 1; bounding box: 126×66×104 Å

Sequence (447 aa):
MNTNNKIIHHIFRDGVSQRGRLLRELEPDYVSVDERDVSDLLTFVQKYATKLNYYDESNRINGDWSSFFGGDVEQMLAYIKNPESFADDPSTQRQLAQPHLVLLFTFLQLLRYPQQQFKALTQRYLDFYYKEVLQLRTKEEVPDKVNVIFELAQGEEAHLINKGTWLSAGQDNQGVNINYATDEDIVVNQAQVASIKTLFIEKNSIGLEEIHNQDNKSDQSFENMLRWAVGRPNQGDQLPDFNGDAVDIDYLKERIYQQINDIEIEQIPQEQEDYIKNKLFFATVENFKYCFEIHDRQIKKADADVQEPTELEWNEVYKILEKAYRKKITMGRRNALKEKREQEEREQLAFKSMMELALGSPNPGDPLPKMPNGYTTLQEIFDHLDQEPVIRYIKEELYLSVADFRKIMEILATTENPDWEEVYRLVEKAQTKKRNFTYPPIGKTEI